Protein AF-A0A8T4CHY0-F1 (afdb_monomer_lite)

Radius of gyration: 39.66 Å; chains: 1; bounding box: 89×37×126 Å

Secondary structure (DSSP, 8-state):
-HHHHHHHHHHHTSHHHHHHHHHHHHT-HHHHHHHHHHHHHHHHHHHHHHHHHHHTSS-S--HHHHHHHHHHHHHHHHHHSHHHHHHHHHHHHTTEEEEEEEEE-TTS-EEEEETTS-EEEETT----TT-EEEEEEEE--SS-EEEEE----HHHHHHHHHHHHHHHHHHHHHHHHHHHHHHHH---S-HHHHHHHHHHHHHHHHHHHTTS-HHHHHHHHHHHHHHHHHHHHHHHHHHHHHHHHHHHHHHHHTSS-HHHHHHHHHS--SS-HHHHHHHHHHHB-SSSBTTHHHHHHHHHHT-SSHHHHHHHHHHHHHHHHHHHHHHHHHHHHHHHHHHHHHHHHHHHHHHHHS----HHHHHHHHT-HHHHHHHHHHH-S-HHHHHHHHHHHHHHHHHTT--HHHHHHHHHHHHHHHHHHHHHH-

Foldseek 3Di:
DVVLLVLLLVLLVDPLLVQLVVCVVVVPLVSVLVSLVVSVVSLVVSLVVLVVVLVPDPDDDSVVVNVVCVVVNLVSCCVSRVSSNVLVVLCVVQQKFKFFFQDADPVRFTWTAGPVGATETAPPDDDDHGDMFIWHFPADDPRYTYTHTDDDDSVVSSCSVCVVLVVVLVVLVVVLVVLLVVLLVDPDDCNLVSLLVSLVSLVVSLVSLCSDDDPSSVVSNVVSLVSLLVSQLSCQLVVLLVLQLVVLLVLLVVPDDPVLSVLLNPADDLSNVVSLVVLCVQFDDDPATPLPVVVLVVLVVVPPDPVSVVVSVVLVVLRNVLVVLLVLLSVLSVQLSVVSSVLSSVVSVVVSPDPDSPSVVSSCVCVPLQNSLVSNVVRDVALVSNVVSVVSNLVNCVSSVNVSNVSSCVSNVVVSVVSRCVSHVD

Structure (mmCIF, N/CA/C/O backbone):
data_AF-A0A8T4CHY0-F1
#
_entry.id   AF-A0A8T4CHY0-F1
#
loop_
_atom_site.group_PDB
_atom_site.id
_atom_site.type_symbol
_atom_site.label_atom_id
_atom_site.label_alt_id
_atom_site.label_comp_id
_atom_site.label_asym_id
_atom_site.label_entity_id
_atom_site.label_seq_id
_atom_site.pdbx_PDB_ins_code
_atom_site.Cartn_x
_atom_site.Cartn_y
_atom_site.Cartn_z
_atom_site.occupancy
_atom_site.B_iso_or_equiv
_atom_site.auth_seq_id
_atom_site.auth_comp_id
_atom_site.auth_asym_id
_atom_site.auth_atom_id
_atom_site.pdbx_PDB_model_num
ATOM 1 N N . MET A 1 1 ? -23.427 9.122 55.996 1.00 50.66 1 MET A N 1
ATOM 2 C CA . MET A 1 1 ? -22.456 9.348 54.892 1.00 50.66 1 MET A CA 1
ATOM 3 C C . MET A 1 1 ? -21.064 8.688 55.045 1.00 50.66 1 MET A C 1
ATOM 5 O O . MET A 1 1 ? -20.335 8.671 54.052 1.00 50.66 1 MET A O 1
ATOM 9 N N . SER A 1 2 ? -20.661 8.114 56.201 1.00 64.19 2 SER A N 1
ATOM 10 C CA . SER A 1 2 ? -19.320 7.490 56.363 1.00 64.19 2 SER A CA 1
ATOM 11 C C . SER A 1 2 ? -19.215 6.026 55.890 1.00 64.19 2 SER A C 1
ATOM 13 O O . SER A 1 2 ? -18.134 5.601 55.493 1.00 64.19 2 SER A O 1
ATOM 15 N N . GLN A 1 3 ? -20.314 5.262 55.859 1.00 65.25 3 GLN A N 1
ATOM 16 C CA . GLN A 1 3 ? -20.307 3.846 55.447 1.00 65.25 3 GLN A CA 1
ATOM 17 C C . GLN A 1 3 ? -20.206 3.655 53.928 1.00 65.25 3 GLN A C 1
ATOM 19 O O . GLN A 1 3 ? -19.383 2.872 53.474 1.00 65.25 3 GLN A O 1
ATOM 24 N N . THR A 1 4 ? -20.936 4.444 53.138 1.00 66.38 4 THR A N 1
ATOM 25 C CA . THR A 1 4 ? -20.870 4.419 51.667 1.00 66.38 4 THR A CA 1
ATOM 26 C C . THR A 1 4 ? -19.462 4.721 51.149 1.00 66.38 4 THR A C 1
ATOM 28 O O . THR A 1 4 ? -18.970 4.062 50.244 1.00 66.38 4 THR A O 1
ATOM 31 N N . SER A 1 5 ? -18.764 5.678 51.775 1.00 74.12 5 SER A N 1
ATOM 32 C CA . SER A 1 5 ? -17.363 5.970 51.441 1.00 74.12 5 SER A CA 1
ATOM 33 C C . SER A 1 5 ? -16.432 4.809 51.787 1.00 74.12 5 SER A C 1
ATOM 35 O O . SER A 1 5 ? -15.542 4.493 51.006 1.00 74.12 5 SER A O 1
ATOM 37 N N . LYS A 1 6 ? -16.629 4.166 52.946 1.00 79.19 6 LYS A N 1
ATOM 38 C CA . LYS A 1 6 ? -15.840 2.995 53.353 1.00 79.19 6 LYS A CA 1
ATOM 39 C C . LYS A 1 6 ? -16.038 1.823 52.394 1.00 79.19 6 LYS A C 1
ATOM 41 O O . LYS A 1 6 ? -15.065 1.159 52.059 1.00 79.19 6 LYS A O 1
ATOM 46 N N . LEU A 1 7 ? -17.268 1.597 51.936 1.00 77.00 7 LEU A N 1
ATOM 47 C CA . LEU A 1 7 ? -17.572 0.497 51.032 1.00 77.00 7 LEU A CA 1
ATOM 48 C C . LEU A 1 7 ? -17.020 0.740 49.620 1.00 77.00 7 LEU A C 1
ATOM 50 O O . LEU A 1 7 ? -16.334 -0.129 49.097 1.00 77.00 7 LEU A O 1
ATOM 54 N N . LEU A 1 8 ? -17.196 1.943 49.057 1.00 83.56 8 LEU A N 1
ATOM 55 C CA . LEU A 1 8 ? -16.576 2.311 47.775 1.00 83.56 8 LEU A CA 1
ATOM 56 C C . LEU A 1 8 ? -15.046 2.210 47.832 1.00 83.56 8 LEU A C 1
ATOM 58 O O . LEU A 1 8 ? -14.438 1.691 46.906 1.00 83.56 8 LEU A O 1
ATOM 62 N N . LYS A 1 9 ? -14.415 2.616 48.945 1.00 86.12 9 LYS A N 1
ATOM 63 C CA . LYS A 1 9 ? -12.970 2.416 49.159 1.00 86.12 9 LYS A CA 1
ATOM 64 C C . LYS A 1 9 ? -12.577 0.940 49.210 1.00 86.12 9 LYS A C 1
ATOM 66 O O . LYS A 1 9 ? -11.512 0.584 48.710 1.00 86.12 9 LYS A O 1
ATOM 71 N N . ARG A 1 10 ? -13.410 0.087 49.815 1.00 86.62 10 ARG A N 1
ATOM 72 C CA . ARG A 1 10 ? -13.186 -1.365 49.859 1.00 86.62 10 ARG A CA 1
ATOM 73 C C . ARG A 1 10 ? -13.272 -1.971 48.460 1.00 86.62 10 ARG A C 1
ATOM 75 O O . ARG A 1 10 ? -12.378 -2.725 48.103 1.00 86.62 10 ARG A O 1
ATOM 82 N N . ILE A 1 11 ? -14.282 -1.598 47.671 1.00 87.06 11 ILE A N 1
ATOM 83 C CA . ILE A 1 11 ? -14.414 -2.038 46.274 1.00 87.06 11 ILE A CA 1
ATOM 84 C C . ILE A 1 11 ? -13.232 -1.518 45.443 1.00 87.06 11 ILE A C 1
ATOM 86 O O . ILE A 1 11 ? -12.588 -2.301 44.760 1.00 87.06 11 ILE A O 1
ATOM 90 N N . ALA A 1 12 ? -12.853 -0.247 45.577 1.00 87.12 12 ALA A N 1
ATOM 91 C CA . ALA A 1 12 ? -11.688 0.320 44.889 1.00 87.12 12 ALA A CA 1
ATOM 92 C C . ALA A 1 12 ? -10.353 -0.355 45.271 1.00 87.12 12 ALA A C 1
ATOM 94 O O . ALA A 1 12 ? -9.395 -0.325 44.507 1.00 87.12 12 ALA A O 1
ATOM 95 N N . SER A 1 13 ? -10.272 -0.967 46.455 1.00 88.19 13 SER A N 1
ATOM 96 C CA . SER A 1 13 ? -9.082 -1.699 46.918 1.00 88.19 13 SER A CA 1
ATOM 97 C C . SER A 1 13 ? -9.168 -3.212 46.679 1.00 88.19 13 SER A C 1
ATOM 99 O O . SER A 1 13 ? -8.242 -3.927 47.064 1.00 88.19 13 SER A O 1
ATOM 101 N N . SER A 1 14 ? -10.271 -3.695 46.100 1.00 90.19 14 SER A N 1
ATOM 102 C CA . SER A 1 14 ? -10.535 -5.119 45.875 1.00 90.19 14 SER A CA 1
ATOM 103 C C . SER A 1 14 ? -9.677 -5.699 44.750 1.00 90.19 14 SER A C 1
ATOM 105 O O . SER A 1 14 ? -9.173 -4.971 43.887 1.00 90.19 14 SER A O 1
ATOM 107 N N . GLU A 1 15 ? -9.515 -7.021 44.756 1.00 89.69 15 GLU A N 1
ATOM 108 C CA . GLU A 1 15 ? -8.834 -7.730 43.670 1.00 89.69 15 GLU A CA 1
ATOM 109 C C . GLU A 1 15 ? -9.616 -7.603 42.362 1.00 89.69 15 GLU A C 1
ATOM 111 O O . GLU A 1 15 ? -9.011 -7.411 41.311 1.00 89.69 15 GLU A O 1
ATOM 116 N N . GLU A 1 16 ? -10.947 -7.592 42.427 1.00 90.31 16 GLU A N 1
ATOM 117 C CA . GLU A 1 16 ? -11.824 -7.438 41.270 1.00 90.31 16 GLU A CA 1
ATOM 118 C C . GLU A 1 16 ? -11.647 -6.082 40.587 1.00 90.31 16 GLU A C 1
ATOM 120 O O . GLU A 1 16 ? -11.590 -6.012 39.362 1.00 90.31 16 GLU A O 1
ATOM 125 N N . TYR A 1 17 ? -11.507 -4.993 41.349 1.00 89.25 17 TYR A N 1
ATOM 126 C CA . TYR A 1 17 ? -11.265 -3.681 40.747 1.00 89.25 17 TYR A CA 1
ATOM 127 C C . TYR A 1 17 ? -9.867 -3.574 40.128 1.00 89.25 17 TYR A C 1
ATOM 129 O O . TYR A 1 17 ? -9.724 -3.044 39.027 1.00 89.25 17 TYR A O 1
ATOM 137 N N . ARG A 1 18 ? -8.840 -4.149 40.766 1.00 88.94 18 ARG A N 1
ATOM 138 C CA . ARG A 1 18 ? -7.501 -4.236 40.158 1.00 88.94 18 ARG A CA 1
ATOM 139 C C . ARG A 1 18 ? -7.508 -5.085 38.887 1.00 88.94 18 ARG A C 1
ATOM 141 O O . ARG A 1 18 ? -6.854 -4.719 37.913 1.00 88.94 18 ARG A O 1
ATOM 148 N N . ALA A 1 19 ? -8.258 -6.187 38.881 1.00 87.94 19 ALA A N 1
ATOM 149 C CA . ALA A 1 19 ? -8.443 -7.037 37.710 1.00 87.94 19 ALA A CA 1
ATOM 150 C C . ALA A 1 19 ? -9.196 -6.305 36.592 1.00 87.94 19 ALA A C 1
ATOM 152 O O . ALA A 1 19 ? -8.815 -6.430 35.432 1.00 87.94 19 ALA A O 1
ATOM 153 N N . LEU A 1 20 ? -10.188 -5.470 36.926 1.00 89.06 20 LEU A N 1
ATOM 154 C CA . LEU A 1 20 ? -10.854 -4.598 35.959 1.00 89.06 20 LEU A CA 1
ATOM 155 C C . LEU A 1 20 ? -9.863 -3.604 35.336 1.00 89.06 20 LEU A C 1
ATOM 157 O O . LEU A 1 20 ? -9.803 -3.484 34.115 1.00 89.06 20 LEU A O 1
ATOM 161 N N . GLU A 1 21 ? -9.056 -2.917 36.149 1.00 87.69 21 GLU A N 1
ATOM 162 C CA . GLU A 1 21 ? -8.051 -1.968 35.651 1.00 87.69 21 GLU A CA 1
ATOM 163 C C . GLU A 1 21 ? -6.991 -2.644 34.775 1.00 87.69 21 GLU A C 1
ATOM 165 O O . GLU A 1 21 ? -6.584 -2.089 33.752 1.00 87.69 21 GLU A O 1
ATOM 170 N N . ALA A 1 22 ? -6.547 -3.841 35.160 1.00 86.00 22 ALA A N 1
ATOM 171 C CA . ALA A 1 22 ? -5.611 -4.635 34.376 1.00 86.00 22 ALA A CA 1
ATOM 172 C C . ALA A 1 22 ? -6.246 -5.112 33.062 1.00 86.00 22 ALA A C 1
ATOM 174 O O . ALA A 1 22 ? -5.650 -4.917 32.006 1.00 86.00 22 ALA A O 1
ATOM 175 N N . GLY A 1 23 ? -7.468 -5.649 33.115 1.00 81.88 23 GLY A N 1
ATOM 176 C CA . GLY A 1 23 ? -8.208 -6.154 31.959 1.00 81.88 23 GLY A CA 1
ATOM 177 C C . GLY A 1 23 ? -8.508 -5.071 30.925 1.00 81.88 23 GLY A C 1
ATOM 178 O O . GLY A 1 23 ? -8.368 -5.305 29.726 1.00 81.88 23 GLY A O 1
ATOM 179 N N . VAL A 1 24 ? -8.856 -3.858 31.372 1.00 80.06 24 VAL A N 1
ATOM 180 C CA . VAL A 1 24 ? -9.059 -2.705 30.477 1.00 80.06 24 VAL A CA 1
ATOM 181 C C . VAL A 1 24 ? -7.750 -2.326 29.781 1.00 80.06 24 VAL A C 1
ATOM 183 O O . VAL A 1 24 ? -7.754 -2.033 28.586 1.00 80.06 24 VAL A O 1
ATOM 186 N N . LYS A 1 25 ? -6.615 -2.372 30.492 1.00 79.44 25 LYS A N 1
ATOM 187 C CA . LYS A 1 25 ? -5.289 -2.096 29.910 1.00 79.44 25 LYS A CA 1
ATOM 188 C C . LYS A 1 25 ? -4.826 -3.187 28.946 1.00 79.44 25 LYS A C 1
ATOM 190 O O . LYS A 1 25 ? -4.206 -2.866 27.937 1.00 79.44 25 LYS A O 1
ATOM 195 N N . SER A 1 26 ? -5.106 -4.454 29.247 1.00 74.69 26 SER A N 1
ATOM 196 C CA . SER A 1 26 ? -4.723 -5.596 28.411 1.00 74.69 26 SER A CA 1
ATOM 197 C C . SER A 1 26 ? -5.717 -5.896 27.288 1.00 74.69 26 SER A C 1
ATOM 199 O O . SER A 1 26 ? -5.445 -6.777 26.477 1.00 74.69 26 SER A O 1
ATOM 201 N N . ILE A 1 27 ? -6.844 -5.173 27.226 1.00 73.31 27 ILE A N 1
ATOM 202 C CA . ILE A 1 27 ? -7.938 -5.398 26.270 1.00 73.31 27 ILE A CA 1
ATOM 203 C C . ILE A 1 27 ? -8.418 -6.861 26.340 1.00 73.31 27 ILE A C 1
ATOM 205 O O . ILE A 1 27 ? -8.612 -7.510 25.318 1.00 73.31 27 ILE A O 1
ATOM 209 N N . ASP A 1 28 ? -8.575 -7.395 27.556 1.00 78.62 28 ASP A N 1
ATOM 210 C CA . ASP A 1 28 ? -9.113 -8.742 27.791 1.00 78.62 28 ASP A CA 1
ATOM 211 C C . ASP A 1 28 ? -10.623 -8.650 28.063 1.00 78.62 28 ASP A C 1
ATOM 213 O O . ASP A 1 28 ? -11.031 -8.313 29.179 1.00 78.62 28 ASP A O 1
ATOM 217 N N . PRO A 1 29 ? -11.485 -8.941 27.074 1.00 76.00 29 PRO A N 1
ATOM 218 C CA . PRO A 1 29 ? -12.914 -8.705 27.218 1.00 76.00 29 PRO A CA 1
ATOM 219 C C . PRO A 1 29 ? -13.558 -9.613 28.263 1.00 76.00 29 PRO A C 1
ATOM 221 O O . PRO A 1 29 ? -14.495 -9.194 28.943 1.00 76.00 29 PRO A O 1
ATOM 224 N N . GLN A 1 30 ? -13.036 -10.832 28.430 1.00 81.50 30 GLN A N 1
ATOM 225 C CA . GLN A 1 30 ? -13.557 -11.795 29.391 1.00 81.50 30 GLN A CA 1
ATOM 226 C C . GLN A 1 30 ? -13.203 -11.374 30.817 1.00 81.50 30 GLN A C 1
ATOM 228 O O . GLN A 1 30 ? -14.067 -11.387 31.698 1.00 81.50 30 GLN A O 1
ATOM 233 N N . ALA A 1 31 ? -11.956 -10.957 31.048 1.00 84.88 31 ALA A N 1
ATOM 234 C CA . ALA A 1 31 ? -11.529 -10.468 32.354 1.00 84.88 31 ALA A CA 1
ATOM 235 C C . ALA A 1 31 ? -12.268 -9.182 32.752 1.00 84.88 31 ALA A C 1
ATOM 237 O O . ALA A 1 31 ? -12.714 -9.062 33.899 1.00 84.88 31 ALA A O 1
ATOM 238 N N . VAL A 1 32 ? -12.453 -8.246 31.809 1.00 85.38 32 VAL A N 1
ATOM 239 C CA . VAL A 1 32 ? -13.226 -7.016 32.052 1.00 85.38 32 VAL A CA 1
ATOM 240 C C . VAL A 1 32 ? -14.682 -7.361 32.348 1.00 85.38 32 VAL A C 1
ATOM 242 O O . VAL A 1 32 ? -15.214 -6.856 33.332 1.00 85.38 32 VAL A O 1
ATOM 245 N N . PHE A 1 33 ? -15.317 -8.245 31.571 1.00 88.44 33 PHE A N 1
ATOM 246 C CA . PHE A 1 33 ? -16.708 -8.653 31.791 1.00 88.44 33 PHE A CA 1
ATOM 247 C C . PHE A 1 33 ? -16.918 -9.300 33.165 1.00 88.44 33 PHE A C 1
ATOM 249 O O . PHE A 1 33 ? -17.827 -8.906 33.902 1.00 88.44 33 PHE A O 1
ATOM 256 N N . ASN A 1 34 ? -16.063 -10.257 33.537 1.00 88.75 34 ASN A N 1
ATOM 257 C CA . ASN A 1 34 ? -16.150 -10.951 34.823 1.00 88.75 34 ASN A CA 1
ATOM 258 C C . ASN A 1 34 ? -15.986 -9.965 35.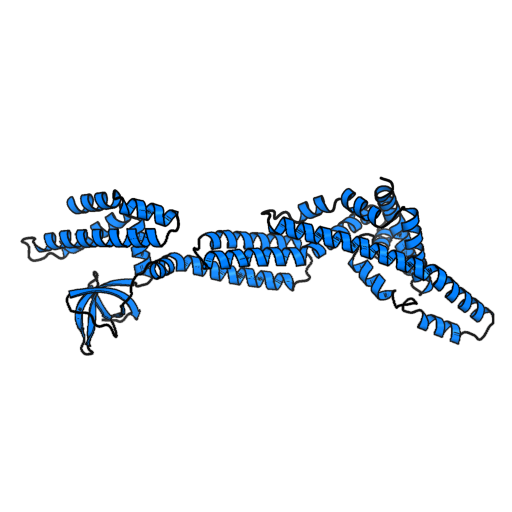992 1.00 88.75 34 ASN A C 1
ATOM 260 O O . ASN A 1 34 ? -16.809 -9.939 36.909 1.00 88.75 34 ASN A O 1
ATOM 264 N N . SER A 1 35 ? -14.962 -9.110 35.922 1.00 90.19 35 SER A N 1
ATOM 265 C CA . SER A 1 35 ? -14.667 -8.122 36.967 1.00 90.19 35 SER A CA 1
ATOM 266 C C . SER A 1 35 ? -15.773 -7.070 37.073 1.00 90.19 35 SER A C 1
ATOM 268 O O . SER A 1 35 ? -16.239 -6.769 38.170 1.00 90.19 35 SER A O 1
ATOM 270 N N . TYR A 1 36 ? -16.254 -6.555 35.937 1.00 90.69 36 TYR A N 1
ATOM 271 C CA . TYR A 1 36 ? -17.376 -5.619 35.879 1.00 90.69 36 TYR A CA 1
ATOM 272 C C . TYR A 1 36 ? -18.638 -6.226 36.498 1.00 90.69 36 TYR A C 1
ATOM 274 O O . TYR A 1 36 ? -19.257 -5.588 37.342 1.00 90.69 36 TYR A O 1
ATOM 282 N N . THR A 1 37 ? -18.992 -7.464 36.146 1.00 88.62 37 THR A N 1
ATOM 283 C CA . THR A 1 37 ? -20.200 -8.127 36.664 1.00 88.62 37 THR A CA 1
ATOM 284 C C . THR A 1 37 ? -20.145 -8.280 38.184 1.00 88.62 37 THR A C 1
ATOM 286 O O . THR A 1 37 ? -21.129 -8.000 38.874 1.00 88.62 37 THR A O 1
ATOM 289 N N . GLN A 1 38 ? -18.982 -8.657 38.723 1.00 89.38 38 GLN A N 1
ATOM 290 C CA . GLN A 1 38 ? -18.800 -8.799 40.164 1.00 89.38 38 GLN A CA 1
ATOM 291 C C . GLN A 1 38 ? -18.845 -7.448 40.891 1.00 89.38 38 GLN A C 1
ATOM 293 O O . GLN A 1 38 ? -19.530 -7.318 41.905 1.00 89.38 38 GLN A O 1
ATOM 298 N N . ILE A 1 39 ? -18.186 -6.419 40.348 1.00 90.69 39 ILE A N 1
ATOM 299 C CA . ILE A 1 39 ? -18.220 -5.062 40.910 1.00 90.69 39 ILE A CA 1
ATOM 300 C C . ILE A 1 39 ? -19.637 -4.491 40.851 1.00 90.69 39 ILE A C 1
ATOM 302 O O . ILE A 1 39 ? -20.095 -3.940 41.846 1.00 90.69 39 ILE A O 1
ATOM 306 N N . SER A 1 40 ? -20.366 -4.665 39.746 1.00 89.12 40 SER A N 1
ATOM 307 C CA . SER A 1 40 ? -21.761 -4.224 39.623 1.00 89.12 40 SER A CA 1
ATOM 308 C C . SER A 1 40 ? -22.650 -4.864 40.683 1.00 89.12 40 SER A C 1
ATOM 310 O O . SER A 1 40 ? -23.458 -4.170 41.293 1.00 89.12 40 SER A O 1
ATOM 312 N N . LYS A 1 41 ? -22.459 -6.156 40.979 1.00 87.44 41 LYS A N 1
ATOM 313 C CA . LYS A 1 41 ? -23.181 -6.826 42.067 1.00 87.44 41 LYS A CA 1
ATOM 314 C C . LYS A 1 41 ? -22.867 -6.199 43.432 1.00 87.44 41 LYS A C 1
ATOM 316 O O . LYS A 1 41 ? -23.791 -5.883 44.177 1.00 87.44 41 LYS A O 1
ATOM 321 N N . LEU A 1 42 ? -21.589 -5.951 43.729 1.00 87.69 42 LEU A N 1
ATOM 322 C CA . LEU A 1 42 ? -21.169 -5.289 44.972 1.00 87.69 42 LEU A CA 1
ATOM 323 C C . LEU A 1 42 ? -21.717 -3.858 45.081 1.00 87.69 42 LEU A C 1
ATOM 325 O O . LEU A 1 42 ? -22.102 -3.424 46.165 1.00 87.69 42 LEU A O 1
ATOM 329 N N . MET A 1 43 ? -21.768 -3.128 43.965 1.00 86.94 43 MET A N 1
ATOM 330 C CA . MET A 1 43 ? -22.328 -1.778 43.888 1.00 86.94 43 MET A CA 1
ATOM 331 C C . MET A 1 43 ? -23.842 -1.776 44.119 1.00 86.94 43 MET A C 1
ATOM 333 O O . MET A 1 43 ? -24.345 -0.927 44.853 1.00 86.94 43 MET A O 1
ATOM 337 N N . GLU A 1 44 ? -24.568 -2.742 43.557 1.00 84.12 44 GLU A N 1
ATOM 338 C CA . GLU A 1 44 ? -26.006 -2.894 43.796 1.00 84.12 44 GLU A CA 1
ATOM 339 C C . GLU A 1 44 ? -26.317 -3.257 45.255 1.00 84.12 44 GLU A C 1
ATOM 341 O O . GLU A 1 44 ? -27.246 -2.703 45.843 1.00 84.12 44 GLU A O 1
ATOM 346 N N . GLU A 1 45 ? -25.547 -4.169 45.855 1.00 84.25 45 GLU A N 1
ATOM 347 C CA . GLU A 1 45 ? -25.678 -4.536 47.271 1.00 84.25 45 GLU A CA 1
ATOM 348 C C . GLU A 1 45 ? -25.415 -3.327 48.183 1.00 84.25 45 GLU A C 1
ATOM 350 O O . GLU A 1 45 ? -26.186 -3.059 49.108 1.00 84.25 45 GLU A O 1
ATOM 355 N N . ALA A 1 46 ? -24.381 -2.540 47.865 1.00 81.56 46 ALA A N 1
ATOM 356 C CA . ALA A 1 46 ? -24.047 -1.296 48.553 1.00 81.56 46 ALA A CA 1
ATOM 357 C C . ALA A 1 46 ? -25.192 -0.281 48.540 1.00 81.56 46 ALA A C 1
ATOM 359 O O . ALA A 1 46 ? -25.502 0.353 49.555 1.00 81.56 46 ALA A O 1
ATOM 360 N N . GLU A 1 47 ? -25.779 -0.087 47.359 1.00 83.19 47 GLU A N 1
ATOM 361 C CA . GLU A 1 47 ? -26.860 0.862 47.155 1.00 83.19 47 GLU A CA 1
ATOM 362 C C . GLU A 1 47 ? -28.118 0.396 47.893 1.00 83.19 47 GLU A C 1
ATOM 364 O O . GLU A 1 47 ? -28.732 1.184 48.612 1.00 83.19 47 GLU A O 1
ATOM 369 N N . ALA A 1 48 ? -28.460 -0.893 47.802 1.00 82.12 48 ALA A N 1
ATOM 370 C CA . ALA A 1 48 ? -29.613 -1.470 48.486 1.00 82.12 48 ALA A CA 1
ATOM 371 C C . ALA A 1 48 ? -29.523 -1.318 50.014 1.00 82.12 48 ALA A C 1
ATOM 373 O O . ALA A 1 48 ? -30.482 -0.845 50.627 1.00 82.12 48 ALA A O 1
ATOM 374 N N . GLU A 1 49 ? -28.372 -1.634 50.619 1.00 82.38 49 GLU A N 1
ATOM 375 C CA . GLU A 1 49 ? -28.154 -1.499 52.068 1.00 82.38 49 GLU A CA 1
ATOM 376 C C . GLU A 1 49 ? -28.302 -0.036 52.527 1.00 82.38 49 GLU A C 1
ATOM 378 O O . GLU A 1 49 ? -28.886 0.263 53.573 1.00 82.38 49 GLU A O 1
ATOM 383 N N . ALA A 1 50 ? -27.785 0.910 51.738 1.00 80.50 50 ALA A N 1
ATOM 384 C CA . ALA A 1 50 ? -27.893 2.330 52.047 1.00 80.50 50 ALA A CA 1
ATOM 385 C C . ALA A 1 50 ? -29.332 2.849 51.899 1.00 80.50 50 ALA A C 1
ATOM 387 O O . ALA A 1 50 ? -29.809 3.591 52.762 1.00 80.50 50 ALA A O 1
ATOM 388 N N . LEU A 1 51 ? -30.039 2.432 50.846 1.00 81.88 51 LEU A N 1
ATOM 389 C CA . LEU A 1 51 ? -31.437 2.792 50.617 1.00 81.88 51 LEU A CA 1
ATOM 390 C C . LEU A 1 51 ? -32.361 2.205 51.691 1.00 81.88 51 LEU A C 1
ATOM 392 O O . LEU A 1 51 ? -33.291 2.883 52.123 1.00 81.88 51 LEU A O 1
ATOM 396 N N . GLU A 1 52 ? -32.108 0.982 52.159 1.00 83.56 52 GLU A N 1
ATOM 397 C CA . GLU A 1 52 ? -32.861 0.369 53.258 1.00 83.56 52 GLU A CA 1
ATOM 398 C C . GLU A 1 52 ? -32.687 1.151 54.567 1.00 83.56 52 GLU A C 1
ATOM 400 O O . GLU A 1 52 ? -33.664 1.458 55.249 1.00 83.56 52 GLU A O 1
ATOM 405 N N . LYS A 1 53 ? -31.462 1.590 54.880 1.00 82.81 53 LYS A N 1
ATOM 406 C CA . LYS A 1 53 ? -31.204 2.444 56.051 1.00 82.81 53 LYS A CA 1
ATOM 407 C C . LYS A 1 53 ? -31.942 3.777 55.979 1.00 82.81 53 LYS A C 1
ATOM 409 O O . LYS A 1 53 ? -32.503 4.200 56.985 1.00 82.81 53 LYS A O 1
ATOM 414 N N . ILE A 1 54 ? -31.975 4.417 54.807 1.00 82.94 54 ILE A N 1
ATOM 415 C CA . ILE A 1 54 ? -32.744 5.655 54.593 1.00 82.94 54 ILE A CA 1
ATOM 416 C C . ILE A 1 54 ? -34.244 5.377 54.768 1.00 82.94 54 ILE A C 1
ATOM 418 O O . ILE A 1 54 ? -34.943 6.128 55.448 1.00 82.94 54 ILE A O 1
ATOM 422 N N . LYS A 1 55 ? -34.742 4.251 54.242 1.00 81.62 55 LYS A N 1
ATOM 423 C CA . LYS A 1 55 ? -36.132 3.811 54.436 1.00 81.62 55 LYS A CA 1
ATOM 424 C C . LYS A 1 55 ? -36.484 3.520 55.892 1.00 81.62 55 LYS A C 1
ATOM 426 O O . LYS A 1 55 ? -37.639 3.715 56.251 1.00 81.62 55 LYS A O 1
ATOM 431 N N . ASN A 1 56 ? -35.533 3.132 56.731 1.00 84.75 56 ASN A N 1
ATOM 432 C CA . ASN A 1 56 ? -35.769 2.867 58.152 1.00 84.75 56 ASN A CA 1
ATOM 433 C C . ASN A 1 56 ? -35.651 4.121 59.041 1.00 84.75 56 ASN A C 1
ATOM 435 O O . ASN A 1 56 ? -35.809 4.027 60.257 1.00 84.75 56 ASN A O 1
ATOM 439 N N . LEU A 1 57 ? -35.408 5.308 58.465 1.00 83.88 57 LEU A N 1
ATOM 440 C CA . LEU A 1 57 ? -35.394 6.557 59.228 1.00 83.88 57 LEU A CA 1
ATOM 441 C C . LEU A 1 57 ? -36.797 6.897 59.777 1.00 83.88 57 LEU A C 1
ATOM 443 O O . LEU A 1 57 ? -37.791 6.742 59.058 1.00 83.88 57 LEU A O 1
ATOM 447 N N . PRO A 1 58 ? -36.894 7.427 61.012 1.00 80.31 58 PRO A N 1
ATOM 448 C CA . PRO A 1 58 ? -38.163 7.679 61.704 1.00 80.31 58 PRO A CA 1
ATOM 449 C C . PRO A 1 58 ? -38.941 8.919 61.209 1.00 80.31 58 PRO A C 1
ATOM 451 O O . PRO A 1 58 ? -39.839 9.394 61.898 1.00 80.31 58 PRO A O 1
ATOM 454 N N . ARG A 1 59 ? -38.612 9.481 60.037 1.00 81.00 59 ARG A N 1
ATOM 455 C CA . ARG A 1 59 ? -39.268 10.674 59.458 1.00 81.00 59 ARG A CA 1
ATOM 456 C C . ARG A 1 59 ? -40.193 10.288 58.299 1.00 81.00 59 ARG A C 1
ATOM 458 O O . ARG A 1 59 ? -39.961 9.267 57.663 1.00 81.00 59 ARG A O 1
ATOM 465 N N . GLN A 1 60 ? -41.245 11.073 58.040 1.00 74.94 60 GLN A N 1
ATOM 466 C CA . GLN A 1 60 ? -42.228 10.781 56.981 1.00 74.94 60 GLN A CA 1
ATOM 467 C C . GLN A 1 60 ? -41.706 11.083 55.570 1.00 74.94 60 GLN A C 1
ATOM 469 O O . GLN A 1 60 ? -41.823 10.226 54.698 1.00 74.94 60 GLN A O 1
ATOM 474 N N . ASP A 1 61 ? -41.111 12.259 55.352 1.00 82.88 61 ASP A N 1
ATOM 475 C CA . ASP A 1 61 ? -40.482 12.601 54.073 1.00 82.88 61 ASP A CA 1
ATOM 476 C C . ASP A 1 61 ? -39.013 12.158 54.063 1.00 82.88 61 ASP A C 1
ATOM 478 O O . ASP A 1 61 ? -38.244 12.493 54.967 1.00 82.88 61 ASP A O 1
ATOM 482 N N . LYS A 1 62 ? -38.656 11.361 53.053 1.00 83.31 62 LYS A N 1
ATOM 483 C CA . LYS A 1 62 ? -37.332 10.750 52.848 1.00 83.31 62 LYS A CA 1
ATOM 484 C C . LYS A 1 62 ? -36.754 11.089 51.477 1.00 83.31 62 LYS A C 1
ATOM 486 O O . LYS A 1 62 ? -35.636 10.677 51.171 1.00 83.31 62 LYS A O 1
ATOM 491 N N . GLU A 1 63 ? -37.503 11.809 50.644 1.00 80.56 63 GLU A N 1
ATOM 492 C CA . GLU A 1 63 ? -37.090 12.144 49.283 1.00 80.56 63 GLU A CA 1
ATOM 493 C C . GLU A 1 63 ? -35.814 13.010 49.250 1.00 80.56 63 GLU A C 1
ATOM 495 O O . GLU A 1 63 ? -34.911 12.691 48.469 1.00 80.56 63 GLU A O 1
ATOM 500 N N . PRO A 1 64 ? -35.634 14.016 50.137 1.00 83.75 64 PRO A N 1
ATOM 501 C CA . PRO A 1 64 ? -34.395 14.795 50.187 1.00 83.75 64 PRO A CA 1
ATOM 502 C C . PRO A 1 64 ? -33.164 13.938 50.518 1.00 83.75 64 PRO A C 1
ATOM 504 O O . PRO A 1 64 ? -32.115 14.081 49.887 1.00 83.75 64 PRO A O 1
ATOM 507 N N . ASP A 1 65 ? -33.296 13.007 51.471 1.00 82.00 65 ASP A N 1
ATOM 508 C CA . ASP A 1 65 ? -32.214 12.103 51.880 1.00 82.00 65 ASP A CA 1
ATOM 509 C C . ASP A 1 65 ? -31.843 11.126 50.752 1.00 82.00 65 ASP A C 1
ATOM 511 O O . ASP A 1 65 ? -30.662 10.859 50.509 1.00 82.00 65 ASP A O 1
ATOM 515 N N . LEU A 1 66 ? -32.847 10.621 50.025 1.00 80.38 66 LEU A N 1
ATOM 516 C CA . LEU A 1 66 ? -32.661 9.754 48.860 1.00 80.38 66 LEU A CA 1
ATOM 517 C C . LEU A 1 66 ? -31.925 10.477 47.726 1.00 80.38 66 LEU A C 1
ATOM 519 O O . LEU A 1 66 ? -30.970 9.927 47.171 1.00 80.38 66 LEU A O 1
ATOM 523 N N . GLN A 1 67 ? -32.324 11.707 47.396 1.00 81.75 67 GLN A N 1
ATOM 524 C CA . GLN A 1 67 ? -31.672 12.499 46.349 1.00 81.75 67 GLN A CA 1
ATOM 525 C C . GLN A 1 67 ? -30.235 12.874 46.721 1.00 81.75 67 GLN A C 1
ATOM 527 O O . GLN A 1 67 ? -29.325 12.738 45.894 1.00 81.75 67 GLN A O 1
ATOM 532 N N . GLN A 1 68 ? -30.006 13.283 47.973 1.00 83.94 68 GLN A N 1
ATOM 533 C CA . GLN A 1 68 ? -28.669 13.601 48.467 1.00 83.94 68 GLN A CA 1
ATOM 534 C C . GLN A 1 68 ? -27.762 12.367 48.438 1.00 83.94 68 GLN A C 1
ATOM 536 O O . GLN A 1 68 ? -26.608 12.457 48.009 1.00 83.94 68 GLN A O 1
ATOM 541 N N . PHE A 1 69 ? -28.280 11.204 48.848 1.00 84.69 69 PHE A N 1
ATOM 542 C CA . PHE A 1 69 ? -27.548 9.945 48.775 1.00 84.69 69 PHE A CA 1
ATOM 543 C C . PHE A 1 69 ? -27.190 9.582 47.335 1.00 84.69 69 PHE A C 1
ATOM 545 O O . PHE A 1 69 ? -26.015 9.353 47.065 1.00 84.69 69 PHE A O 1
ATOM 552 N N . ARG A 1 70 ? -28.161 9.576 46.413 1.00 83.06 70 ARG A N 1
ATOM 553 C CA . ARG A 1 70 ? -27.937 9.233 44.998 1.00 83.06 70 ARG A CA 1
ATOM 554 C C . ARG A 1 70 ? -26.884 10.133 44.359 1.00 83.06 70 ARG A C 1
ATOM 556 O O . ARG A 1 70 ? -25.936 9.633 43.763 1.00 83.06 70 ARG A O 1
ATOM 563 N N . SER A 1 71 ? -26.989 11.443 44.573 1.00 83.31 71 SER A N 1
ATOM 564 C CA . SER A 1 71 ? -26.029 12.425 44.050 1.00 83.31 71 SER A CA 1
ATOM 565 C C . SER A 1 71 ? -24.619 12.206 44.611 1.00 83.31 71 SER A C 1
ATOM 567 O O . SER A 1 71 ? -23.631 12.213 43.876 1.00 83.31 71 SER A O 1
ATOM 569 N N . ALA A 1 72 ? -24.509 11.965 45.922 1.00 83.88 72 ALA A N 1
ATOM 570 C CA . ALA A 1 72 ? -23.226 11.702 46.567 1.00 83.88 72 ALA A CA 1
ATOM 571 C C . ALA A 1 72 ? -22.632 10.339 46.174 1.00 83.88 72 ALA A C 1
ATOM 573 O O . ALA A 1 72 ? -21.410 10.208 46.078 1.00 83.88 72 ALA A O 1
ATOM 574 N N . PHE A 1 73 ? -23.477 9.327 45.971 1.00 84.50 73 PHE A N 1
ATOM 575 C CA . PHE A 1 73 ? -23.083 7.989 45.543 1.00 84.50 73 PHE A CA 1
ATOM 576 C C . PHE A 1 73 ? -22.540 8.014 44.117 1.00 84.50 73 PHE A C 1
ATOM 578 O O . PHE A 1 73 ? -21.439 7.517 43.889 1.00 84.50 73 PHE A O 1
ATOM 585 N N . ASP A 1 74 ? -23.244 8.668 43.194 1.00 84.69 74 ASP A N 1
ATOM 586 C CA . ASP A 1 74 ? -22.821 8.825 41.801 1.00 84.69 74 ASP A CA 1
ATOM 587 C C . ASP A 1 74 ? -21.473 9.564 41.702 1.00 84.69 74 ASP A C 1
ATOM 589 O O . ASP A 1 74 ? -20.496 9.036 41.163 1.00 84.69 74 ASP A O 1
ATOM 593 N N . SER A 1 75 ? -21.361 10.726 42.359 1.00 86.31 75 SER A N 1
ATOM 594 C CA . SER A 1 75 ? -20.129 11.530 42.376 1.00 86.31 75 SER A CA 1
ATOM 595 C C . SER A 1 75 ? -18.922 10.772 42.952 1.00 86.31 75 SER A C 1
ATOM 597 O O . SER A 1 75 ? -17.809 10.831 42.414 1.00 86.31 75 SER A O 1
ATOM 599 N N . ARG A 1 76 ? -19.119 10.020 44.041 1.00 87.31 76 ARG A N 1
ATOM 600 C CA . ARG A 1 76 ? -18.041 9.228 44.653 1.00 87.31 76 ARG A CA 1
ATOM 601 C C . ARG A 1 76 ? -17.678 7.999 43.834 1.00 87.31 76 ARG A C 1
ATOM 603 O O . ARG A 1 76 ? -16.503 7.656 43.777 1.00 87.31 76 ARG A O 1
ATOM 610 N N . SER A 1 77 ? -18.644 7.359 43.184 1.00 87.19 77 SER A N 1
ATOM 611 C CA . SER A 1 77 ? -18.381 6.212 42.307 1.00 87.19 77 SER A CA 1
ATOM 612 C C . SER A 1 77 ? -17.518 6.627 41.119 1.00 87.19 77 SER A C 1
ATOM 614 O O . SER A 1 77 ? -16.515 5.975 40.836 1.00 87.19 77 SER A O 1
ATOM 616 N N . ARG A 1 78 ? -17.817 7.786 40.517 1.00 88.50 78 ARG A N 1
ATOM 617 C CA . ARG A 1 78 ? -17.022 8.369 39.427 1.00 88.50 78 ARG A CA 1
ATOM 618 C C . ARG A 1 78 ? -15.559 8.623 39.803 1.00 88.50 78 ARG A C 1
ATOM 620 O O . ARG A 1 78 ? -14.684 8.519 38.952 1.00 88.50 78 ARG A O 1
ATOM 627 N N . THR A 1 79 ? -15.293 8.980 41.058 1.00 87.44 79 THR A N 1
ATOM 628 C CA . THR A 1 79 ? -13.940 9.320 41.534 1.00 87.44 79 THR A CA 1
ATOM 629 C C . THR A 1 79 ? -13.179 8.123 42.099 1.00 87.44 79 THR A C 1
ATOM 631 O O . THR A 1 79 ? -11.976 8.024 41.887 1.00 87.44 79 THR A O 1
ATOM 634 N N . MET A 1 80 ? -13.849 7.219 42.817 1.00 88.69 80 MET A N 1
ATOM 635 C CA . MET A 1 80 ? -13.202 6.088 43.493 1.00 88.69 80 MET A CA 1
ATOM 636 C C . MET A 1 80 ? -13.096 4.834 42.624 1.00 88.69 80 MET A C 1
ATOM 638 O O . MET A 1 80 ? -12.193 4.036 42.849 1.00 88.69 80 MET A O 1
ATOM 642 N N . I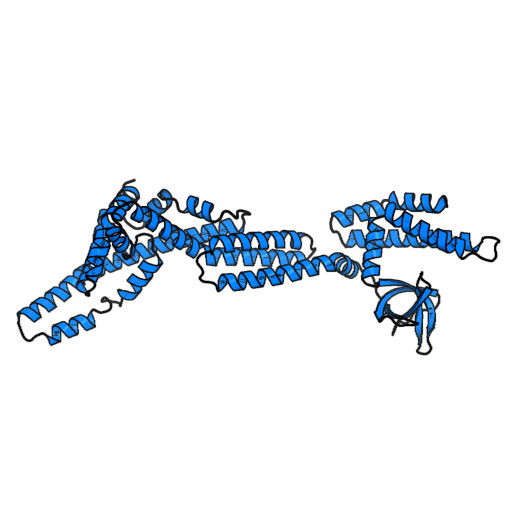LE A 1 81 ? -14.010 4.644 41.668 1.00 90.50 81 ILE A N 1
ATOM 643 C CA . ILE A 1 81 ? -14.091 3.442 40.823 1.00 90.50 81 ILE A CA 1
ATOM 644 C C . ILE A 1 81 ? -14.296 3.862 39.347 1.00 90.50 81 ILE A C 1
ATOM 646 O O . ILE A 1 81 ? -15.286 3.481 38.711 1.00 90.50 81 ILE A O 1
ATOM 650 N N . PRO A 1 82 ? -13.395 4.692 38.780 1.00 88.69 82 PRO A N 1
ATOM 651 C CA . PRO A 1 82 ? -13.601 5.349 37.488 1.00 88.69 82 PRO A CA 1
ATOM 652 C C . PRO A 1 82 ? -13.795 4.388 36.310 1.00 88.69 82 PRO A C 1
ATOM 654 O O . PRO A 1 82 ? -14.595 4.689 35.429 1.00 88.69 82 PRO A O 1
ATOM 657 N N . GLN A 1 83 ? -13.118 3.231 36.283 1.00 88.56 83 GLN A N 1
ATOM 658 C CA . GLN A 1 83 ? -13.248 2.290 35.158 1.00 88.56 83 GLN A CA 1
ATOM 659 C C . GLN A 1 83 ? -14.637 1.649 35.088 1.00 88.56 83 GLN A C 1
ATOM 661 O O . GLN A 1 83 ? -15.242 1.583 34.021 1.00 88.56 83 GLN A O 1
ATOM 666 N N . TRP A 1 84 ? -15.177 1.232 36.235 1.00 91.50 84 TRP A N 1
ATOM 667 C CA . TRP A 1 84 ? -16.539 0.704 36.315 1.00 91.50 84 TRP A CA 1
ATOM 668 C C . TRP A 1 84 ? -17.565 1.774 35.929 1.00 91.50 84 TRP A C 1
ATOM 670 O O . TRP A 1 84 ? -18.460 1.513 35.129 1.00 91.50 84 TRP A O 1
ATOM 680 N N . TYR A 1 85 ? -17.387 2.999 36.437 1.00 89.19 85 TYR A N 1
ATOM 681 C CA . TYR A 1 85 ? -18.273 4.116 36.113 1.00 89.19 85 TYR A CA 1
ATOM 682 C C . TYR A 1 85 ? -18.247 4.455 34.616 1.00 89.19 85 TYR A C 1
ATOM 684 O O . TYR A 1 85 ? -19.289 4.728 34.027 1.00 89.19 85 TYR A O 1
ATOM 692 N N . GLY A 1 86 ? -17.068 4.411 33.985 1.00 87.56 86 GLY A N 1
ATOM 693 C CA . GLY A 1 86 ? -16.921 4.610 32.543 1.00 87.56 86 GLY A CA 1
ATOM 694 C C . GLY A 1 86 ? -17.681 3.564 31.724 1.00 87.56 86 GLY A C 1
ATOM 695 O O . GLY A 1 86 ? -18.374 3.917 30.774 1.00 87.56 86 GLY A O 1
ATOM 696 N N . ILE A 1 87 ? -17.619 2.293 32.132 1.00 88.25 87 ILE A N 1
ATOM 697 C CA . ILE A 1 87 ? -18.366 1.201 31.491 1.00 88.25 87 ILE A CA 1
ATOM 698 C C . ILE A 1 87 ? -19.881 1.400 31.649 1.00 88.25 87 ILE A C 1
ATOM 700 O O . ILE A 1 87 ? -20.614 1.286 30.670 1.00 88.25 87 ILE A O 1
ATOM 704 N N . GLU A 1 88 ? -20.360 1.745 32.847 1.00 88.69 88 GLU A N 1
ATOM 705 C CA . GLU A 1 88 ? -21.777 2.071 33.078 1.00 88.69 88 GLU A CA 1
ATOM 706 C C . GLU A 1 88 ? -22.248 3.252 32.222 1.00 88.69 88 GLU A C 1
ATOM 708 O O . GLU A 1 88 ? -23.345 3.225 31.661 1.00 88.69 88 GLU A O 1
ATOM 713 N N . ALA A 1 89 ? -21.415 4.284 32.079 1.00 87.50 89 ALA A N 1
ATOM 714 C CA . ALA A 1 89 ? -21.721 5.425 31.227 1.00 87.50 89 ALA A CA 1
ATOM 715 C C . ALA A 1 89 ? -21.844 5.021 29.747 1.00 87.50 89 ALA A C 1
ATOM 717 O O . ALA A 1 89 ? -22.766 5.481 29.072 1.00 87.50 89 ALA A O 1
ATOM 718 N N . GLU A 1 90 ? -20.982 4.129 29.249 1.00 87.25 90 GLU A N 1
ATOM 719 C CA . GLU A 1 90 ? -21.087 3.596 27.884 1.00 87.25 90 GLU A CA 1
ATOM 720 C C . GLU A 1 90 ? -22.336 2.726 27.691 1.00 87.25 90 GLU A C 1
ATOM 722 O O . GLU A 1 90 ? -23.047 2.883 26.697 1.00 87.25 90 GLU A O 1
ATOM 727 N N . LEU A 1 91 ? -22.686 1.873 28.660 1.00 88.88 91 LEU A N 1
ATOM 728 C CA . LEU A 1 91 ? -23.943 1.115 28.617 1.00 88.88 91 LEU A CA 1
ATOM 729 C C . LEU A 1 91 ? -25.156 2.056 28.546 1.00 88.88 91 LEU A C 1
ATOM 731 O O . LEU A 1 91 ? -26.016 1.890 27.676 1.00 88.88 91 LEU A O 1
ATOM 735 N N . LYS A 1 92 ? -25.186 3.103 29.380 1.00 87.62 92 LYS A N 1
ATOM 736 C CA . LYS A 1 92 ? -26.244 4.126 29.357 1.00 87.62 92 LYS A CA 1
ATOM 737 C C . LYS A 1 92 ? -26.288 4.906 28.045 1.00 87.62 92 LYS A C 1
ATOM 739 O O . LYS A 1 92 ? -27.376 5.140 27.525 1.00 87.62 92 LYS A O 1
ATOM 744 N N . LYS A 1 93 ? -25.138 5.263 27.462 1.00 88.44 93 LYS A N 1
ATOM 745 C CA . LYS A 1 93 ? -25.045 5.913 26.139 1.00 88.44 93 LYS A CA 1
ATOM 746 C C . LYS A 1 93 ? -25.657 5.044 25.036 1.00 88.44 93 LYS A C 1
ATOM 748 O O . LYS A 1 93 ? -26.260 5.567 24.102 1.00 88.44 93 LYS A O 1
ATOM 753 N N . ARG A 1 94 ? -25.579 3.717 25.176 1.00 86.19 94 ARG A N 1
ATOM 754 C CA . ARG A 1 94 ? -26.256 2.735 24.307 1.00 86.19 94 ARG A CA 1
ATOM 755 C C . ARG A 1 94 ? -27.690 2.411 24.734 1.00 86.19 94 ARG A C 1
ATOM 757 O O . ARG A 1 94 ? -28.301 1.510 24.166 1.00 86.19 94 ARG A O 1
ATOM 764 N N . LYS A 1 95 ? -28.234 3.142 25.709 1.00 90.50 95 LYS A N 1
ATOM 765 C CA . LYS A 1 95 ? -29.570 2.950 26.286 1.00 90.50 95 LYS A CA 1
ATOM 766 C C . LYS A 1 95 ? -29.788 1.566 26.903 1.00 90.50 95 LYS A C 1
ATOM 768 O O . LYS A 1 95 ? -30.917 1.075 26.943 1.00 90.50 95 LYS A O 1
ATOM 773 N N . ILE A 1 96 ? -28.714 0.935 27.375 1.00 90.25 96 ILE A N 1
ATOM 774 C CA . ILE A 1 96 ? -28.757 -0.323 28.118 1.00 90.25 96 ILE A CA 1
ATOM 775 C C . ILE A 1 96 ? -28.861 0.024 29.598 1.00 90.25 96 ILE A C 1
ATOM 777 O O . ILE A 1 96 ? -28.008 0.722 30.145 1.00 90.25 96 ILE A O 1
ATOM 781 N N . MET A 1 97 ? -29.927 -0.442 30.240 1.00 89.44 97 MET A N 1
ATOM 782 C CA . MET A 1 97 ? -30.258 -0.095 31.618 1.00 89.44 97 MET A CA 1
ATOM 783 C C . MET A 1 97 ? -30.696 -1.323 32.411 1.00 89.44 97 MET A C 1
ATOM 785 O O . MET A 1 97 ? -31.163 -2.319 31.857 1.00 89.44 97 MET A O 1
ATOM 789 N N . ASN A 1 98 ? -30.581 -1.215 33.732 1.00 88.38 98 ASN A N 1
ATOM 790 C CA . ASN A 1 98 ? -31.158 -2.163 34.675 1.00 88.38 98 ASN A CA 1
ATOM 791 C C . ASN A 1 98 ? -32.475 -1.602 35.225 1.00 88.38 98 ASN A C 1
ATOM 793 O O . ASN A 1 98 ? -32.612 -0.399 35.463 1.00 88.38 98 ASN A O 1
ATOM 797 N N . GLY A 1 99 ? -33.438 -2.479 35.486 1.00 89.06 99 GLY A N 1
ATOM 798 C CA . GLY A 1 99 ? -34.670 -2.106 36.166 1.00 89.06 99 GLY A CA 1
ATOM 799 C C . GLY A 1 99 ? -35.329 -3.282 36.864 1.00 89.06 99 GLY A C 1
ATOM 800 O O . GLY A 1 99 ? -34.898 -4.431 36.747 1.00 89.06 99 GLY A O 1
ATOM 801 N N . LYS A 1 100 ? -36.379 -2.973 37.624 1.00 90.94 100 LYS A N 1
ATOM 802 C CA . LYS A 1 100 ? -37.171 -3.970 38.347 1.00 90.94 100 LYS A CA 1
ATOM 803 C C . LYS A 1 100 ? -38.577 -4.028 37.768 1.00 90.94 100 LYS A C 1
ATOM 805 O O . LYS A 1 100 ? -39.203 -2.983 37.576 1.00 90.94 100 LYS A O 1
ATOM 810 N N . VAL A 1 101 ? -39.071 -5.232 37.501 1.00 90.88 101 VAL A N 1
ATOM 811 C CA . VAL A 1 101 ? -40.446 -5.440 37.039 1.00 90.88 101 VAL A CA 1
ATOM 812 C C . VAL A 1 101 ? -41.397 -4.995 38.148 1.00 90.88 101 VAL A C 1
ATOM 814 O O . VAL A 1 101 ? -41.348 -5.497 39.270 1.00 90.88 101 VAL A O 1
ATOM 817 N N . SER A 1 102 ? -42.226 -4.009 37.828 1.00 90.38 102 SER A N 1
ATOM 818 C CA . SER A 1 102 ? -43.203 -3.383 38.724 1.00 90.38 102 SER A CA 1
ATOM 819 C C . SER A 1 102 ? -44.629 -3.886 38.511 1.00 90.38 102 SER A C 1
ATOM 821 O O . SER A 1 102 ? -45.505 -3.579 39.307 1.00 90.38 102 SER A O 1
ATOM 823 N N . GLY A 1 103 ? -44.863 -4.632 37.433 1.00 88.94 103 GLY A N 1
ATOM 824 C CA . GLY A 1 103 ? -46.159 -5.200 37.100 1.00 88.94 103 GLY A CA 1
ATOM 825 C C . GLY A 1 103 ? -46.198 -5.661 35.650 1.00 88.94 103 GLY A C 1
ATOM 826 O O . GLY A 1 103 ? -45.176 -5.689 34.960 1.00 88.94 103 GLY A O 1
ATOM 827 N N . VAL A 1 104 ? -47.396 -5.998 35.189 1.00 87.44 104 VAL A N 1
ATOM 828 C CA . VAL A 1 104 ? -47.661 -6.454 33.824 1.00 87.44 104 VAL A CA 1
ATOM 829 C C . VAL A 1 104 ? -48.680 -5.512 33.189 1.00 87.44 104 VAL A C 1
ATOM 831 O O . VAL A 1 104 ? -49.678 -5.151 33.811 1.00 87.44 104 VAL A O 1
ATOM 834 N N . GLY A 1 105 ? -48.406 -5.066 31.966 1.00 83.31 105 GLY A N 1
ATOM 835 C CA . GLY A 1 105 ? -49.287 -4.192 31.203 1.00 83.31 105 GLY A CA 1
ATOM 836 C C . GLY A 1 105 ? -50.535 -4.920 30.705 1.00 83.31 105 GLY A C 1
ATOM 837 O O . GLY A 1 105 ? -50.628 -6.145 30.733 1.00 83.31 105 GLY A O 1
ATOM 838 N N . SER A 1 106 ? -51.492 -4.164 30.167 1.00 78.50 106 SER A N 1
ATOM 839 C CA . SER A 1 106 ? -52.775 -4.698 29.676 1.00 78.50 106 SER A CA 1
ATOM 840 C C . SER A 1 106 ? -52.652 -5.740 28.558 1.00 78.50 106 SER A C 1
ATOM 842 O O . SER A 1 106 ? -53.585 -6.504 28.332 1.00 78.50 106 SER A O 1
ATOM 844 N N . LYS A 1 107 ? -51.508 -5.787 27.866 1.00 81.69 107 LYS A N 1
ATOM 845 C CA . LYS A 1 107 ? -51.198 -6.763 26.811 1.00 81.69 107 LYS A CA 1
ATOM 846 C C . LYS A 1 107 ? -50.381 -7.968 27.295 1.00 81.69 107 LYS A C 1
ATOM 848 O O . LYS A 1 107 ? -50.003 -8.796 26.477 1.00 81.69 107 LYS A O 1
ATOM 853 N N . GLY A 1 108 ? -50.100 -8.068 28.594 1.00 82.31 108 GLY A N 1
ATOM 854 C CA . GLY A 1 108 ? -49.251 -9.125 29.151 1.00 82.31 108 GLY A CA 1
ATOM 855 C C . GLY A 1 108 ? -47.751 -8.804 29.151 1.00 82.31 108 GLY A C 1
ATOM 856 O O . GLY A 1 108 ? -46.976 -9.592 29.684 1.00 82.31 108 GLY A O 1
ATOM 857 N N . ASP A 1 109 ? -47.335 -7.655 28.607 1.00 89.69 109 ASP A N 1
ATOM 858 C CA . ASP A 1 109 ? -45.926 -7.246 28.582 1.00 89.69 109 ASP A CA 1
ATOM 859 C C . ASP A 1 109 ? -45.457 -6.726 29.959 1.00 89.69 109 ASP A C 1
ATOM 861 O O . ASP A 1 109 ? -46.148 -5.898 30.566 1.00 89.69 109 ASP A O 1
ATOM 865 N N . PRO A 1 110 ? -44.280 -7.140 30.462 1.00 91.31 110 PRO A N 1
ATOM 866 C CA . PRO A 1 110 ? -43.713 -6.626 31.706 1.00 91.31 110 PRO A CA 1
ATOM 867 C C . PRO A 1 110 ? -43.471 -5.110 31.685 1.00 91.31 110 PRO A C 1
ATOM 869 O O . PRO A 1 110 ? -42.904 -4.560 30.736 1.00 91.31 110 PRO A O 1
ATOM 872 N N . LEU A 1 111 ? -43.844 -4.445 32.782 1.00 91.69 111 LEU A N 1
ATOM 873 C CA . LEU A 1 111 ? -43.584 -3.029 33.041 1.00 91.69 111 LEU A CA 1
ATOM 874 C C . LEU A 1 111 ? -42.401 -2.891 33.993 1.00 91.69 111 LEU A C 1
ATOM 876 O O . LEU A 1 111 ? -42.505 -3.174 35.190 1.00 91.69 111 LEU A O 1
ATOM 880 N N . VAL A 1 112 ? -41.271 -2.429 33.476 1.00 92.38 112 VAL A N 1
ATOM 881 C CA . VAL A 1 112 ? -40.024 -2.295 34.229 1.00 92.38 112 VAL A CA 1
ATOM 882 C C . VAL A 1 112 ? -39.827 -0.850 34.660 1.00 92.38 112 VAL A C 1
ATOM 884 O O . VAL A 1 112 ? -39.878 0.059 33.838 1.00 92.38 112 VAL A O 1
ATOM 887 N N . LYS A 1 113 ? -39.579 -0.628 35.953 1.00 90.06 113 LYS A N 1
ATOM 888 C CA . LYS A 1 113 ? -39.271 0.698 36.493 1.00 90.06 113 LYS A CA 1
ATOM 889 C C . LYS A 1 113 ? -37.758 0.880 36.615 1.00 90.06 113 LYS A C 1
ATOM 891 O O . LYS A 1 113 ? -37.081 0.039 37.216 1.00 90.06 113 LYS A O 1
ATOM 896 N N . THR A 1 114 ? -37.235 1.966 36.051 1.00 85.25 114 THR A N 1
ATOM 897 C CA . THR A 1 114 ? -35.819 2.349 36.185 1.00 85.25 114 THR A CA 1
ATOM 898 C C . THR A 1 114 ? -35.541 2.971 37.554 1.00 85.25 114 THR A C 1
ATOM 900 O O . THR A 1 114 ? -36.457 3.370 38.279 1.00 85.25 114 THR A O 1
ATOM 903 N N . SER A 1 115 ? -34.262 3.104 37.912 1.00 74.75 115 SER A N 1
ATOM 904 C CA . SER A 1 115 ? -33.821 3.834 39.113 1.00 74.75 115 SER A CA 1
ATOM 905 C C . SER A 1 115 ? -34.250 5.312 39.112 1.00 74.75 115 SER A C 1
ATOM 907 O O . SER A 1 115 ? -34.504 5.881 40.180 1.00 74.75 115 SER A O 1
ATOM 909 N N . GLU A 1 116 ? -34.405 5.896 37.922 1.00 75.12 116 GLU A N 1
ATOM 910 C CA . GLU A 1 116 ? -34.890 7.260 37.659 1.00 75.12 116 GLU A CA 1
ATOM 911 C C . GLU A 1 116 ? -36.423 7.375 37.689 1.00 75.12 116 GLU A C 1
ATOM 913 O O . GLU A 1 116 ? -36.973 8.469 37.621 1.00 75.12 116 GLU A O 1
ATOM 918 N N . GLY A 1 117 ? -37.133 6.252 37.819 1.00 78.81 117 GLY A N 1
ATOM 919 C CA . GLY A 1 117 ? -38.585 6.225 37.966 1.00 78.81 117 GLY A CA 1
ATOM 920 C C . GLY A 1 117 ? -39.376 6.195 36.658 1.00 78.81 117 GLY A C 1
ATOM 921 O O . GLY A 1 117 ? -40.604 6.127 36.729 1.00 78.81 117 GLY A O 1
ATOM 922 N N . ARG A 1 118 ? -38.712 6.172 35.493 1.00 85.31 118 ARG A N 1
ATOM 923 C CA . ARG A 1 118 ? -39.366 5.921 34.200 1.00 85.31 118 ARG A CA 1
ATOM 924 C C . ARG A 1 118 ? -39.872 4.483 34.109 1.00 85.31 118 ARG A C 1
ATOM 926 O O . ARG A 1 118 ? -39.275 3.568 34.680 1.00 85.31 118 ARG A O 1
ATOM 933 N N . VAL A 1 119 ? -40.960 4.292 33.366 1.00 90.12 119 VAL A N 1
ATOM 934 C CA . VAL A 1 119 ? -41.548 2.976 33.093 1.00 90.12 119 VAL A CA 1
ATOM 935 C C . VAL A 1 119 ? -41.230 2.569 31.659 1.00 90.12 119 VAL A C 1
ATOM 937 O O . VAL A 1 119 ? -41.466 3.335 30.726 1.00 90.12 119 VAL A O 1
ATOM 940 N N . VAL A 1 120 ? -40.712 1.355 31.497 1.00 92.00 120 VAL A N 1
ATOM 941 C CA . VAL A 1 120 ? -40.319 0.774 30.213 1.00 92.00 120 VAL A CA 1
ATOM 942 C C . VAL A 1 120 ? -41.101 -0.513 29.985 1.00 92.00 120 VAL A C 1
ATOM 944 O O . VAL A 1 120 ? -41.097 -1.409 30.830 1.00 92.00 120 VAL A O 1
ATOM 947 N N . VAL A 1 121 ? -41.779 -0.606 28.846 1.00 92.19 121 VAL A N 1
ATOM 948 C CA . VAL A 1 121 ? -42.508 -1.803 28.420 1.00 92.19 121 VAL A CA 1
ATOM 949 C C . VAL A 1 121 ? -41.533 -2.742 27.717 1.00 92.19 121 VAL A C 1
ATOM 951 O O . VAL A 1 121 ? -40.927 -2.361 26.713 1.00 92.19 121 VAL A O 1
ATOM 954 N N . ILE A 1 122 ? -41.379 -3.966 28.224 1.00 91.81 122 ILE A N 1
ATOM 955 C CA . ILE A 1 122 ? -40.491 -4.973 27.629 1.00 91.81 122 ILE A CA 1
ATOM 956 C C . ILE A 1 122 ? -41.315 -5.947 26.794 1.00 91.81 122 ILE A C 1
ATOM 958 O O . ILE A 1 122 ? -41.846 -6.929 27.305 1.00 91.81 122 ILE A O 1
ATOM 962 N N . ALA A 1 123 ? -41.431 -5.662 25.499 1.00 84.50 123 ALA A N 1
ATOM 963 C CA . ALA A 1 123 ? -42.293 -6.433 24.611 1.00 84.50 123 ALA A CA 1
ATOM 964 C C . ALA A 1 123 ? -41.803 -7.883 24.445 1.00 84.50 123 ALA A C 1
ATOM 966 O O . ALA A 1 123 ? -40.629 -8.113 24.139 1.00 84.50 123 ALA A O 1
ATOM 967 N N . GLY A 1 124 ? -42.717 -8.849 24.591 1.00 81.38 124 GLY A N 1
ATOM 968 C CA . GLY A 1 124 ? -42.459 -10.263 24.286 1.00 81.38 124 GLY A CA 1
ATOM 969 C C . GLY A 1 124 ? -41.585 -11.013 25.297 1.00 81.38 124 GLY A C 1
ATOM 970 O O . GLY A 1 124 ? -41.090 -12.093 24.980 1.00 81.38 124 GLY A O 1
ATOM 971 N N . ALA A 1 125 ? -41.385 -10.465 26.498 1.00 85.19 125 ALA A N 1
ATOM 972 C CA . ALA A 1 125 ? -40.658 -11.127 27.577 1.00 85.19 125 ALA A CA 1
ATOM 973 C C . ALA A 1 125 ? -41.609 -11.701 28.635 1.00 85.19 125 ALA A C 1
ATOM 975 O O . ALA A 1 125 ? -42.593 -11.070 29.010 1.00 85.19 125 ALA A O 1
ATOM 976 N N . THR A 1 126 ? -41.284 -12.873 29.178 1.00 85.88 126 THR A N 1
ATOM 977 C CA . THR A 1 126 ? -41.988 -13.473 30.321 1.00 85.88 126 THR A CA 1
ATOM 978 C C . THR A 1 126 ? -41.181 -13.256 31.595 1.00 85.88 126 THR A C 1
ATOM 980 O O . THR A 1 126 ? -40.354 -14.093 31.950 1.00 85.88 126 THR A O 1
ATOM 983 N N . LEU A 1 127 ? -41.411 -12.123 32.263 1.00 87.56 127 LEU A N 1
ATOM 984 C CA . LEU A 1 127 ? -40.737 -11.745 33.511 1.00 87.56 127 LEU A CA 1
ATOM 985 C C . LEU A 1 127 ? -41.756 -11.615 34.642 1.00 87.56 127 LEU A C 1
ATOM 987 O O . LEU A 1 127 ? -42.870 -11.132 34.428 1.00 87.56 127 LEU A O 1
ATOM 991 N N . LYS A 1 128 ? -41.378 -12.031 35.849 1.00 88.56 128 LYS A N 1
ATOM 992 C CA . LYS A 1 128 ? -42.251 -11.966 37.028 1.00 88.56 128 LYS A CA 1
ATOM 993 C C . LYS A 1 128 ? -42.113 -10.627 37.741 1.00 88.56 128 LYS A C 1
ATOM 995 O O . LYS A 1 128 ? -41.067 -9.983 37.705 1.00 88.56 128 LYS A O 1
ATOM 1000 N N . GLU A 1 129 ? -43.170 -10.213 38.435 1.00 87.38 129 GLU A N 1
ATOM 1001 C CA . GLU A 1 129 ? -43.109 -9.023 39.279 1.00 87.38 129 GLU A CA 1
ATOM 1002 C C . GLU A 1 129 ? -41.999 -9.160 40.330 1.00 87.38 129 GLU A C 1
ATOM 1004 O O . GLU A 1 129 ? -41.813 -10.207 40.950 1.00 87.38 129 GLU A O 1
ATOM 1009 N N . GLY A 1 130 ? -41.225 -8.093 40.497 1.00 83.31 130 GLY A N 1
ATOM 1010 C CA . GLY A 1 130 ? -40.071 -8.064 41.379 1.00 83.31 130 GLY A CA 1
ATOM 1011 C C . GLY A 1 130 ? -38.770 -8.587 40.769 1.00 83.31 130 GLY A C 1
ATOM 1012 O O . GLY A 1 130 ? -37.718 -8.389 41.381 1.00 83.31 130 GLY A O 1
ATOM 1013 N N . GLU A 1 131 ? -38.807 -9.181 39.575 1.00 87.50 131 GLU A N 1
ATOM 1014 C CA . GLU A 1 131 ? -37.615 -9.644 38.870 1.00 87.50 131 GLU A CA 1
ATOM 1015 C C . GLU A 1 131 ? -36.755 -8.458 38.409 1.00 87.50 131 GLU A C 1
ATOM 1017 O O . GLU A 1 131 ? -37.264 -7.410 37.992 1.00 87.50 131 GLU A O 1
ATOM 1022 N N . LYS A 1 132 ? -35.433 -8.598 38.535 1.00 87.06 132 LYS A N 1
ATOM 1023 C CA . LYS A 1 132 ? -34.474 -7.634 37.992 1.00 87.06 132 LYS A CA 1
ATOM 1024 C C . LYS A 1 132 ? -34.157 -8.029 36.561 1.00 87.06 132 LYS A C 1
ATOM 1026 O O . LYS A 1 132 ? -33.839 -9.184 36.302 1.00 87.06 132 LYS A O 1
ATOM 1031 N N . VAL A 1 133 ? -34.189 -7.063 35.655 1.00 89.88 133 VAL A N 1
ATOM 1032 C CA . VAL A 1 133 ? -33.893 -7.303 34.246 1.00 89.88 133 VAL A CA 1
ATOM 1033 C C . VAL A 1 133 ? -33.025 -6.190 33.682 1.00 89.88 133 VAL A C 1
ATOM 1035 O O . VAL A 1 133 ? -33.205 -5.011 33.999 1.00 89.88 133 VAL A O 1
ATOM 1038 N N . ARG A 1 134 ? -32.081 -6.587 32.829 1.00 90.44 134 ARG A N 1
ATOM 1039 C CA . ARG A 1 134 ? -31.331 -5.686 31.963 1.00 90.44 134 ARG A CA 1
ATOM 1040 C C . ARG A 1 134 ? -32.012 -5.617 30.606 1.00 90.44 134 ARG A C 1
ATOM 1042 O O . ARG A 1 134 ? -32.410 -6.637 30.045 1.00 90.44 134 ARG A O 1
ATOM 1049 N N . PHE A 1 135 ? -32.167 -4.411 30.086 1.00 91.81 135 PHE A N 1
ATOM 1050 C CA . PHE A 1 135 ? -32.871 -4.174 28.836 1.00 91.81 135 PHE A CA 1
ATOM 1051 C C . PHE A 1 135 ? -32.236 -3.033 28.053 1.00 91.81 135 PHE A C 1
ATOM 1053 O O . PHE A 1 135 ? -31.547 -2.181 28.613 1.00 91.81 135 PHE A O 1
ATOM 1060 N N . ILE A 1 136 ? -32.495 -3.018 26.750 1.00 91.50 136 ILE A N 1
ATOM 1061 C CA . ILE A 1 136 ? -32.140 -1.920 25.854 1.00 91.50 136 ILE A CA 1
ATOM 1062 C C . ILE A 1 136 ? -33.404 -1.153 25.469 1.00 91.50 136 ILE A C 1
ATOM 1064 O O . ILE A 1 136 ? -34.410 -1.769 25.104 1.00 91.50 136 ILE A O 1
ATOM 1068 N N . VAL A 1 137 ? -33.375 0.179 25.556 1.00 91.50 137 VAL A N 1
ATOM 1069 C CA . VAL A 1 137 ? -34.478 1.031 25.081 1.00 91.50 137 VAL A CA 1
ATOM 1070 C C . VAL A 1 137 ? -34.369 1.191 23.572 1.00 91.50 137 VAL A C 1
ATOM 1072 O O . VAL A 1 137 ? -33.385 1.714 23.053 1.00 91.50 137 VAL A O 1
ATOM 1075 N N . VAL A 1 138 ? -35.401 0.738 22.868 1.00 91.06 138 VAL A N 1
ATOM 1076 C CA . VAL A 1 138 ? -35.484 0.764 21.403 1.00 91.06 138 VAL A CA 1
ATOM 1077 C C . VAL A 1 138 ? -36.233 2.008 20.925 1.00 91.06 138 VAL A C 1
ATOM 1079 O O . VAL A 1 138 ? -35.923 2.549 19.867 1.00 91.06 138 VAL A O 1
ATOM 1082 N N . SER A 1 139 ? -37.204 2.484 21.706 1.00 90.19 139 SER A N 1
ATOM 1083 C CA . SER A 1 139 ? -37.998 3.673 21.399 1.00 90.19 139 SER A CA 1
ATOM 1084 C C . SER A 1 139 ? -38.365 4.403 22.687 1.00 90.19 139 SER A C 1
ATOM 1086 O O . SER A 1 139 ? -38.744 3.772 23.671 1.00 90.19 139 SER A O 1
ATOM 1088 N N . GLU A 1 140 ? -38.229 5.726 22.675 1.00 89.88 140 GLU A N 1
ATOM 1089 C CA . GLU A 1 140 ? -38.617 6.596 23.786 1.00 89.88 140 GLU A CA 1
ATOM 1090 C C . GLU A 1 140 ? -40.002 7.187 23.525 1.00 89.88 140 GLU A C 1
ATOM 1092 O O . GLU A 1 140 ? -40.314 7.542 22.386 1.00 89.88 140 GLU A O 1
ATOM 1097 N N . GLY A 1 141 ? -40.824 7.284 24.568 1.00 86.81 141 GLY A N 1
ATOM 1098 C CA . GLY A 1 141 ? -42.170 7.851 24.488 1.00 86.81 141 GLY A CA 1
ATOM 1099 C C . GLY A 1 141 ? -42.439 8.876 25.586 1.00 86.81 141 GLY A C 1
ATOM 1100 O O . GLY A 1 141 ? -41.720 8.957 26.577 1.00 86.81 141 GLY A O 1
ATOM 1101 N N . ASP A 1 142 ? -43.520 9.647 25.435 1.00 80.44 142 ASP A N 1
ATOM 1102 C CA . ASP A 1 142 ? -43.834 10.768 26.339 1.00 80.44 142 ASP A CA 1
ATOM 1103 C C . ASP A 1 142 ? -44.136 10.337 27.784 1.00 80.44 142 ASP A C 1
ATOM 1105 O O . ASP A 1 142 ? -43.947 11.105 28.726 1.00 80.44 142 ASP A O 1
ATOM 1109 N N . LYS A 1 143 ? -44.653 9.116 27.971 1.00 82.44 143 LYS A N 1
ATOM 1110 C CA . LYS A 1 143 ? -45.043 8.574 29.289 1.00 82.44 143 LYS A CA 1
ATOM 1111 C C . LYS A 1 143 ? -44.376 7.247 29.626 1.00 82.44 143 LYS A C 1
ATOM 1113 O O . LYS A 1 143 ? -44.171 6.953 30.802 1.00 82.44 143 LYS A O 1
ATOM 1118 N N . VAL A 1 144 ? -44.099 6.437 28.611 1.00 88.81 144 VAL A N 1
ATOM 1119 C CA . VAL A 1 144 ? -43.491 5.113 28.736 1.00 88.81 144 VAL A CA 1
ATOM 1120 C C . VAL A 1 144 ? -42.535 4.899 27.576 1.00 88.81 144 VAL A C 1
ATOM 1122 O O . VAL A 1 144 ? -42.837 5.291 26.449 1.00 88.81 144 VAL A O 1
ATOM 1125 N N . ASP A 1 145 ? -41.413 4.251 27.859 1.00 91.56 145 ASP A N 1
ATOM 1126 C CA . ASP A 1 145 ? -40.451 3.840 26.841 1.00 91.56 145 ASP A CA 1
ATOM 1127 C C . ASP A 1 145 ? -40.688 2.375 26.452 1.00 91.56 145 ASP A C 1
ATOM 1129 O O . ASP A 1 145 ? -41.337 1.614 27.175 1.00 91.56 145 ASP A O 1
ATOM 1133 N N . PHE A 1 146 ? -40.140 1.954 25.317 1.00 91.31 146 PHE A N 1
ATOM 1134 C CA . PHE A 1 146 ? -40.228 0.581 24.828 1.00 91.31 146 PHE A CA 1
ATOM 1135 C C . PHE A 1 146 ? -38.840 -0.032 24.730 1.00 91.31 146 PHE A C 1
ATOM 1137 O O . PHE A 1 146 ? -37.930 0.532 24.115 1.00 91.31 146 PHE A O 1
ATOM 1144 N N . GLY A 1 147 ? -38.688 -1.217 25.309 1.00 92.31 147 GLY A N 1
ATOM 1145 C CA . GLY A 1 147 ? -37.424 -1.928 25.350 1.00 92.31 147 GLY A CA 1
ATOM 1146 C C . GLY A 1 147 ? -37.546 -3.409 25.036 1.00 92.31 147 GLY A C 1
ATOM 1147 O O . GLY A 1 147 ? -38.631 -3.953 24.820 1.00 92.31 147 GLY A O 1
ATOM 1148 N N . ARG A 1 148 ? -36.388 -4.063 25.004 1.00 91.62 148 ARG A N 1
ATOM 1149 C CA . ARG A 1 148 ? -36.249 -5.517 24.877 1.00 91.62 148 ARG A CA 1
ATOM 1150 C C . ARG A 1 148 ? -35.243 -6.013 25.900 1.00 91.62 148 ARG A C 1
ATOM 1152 O O . ARG A 1 148 ? -34.303 -5.287 26.226 1.00 91.62 148 ARG A O 1
ATOM 1159 N N . VAL A 1 149 ? -35.437 -7.238 26.387 1.00 90.88 149 VAL A N 1
ATOM 1160 C CA . VAL A 1 149 ? -34.460 -7.893 27.267 1.00 90.88 149 VAL A CA 1
ATOM 1161 C C . VAL A 1 149 ? -33.109 -7.911 26.565 1.00 90.88 149 VAL A C 1
ATOM 1163 O O . VAL A 1 149 ? -33.024 -8.215 25.375 1.00 90.88 149 VAL A O 1
ATOM 1166 N N . PHE A 1 150 ? -32.071 -7.545 27.306 1.00 89.00 150 PHE A N 1
ATOM 1167 C CA . PHE A 1 150 ? -30.710 -7.509 26.811 1.00 89.00 150 PHE A CA 1
ATOM 1168 C C . PHE A 1 150 ? -29.827 -8.335 27.736 1.00 89.00 150 PHE A C 1
ATOM 1170 O O . PHE A 1 150 ? -29.581 -7.961 28.885 1.00 89.00 150 PHE A O 1
ATOM 1177 N N . GLU A 1 151 ? -29.358 -9.467 27.226 1.00 86.19 151 GLU A N 1
ATOM 1178 C CA . GLU A 1 151 ? -28.422 -10.318 27.940 1.00 86.19 151 GLU A CA 1
ATOM 1179 C C . GLU A 1 151 ? -27.002 -9.813 27.704 1.00 86.19 151 GLU A C 1
ATOM 1181 O O . GLU A 1 151 ? -26.535 -9.733 26.567 1.00 86.19 151 GLU A O 1
ATOM 1186 N N . LEU A 1 152 ? -26.323 -9.439 28.790 1.00 84.56 152 LEU A N 1
ATOM 1187 C CA . LEU A 1 152 ? -24.928 -9.038 28.714 1.00 84.56 152 LEU A CA 1
ATOM 1188 C C . LEU A 1 152 ? -24.053 -10.286 28.825 1.00 84.56 152 LEU A C 1
ATOM 1190 O O . LEU A 1 152 ? -23.895 -10.849 29.904 1.00 84.56 152 LEU A O 1
ATOM 1194 N N . THR A 1 153 ? -23.489 -10.685 27.698 1.00 85.06 153 THR A N 1
ATOM 1195 C CA . THR A 1 153 ? -22.479 -11.737 27.555 1.00 85.06 153 THR A CA 1
ATOM 1196 C C . THR A 1 153 ? -21.096 -11.106 27.348 1.00 85.06 153 THR A C 1
ATOM 1198 O O . THR A 1 153 ? -21.022 -9.923 27.000 1.00 85.06 153 THR A O 1
ATOM 1201 N N . PRO A 1 154 ? -19.989 -11.858 27.494 1.00 81.69 154 PRO A N 1
ATOM 1202 C CA . PRO A 1 154 ? -18.654 -11.350 27.170 1.00 81.69 154 PRO A CA 1
ATOM 1203 C C . PRO A 1 154 ? -18.558 -10.748 25.756 1.00 81.69 154 PRO A C 1
ATOM 1205 O O . PRO A 1 154 ? -18.003 -9.663 25.586 1.00 81.69 154 PRO A O 1
ATOM 1208 N N . ASP A 1 155 ? -19.174 -11.392 24.760 1.00 78.75 155 ASP A N 1
ATOM 1209 C CA . ASP A 1 155 ? -19.134 -10.953 23.358 1.00 78.75 155 ASP A CA 1
ATOM 1210 C C . ASP A 1 155 ? -19.928 -9.665 23.113 1.00 78.75 155 ASP A C 1
ATOM 1212 O O . ASP A 1 155 ? -19.454 -8.735 22.456 1.00 78.75 155 ASP A O 1
ATOM 1216 N N . THR A 1 156 ? -21.146 -9.578 23.657 1.00 83.19 156 THR A N 1
ATOM 1217 C CA . THR A 1 156 ? -21.978 -8.370 23.523 1.00 83.19 156 THR A CA 1
ATOM 1218 C C . THR A 1 156 ? -21.367 -7.199 24.284 1.00 83.19 156 THR A C 1
ATOM 1220 O O . THR A 1 156 ? -21.359 -6.075 23.782 1.00 83.19 156 THR A O 1
ATOM 1223 N N . PHE A 1 157 ? -20.781 -7.461 25.452 1.00 82.56 157 PHE A N 1
ATOM 1224 C CA . PHE A 1 157 ? -20.054 -6.472 26.235 1.00 82.56 157 PHE A CA 1
ATOM 1225 C C . PHE A 1 157 ? -18.816 -5.952 25.499 1.00 82.56 157 PHE A C 1
ATOM 1227 O O . PHE A 1 157 ? -18.634 -4.739 25.394 1.00 82.56 157 PHE A O 1
ATOM 1234 N N . TYR A 1 158 ? -18.019 -6.846 24.905 1.00 79.94 158 TYR A N 1
ATOM 1235 C CA . TYR A 1 158 ? -16.907 -6.459 24.039 1.00 79.94 158 TYR A CA 1
ATOM 1236 C C . TYR A 1 158 ? -17.376 -5.579 22.880 1.00 79.94 158 TYR A C 1
ATOM 1238 O O . TYR A 1 158 ? -16.805 -4.514 22.635 1.00 79.94 158 TYR A O 1
ATOM 1246 N N . SER A 1 159 ? -18.443 -6.000 22.195 1.00 80.56 159 SER A N 1
ATOM 1247 C CA . SER A 1 159 ? -18.997 -5.264 21.063 1.00 80.56 159 SER A CA 1
ATOM 1248 C C . SER A 1 159 ? -19.415 -3.850 21.450 1.00 80.56 159 SER A C 1
ATOM 1250 O O . SER A 1 159 ? -19.164 -2.926 20.688 1.00 80.56 159 SER A O 1
ATOM 1252 N N . ILE A 1 160 ? -20.027 -3.662 22.622 1.00 83.62 160 ILE A N 1
ATOM 1253 C CA . ILE A 1 160 ? -20.447 -2.339 23.100 1.00 83.62 160 ILE A CA 1
ATOM 1254 C C . ILE A 1 160 ? -19.236 -1.450 23.380 1.00 83.62 160 ILE A C 1
ATOM 1256 O O . ILE A 1 160 ? -19.182 -0.320 22.894 1.00 83.62 160 ILE A O 1
ATOM 1260 N N . LEU A 1 161 ? -18.261 -1.964 24.132 1.00 79.19 161 LEU A N 1
ATOM 1261 C CA . LEU A 1 161 ? -17.090 -1.191 24.549 1.00 79.19 161 LEU A CA 1
ATOM 1262 C C . LEU A 1 161 ? -16.155 -0.841 23.389 1.00 79.19 161 LEU A C 1
ATOM 1264 O O . LEU A 1 161 ? -15.399 0.125 23.473 1.00 79.19 161 LEU A O 1
ATOM 1268 N N . THR A 1 162 ? -16.194 -1.614 22.305 1.00 76.56 162 THR A N 1
ATOM 1269 C CA . THR A 1 162 ? -15.338 -1.400 21.131 1.00 76.56 162 THR A CA 1
ATOM 1270 C C . THR A 1 162 ? -16.059 -0.799 19.935 1.00 76.56 162 THR A C 1
ATOM 1272 O O . THR A 1 162 ? -15.405 -0.518 18.935 1.00 76.56 162 THR A O 1
ATOM 1275 N N . GLN A 1 163 ? -17.366 -0.541 20.023 1.00 81.62 163 GLN A N 1
ATOM 1276 C CA . GLN A 1 163 ? -18.162 -0.063 18.892 1.00 81.62 163 GLN A CA 1
ATOM 1277 C C . GLN A 1 163 ? -17.616 1.239 18.288 1.00 81.62 163 GLN A C 1
ATOM 1279 O O . GLN A 1 163 ? -17.429 1.301 17.078 1.00 81.62 163 GLN A O 1
ATOM 1284 N N . ASP A 1 164 ? -17.287 2.240 19.112 1.00 80.44 164 ASP A N 1
ATOM 1285 C CA . ASP A 1 164 ? -16.750 3.518 18.614 1.00 80.44 164 ASP A CA 1
ATOM 1286 C C . ASP A 1 164 ? -15.411 3.305 17.882 1.00 80.44 164 ASP A C 1
ATOM 1288 O O . ASP A 1 164 ? -15.204 3.819 16.785 1.00 80.44 164 ASP A O 1
ATOM 1292 N N . LYS A 1 165 ? -14.543 2.436 18.420 1.00 77.44 165 LYS A N 1
ATOM 1293 C CA . LYS A 1 165 ? -13.284 2.052 17.762 1.00 77.44 165 LYS A CA 1
ATOM 1294 C C . LYS A 1 165 ? -13.524 1.293 16.456 1.00 77.44 165 LYS A C 1
ATOM 1296 O O . LYS A 1 165 ? -12.827 1.522 15.473 1.00 77.44 165 LYS A O 1
ATOM 1301 N N . ARG A 1 166 ? -14.500 0.383 16.422 1.00 78.38 166 ARG A N 1
ATOM 1302 C CA . ARG A 1 166 ? -14.881 -0.356 15.208 1.00 78.38 166 ARG A CA 1
ATOM 1303 C C . ARG A 1 166 ? -15.417 0.583 14.133 1.00 78.38 166 ARG A C 1
ATOM 1305 O O . ARG A 1 166 ? -15.097 0.393 12.960 1.00 78.38 166 ARG A O 1
ATOM 1312 N N . ASP A 1 167 ? -16.177 1.603 14.517 1.00 83.75 167 ASP A N 1
ATOM 1313 C CA . ASP A 1 167 ? -16.690 2.618 13.599 1.00 83.75 167 ASP A CA 1
ATOM 1314 C C . ASP A 1 167 ? -15.551 3.499 13.052 1.00 83.75 167 ASP A C 1
ATOM 1316 O O . ASP A 1 167 ? -15.482 3.735 11.844 1.00 83.75 167 ASP A O 1
ATOM 1320 N N . GLU A 1 168 ? -14.587 3.897 13.889 1.00 82.50 168 GLU A N 1
ATOM 1321 C CA . GLU A 1 168 ? -13.361 4.587 13.453 1.00 82.50 168 GLU A CA 1
ATOM 1322 C C . GLU A 1 168 ? -12.525 3.744 12.480 1.00 82.50 168 GLU A C 1
ATOM 1324 O O . GLU A 1 168 ? -12.100 4.243 11.430 1.00 82.50 168 GLU A O 1
ATOM 1329 N N . VAL A 1 169 ? -12.334 2.454 12.781 1.00 82.56 169 VAL A N 1
ATOM 1330 C CA . VAL A 1 169 ? -11.658 1.496 11.893 1.00 82.56 169 VAL A CA 1
ATOM 1331 C C . VAL A 1 169 ? -12.418 1.401 10.573 1.00 82.56 169 VAL A C 1
ATOM 1333 O O . VAL A 1 169 ? -11.826 1.561 9.509 1.00 82.56 169 VAL A O 1
ATOM 1336 N N . ARG A 1 170 ? -13.739 1.224 10.598 1.00 84.31 170 ARG A N 1
ATOM 1337 C CA . ARG A 1 170 ? -14.554 1.124 9.381 1.00 84.31 170 ARG A CA 1
ATOM 1338 C C . ARG A 1 170 ? -14.463 2.381 8.511 1.00 84.31 170 ARG A C 1
ATOM 1340 O O . ARG A 1 170 ? -14.331 2.274 7.290 1.00 84.31 170 ARG A O 1
ATOM 1347 N N . ASN A 1 171 ? -14.517 3.561 9.119 1.00 86.75 171 ASN A N 1
ATOM 1348 C CA . ASN A 1 171 ? -14.419 4.834 8.406 1.00 86.75 171 ASN A CA 1
ATOM 1349 C C . ASN A 1 171 ? -13.026 5.030 7.795 1.00 86.75 171 ASN A C 1
ATOM 1351 O O . ASN A 1 171 ? -12.908 5.377 6.616 1.00 86.75 171 ASN A O 1
ATOM 1355 N N . SER A 1 172 ? -11.976 4.726 8.561 1.00 86.12 172 SER A N 1
ATOM 1356 C CA . SER A 1 172 ? -10.587 4.783 8.095 1.00 86.12 172 SER A CA 1
ATOM 1357 C C . SER A 1 172 ? -10.336 3.797 6.954 1.00 86.12 172 SER A C 1
ATOM 1359 O O . SER A 1 172 ? -9.757 4.168 5.936 1.00 86.12 172 SER A O 1
ATOM 1361 N N . PHE A 1 173 ? -10.851 2.572 7.072 1.00 87.69 173 PHE A N 1
ATOM 1362 C CA . PHE A 1 173 ? -10.774 1.548 6.033 1.00 87.69 173 PHE A CA 1
ATOM 1363 C C . PHE A 1 173 ? -11.384 2.034 4.716 1.00 87.69 173 PHE A C 1
ATOM 1365 O O . PHE A 1 173 ? -10.734 1.968 3.674 1.00 87.69 173 PHE A O 1
ATOM 1372 N N . ASN A 1 174 ? -12.615 2.553 4.752 1.00 87.31 174 ASN A N 1
ATOM 1373 C CA . ASN A 1 174 ? -13.302 3.022 3.547 1.00 87.31 174 ASN A CA 1
ATOM 1374 C C . ASN A 1 174 ? -12.557 4.189 2.884 1.00 87.31 174 ASN A C 1
ATOM 1376 O O . ASN A 1 174 ? -12.434 4.222 1.659 1.00 87.31 174 ASN A O 1
ATOM 1380 N N . SER A 1 175 ? -12.026 5.110 3.693 1.00 90.31 175 SER A N 1
ATOM 1381 C CA . SER A 1 175 ? -11.229 6.244 3.220 1.00 90.31 175 SER A CA 1
ATOM 1382 C C . SER A 1 175 ? -9.940 5.784 2.530 1.00 90.31 175 SER A C 1
ATOM 1384 O O . SER A 1 175 ? -9.698 6.127 1.372 1.00 90.31 175 SER A O 1
ATOM 1386 N N . ILE A 1 176 ? -9.145 4.941 3.200 1.00 89.81 176 ILE A N 1
ATOM 1387 C CA . ILE A 1 176 ? -7.865 4.453 2.669 1.00 89.81 176 ILE A CA 1
ATOM 1388 C C . ILE A 1 176 ? -8.094 3.606 1.421 1.00 89.81 176 ILE A C 1
ATOM 1390 O O . ILE A 1 176 ? -7.414 3.805 0.417 1.00 89.81 176 ILE A O 1
ATOM 1394 N N . LYS A 1 177 ? -9.082 2.705 1.440 1.00 88.31 177 LYS A N 1
ATOM 1395 C CA . LYS A 1 177 ? -9.429 1.878 0.281 1.00 88.31 177 LYS A CA 1
ATOM 1396 C C . LYS A 1 177 ? -9.738 2.736 -0.948 1.00 88.31 177 LYS A C 1
ATOM 1398 O O . LYS A 1 177 ? -9.201 2.470 -2.018 1.00 88.31 177 LYS A O 1
ATOM 1403 N N . GLY A 1 178 ? -1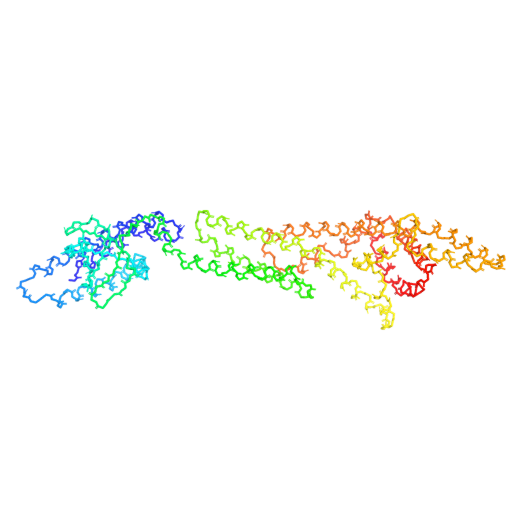0.535 3.795 -0.788 1.00 87.12 178 GLY A N 1
ATOM 1404 C CA . GLY A 1 178 ? -10.842 4.721 -1.879 1.00 87.12 178 GLY A CA 1
ATOM 1405 C C . GLY A 1 178 ? -9.598 5.411 -2.448 1.00 87.12 178 GLY A C 1
ATOM 1406 O O . GLY A 1 178 ? -9.457 5.517 -3.667 1.00 87.12 178 GLY A O 1
ATOM 1407 N N . LYS A 1 179 ? -8.661 5.830 -1.588 1.00 88.56 179 LYS A N 1
ATOM 1408 C CA . LYS A 1 179 ? -7.400 6.444 -2.031 1.00 88.56 179 LYS A CA 1
ATOM 1409 C C . LYS A 1 179 ? -6.467 5.445 -2.724 1.00 88.56 179 LYS A C 1
ATOM 1411 O O . LYS A 1 179 ? -5.849 5.800 -3.722 1.00 88.56 179 LYS A O 1
ATOM 1416 N N . VAL A 1 180 ? -6.394 4.202 -2.241 1.00 86.75 180 VAL A N 1
ATOM 1417 C CA . VAL A 1 180 ? -5.631 3.118 -2.886 1.00 86.75 180 VAL A CA 1
ATOM 1418 C C . VAL A 1 180 ? -6.177 2.829 -4.282 1.00 86.75 180 VAL A C 1
ATOM 1420 O O . VAL A 1 180 ? -5.413 2.803 -5.248 1.00 86.75 180 VAL A O 1
ATOM 1423 N N . ASP A 1 181 ? -7.497 2.686 -4.409 1.00 85.88 181 ASP A N 1
ATOM 1424 C CA . ASP A 1 181 ? -8.152 2.452 -5.697 1.00 85.88 181 ASP A CA 1
ATOM 1425 C C . ASP A 1 181 ? -7.923 3.621 -6.671 1.00 85.88 181 ASP A C 1
ATOM 1427 O O . ASP A 1 181 ? -7.737 3.404 -7.870 1.00 85.88 181 ASP A O 1
ATOM 1431 N N . HIS A 1 182 ? -7.910 4.860 -6.169 1.00 86.50 182 HIS A N 1
ATOM 1432 C CA . HIS A 1 182 ? -7.598 6.044 -6.969 1.00 86.50 182 HIS A CA 1
ATOM 1433 C C . HIS A 1 182 ? -6.140 6.051 -7.445 1.00 86.50 182 HIS A C 1
ATOM 1435 O O . HIS A 1 182 ? -5.886 6.217 -8.638 1.00 86.50 182 HIS A O 1
ATOM 1441 N N . TYR A 1 183 ? -5.191 5.804 -6.541 1.00 86.06 183 TYR A N 1
ATOM 1442 C CA . TYR A 1 183 ? -3.762 5.785 -6.849 1.00 86.06 183 TYR A CA 1
ATOM 1443 C C . TYR A 1 183 ? -3.412 4.740 -7.912 1.00 86.06 183 TYR A C 1
ATOM 1445 O O . TYR A 1 183 ? -2.721 5.046 -8.880 1.00 86.06 183 TYR A O 1
ATOM 1453 N N . LEU A 1 184 ? -3.956 3.524 -7.795 1.00 81.56 184 LEU A N 1
ATOM 1454 C CA . LEU A 1 184 ? -3.718 2.455 -8.772 1.00 81.56 184 LEU A CA 1
ATOM 1455 C C . LEU A 1 184 ? -4.276 2.775 -10.171 1.00 81.56 184 LEU A C 1
ATOM 1457 O O . LEU A 1 184 ? -3.839 2.180 -11.156 1.00 81.56 184 LEU A O 1
ATOM 1461 N N . ARG A 1 185 ? -5.237 3.702 -10.274 1.00 82.25 185 ARG A N 1
ATOM 1462 C CA . ARG A 1 185 ? -5.808 4.168 -11.548 1.00 82.25 185 ARG A CA 1
ATOM 1463 C C . ARG A 1 185 ? -5.115 5.420 -12.091 1.00 82.25 185 ARG A C 1
ATOM 1465 O O . ARG A 1 185 ? -5.167 5.650 -13.299 1.00 82.25 185 ARG A O 1
ATOM 1472 N N . SER A 1 186 ? -4.486 6.218 -11.230 1.00 76.94 186 SER A N 1
ATOM 1473 C CA . SER A 1 186 ? -3.781 7.443 -11.611 1.00 76.94 186 SER A CA 1
ATOM 1474 C C . SER A 1 186 ? -2.486 7.144 -12.382 1.00 76.94 186 SER A C 1
ATOM 1476 O O . SER A 1 186 ? -1.720 6.223 -12.077 1.00 76.94 186 SER A O 1
ATOM 1478 N N . ARG A 1 187 ? -2.210 7.967 -13.402 1.00 64.62 187 ARG A N 1
ATOM 1479 C CA . ARG A 1 187 ? -0.937 7.976 -14.141 1.00 64.62 187 ARG A CA 1
ATOM 1480 C C . ARG A 1 187 ? -0.093 9.223 -13.861 1.00 64.62 187 ARG A C 1
ATOM 1482 O O . ARG A 1 187 ? 0.830 9.485 -14.625 1.00 64.62 187 ARG A O 1
ATOM 1489 N N . ASP A 1 188 ? -0.345 9.940 -12.772 1.00 62.97 188 ASP A N 1
ATOM 1490 C CA . ASP A 1 188 ? 0.259 11.258 -12.535 1.00 62.97 188 ASP A CA 1
ATOM 1491 C C . ASP A 1 188 ? 1.744 11.218 -12.146 1.00 62.97 188 ASP A C 1
ATOM 1493 O O . ASP A 1 188 ? 2.318 10.157 -11.924 1.00 62.97 188 ASP A O 1
ATOM 1497 N N . ALA A 1 189 ? 2.387 12.390 -12.100 1.00 52.31 189 ALA A N 1
ATOM 1498 C CA . ALA A 1 189 ? 3.832 12.555 -11.911 1.00 52.31 189 ALA A CA 1
ATOM 1499 C C . ALA A 1 189 ? 4.302 12.579 -10.435 1.00 52.31 189 ALA A C 1
ATOM 1501 O O . ALA A 1 189 ? 5.503 12.448 -10.184 1.00 52.31 189 ALA A O 1
ATOM 1502 N N . ASN A 1 190 ? 3.387 12.700 -9.460 1.00 64.69 190 ASN A N 1
ATOM 1503 C CA . ASN A 1 190 ? 3.685 12.825 -8.018 1.00 64.69 190 ASN A CA 1
ATOM 1504 C C . ASN A 1 190 ? 3.641 11.492 -7.241 1.00 64.69 190 ASN A C 1
ATOM 1506 O O . ASN A 1 190 ? 3.483 11.461 -6.018 1.00 64.69 190 ASN A O 1
ATOM 1510 N N . GLN A 1 191 ? 3.843 10.375 -7.939 1.00 78.50 191 GLN A N 1
ATOM 1511 C CA . GLN A 1 191 ? 3.530 9.038 -7.427 1.00 78.50 191 GLN A CA 1
ATOM 1512 C C . GLN A 1 191 ? 4.340 8.588 -6.210 1.00 78.50 191 GLN A C 1
ATOM 1514 O O . GLN A 1 191 ? 3.854 7.754 -5.451 1.00 78.50 191 GLN A O 1
ATOM 1519 N N . VAL A 1 192 ? 5.566 9.095 -6.023 1.00 83.81 192 VAL A N 1
ATOM 1520 C CA . VAL A 1 192 ? 6.401 8.723 -4.865 1.00 83.81 192 VAL A CA 1
ATOM 1521 C C . VAL A 1 192 ? 5.830 9.324 -3.582 1.00 83.81 192 VAL A C 1
ATOM 1523 O O . VAL A 1 192 ? 5.680 8.614 -2.594 1.00 83.81 192 VAL A O 1
ATOM 1526 N N . SER A 1 193 ? 5.475 10.614 -3.605 1.00 84.56 193 SER A N 1
ATOM 1527 C CA . SER A 1 193 ? 4.917 11.313 -2.439 1.00 84.56 193 SER A CA 1
ATOM 1528 C C . SER A 1 193 ? 3.567 10.719 -2.039 1.00 84.56 193 SER A C 1
ATOM 1530 O O . SER A 1 193 ? 3.341 10.407 -0.870 1.00 84.56 193 SER A O 1
ATOM 1532 N N . GLU A 1 194 ? 2.702 10.480 -3.028 1.00 87.06 194 GLU A N 1
ATOM 1533 C CA . GLU A 1 194 ? 1.397 9.849 -2.819 1.00 87.06 194 GLU A CA 1
ATOM 1534 C C . GLU A 1 194 ? 1.530 8.426 -2.264 1.00 87.06 194 GLU A C 1
ATOM 1536 O O . GLU A 1 194 ? 0.841 8.080 -1.304 1.00 87.06 194 GLU A O 1
ATOM 1541 N N . LEU A 1 195 ? 2.459 7.618 -2.792 1.00 89.75 195 LEU A N 1
ATOM 1542 C CA . LEU A 1 195 ? 2.731 6.281 -2.261 1.00 89.75 195 LEU A CA 1
ATOM 1543 C C . LEU A 1 195 ? 3.226 6.346 -0.814 1.00 89.75 195 LEU A C 1
ATOM 1545 O O . LEU A 1 195 ? 2.694 5.642 0.041 1.00 89.75 195 LEU A O 1
ATOM 1549 N N . SER A 1 196 ? 4.206 7.202 -0.512 1.00 89.38 196 SER A N 1
ATOM 1550 C CA . SER A 1 196 ? 4.710 7.379 0.854 1.00 89.38 196 SER A CA 1
ATOM 1551 C C . SER A 1 196 ? 3.601 7.809 1.818 1.00 89.38 196 SER A C 1
ATOM 1553 O O . SER A 1 196 ? 3.552 7.315 2.945 1.00 89.38 196 SER A O 1
ATOM 1555 N N . GLN A 1 197 ? 2.690 8.688 1.392 1.00 90.00 197 GLN A N 1
ATOM 1556 C CA . GLN A 1 197 ? 1.537 9.088 2.197 1.00 90.00 197 GLN A CA 1
ATOM 1557 C C . GLN A 1 197 ? 0.570 7.919 2.427 1.00 90.00 197 GLN A C 1
ATOM 1559 O O . GLN A 1 197 ? 0.190 7.665 3.568 1.00 90.00 197 GLN A O 1
ATOM 1564 N N . LEU A 1 198 ? 0.220 7.163 1.384 1.00 90.88 198 LEU A N 1
ATOM 1565 C CA . LEU A 1 198 ? -0.652 5.989 1.500 1.00 90.88 198 LEU A CA 1
ATOM 1566 C C . LEU A 1 198 ? -0.072 4.920 2.426 1.00 90.88 198 LEU A C 1
ATOM 1568 O O . LEU A 1 198 ? -0.794 4.345 3.238 1.00 90.88 198 LEU A O 1
ATOM 1572 N N . LEU A 1 199 ? 1.235 4.669 2.343 1.00 91.62 199 LEU A N 1
ATOM 1573 C CA . LEU A 1 199 ? 1.913 3.723 3.226 1.00 91.62 199 LEU A CA 1
ATOM 1574 C C . LEU A 1 199 ? 1.879 4.175 4.692 1.00 91.62 199 LEU A C 1
ATOM 1576 O O . LEU A 1 199 ? 1.717 3.328 5.571 1.00 91.62 199 LEU A O 1
ATOM 1580 N N . LYS A 1 200 ? 1.992 5.483 4.960 1.00 90.75 200 LYS A N 1
ATOM 1581 C CA . LYS A 1 200 ? 1.831 6.048 6.311 1.00 90.75 200 LYS A CA 1
ATOM 1582 C C . LYS A 1 200 ? 0.396 5.911 6.817 1.00 90.75 200 LYS A C 1
ATOM 1584 O O . LYS A 1 200 ? 0.196 5.531 7.965 1.00 90.75 200 LYS A O 1
ATOM 1589 N N . GLU A 1 201 ? -0.599 6.180 5.971 1.00 91.19 201 GLU A N 1
ATOM 1590 C CA . GLU A 1 201 ? -2.013 6.014 6.332 1.00 91.19 201 GLU A CA 1
ATOM 1591 C C . GLU A 1 201 ? -2.357 4.543 6.630 1.00 91.19 201 GLU A C 1
ATOM 1593 O O . GLU A 1 201 ? -3.063 4.260 7.598 1.00 91.19 201 GLU A O 1
ATOM 1598 N N . LEU A 1 202 ? -1.805 3.598 5.858 1.00 91.81 202 LEU A N 1
ATOM 1599 C CA . LEU A 1 202 ? -1.947 2.160 6.110 1.00 91.81 202 LEU A CA 1
ATOM 1600 C C . LEU A 1 202 ? -1.319 1.726 7.437 1.00 91.81 202 LEU A C 1
ATOM 1602 O O . LEU A 1 202 ? -1.907 0.901 8.136 1.00 91.81 202 LEU A O 1
ATOM 1606 N N . GLU A 1 203 ? -0.156 2.268 7.805 1.00 90.69 203 GLU A N 1
ATOM 1607 C CA . GLU A 1 203 ? 0.443 1.979 9.112 1.00 90.69 203 GLU A CA 1
ATOM 1608 C C . GLU A 1 203 ? -0.369 2.605 10.251 1.00 90.69 203 GLU A C 1
ATOM 1610 O O . GLU A 1 203 ? -0.625 1.931 11.245 1.00 90.69 203 GLU A O 1
ATOM 1615 N N . GLY A 1 204 ? -0.874 3.832 10.089 1.00 88.50 204 GLY A N 1
ATOM 1616 C CA . GLY A 1 204 ? -1.794 4.428 11.062 1.00 88.50 204 GLY A CA 1
ATOM 1617 C C . GLY A 1 204 ? -3.035 3.554 11.275 1.00 88.50 204 GLY A C 1
ATOM 1618 O O . GLY A 1 204 ? -3.410 3.248 12.405 1.00 88.50 204 GLY A O 1
ATOM 1619 N N . PHE A 1 205 ? -3.631 3.047 10.193 1.00 89.62 205 PHE A N 1
ATOM 1620 C CA . PHE A 1 205 ? -4.739 2.094 10.280 1.00 89.62 205 PHE A CA 1
ATOM 1621 C C . PHE A 1 205 ? -4.341 0.771 10.947 1.00 89.62 205 PHE A C 1
ATOM 1623 O O . PHE A 1 205 ? -5.125 0.216 11.717 1.00 89.62 205 PHE A O 1
ATOM 1630 N N . ARG A 1 206 ? -3.127 0.268 10.700 1.00 89.75 206 ARG A N 1
ATOM 1631 C CA . ARG A 1 206 ? -2.590 -0.924 11.373 1.00 89.75 206 ARG A CA 1
ATOM 1632 C C . ARG A 1 206 ? -2.527 -0.737 12.886 1.00 89.75 206 ARG A C 1
ATOM 1634 O O . ARG A 1 206 ? -2.896 -1.651 13.622 1.00 89.75 206 ARG A O 1
ATOM 1641 N N . GLU A 1 207 ? -2.074 0.428 13.343 1.00 87.81 207 GLU A N 1
ATOM 1642 C CA . GLU A 1 207 ? -2.008 0.773 14.764 1.00 87.81 207 GLU A CA 1
ATOM 1643 C C . GLU A 1 207 ? -3.407 0.796 15.388 1.00 87.81 207 GLU A C 1
ATOM 1645 O O . GLU A 1 207 ? -3.618 0.161 16.423 1.00 87.81 207 GLU A O 1
ATOM 1650 N N . PHE A 1 208 ? -4.392 1.409 14.723 1.00 82.06 208 PHE A N 1
ATOM 1651 C CA . PHE A 1 208 ? -5.791 1.367 15.169 1.00 82.06 208 PHE A CA 1
ATOM 1652 C C . PHE A 1 208 ? -6.350 -0.062 15.211 1.00 82.06 208 PHE A C 1
ATOM 1654 O O . PHE A 1 208 ? -6.881 -0.495 16.234 1.00 82.06 208 PHE A O 1
ATOM 1661 N N . ALA A 1 209 ? -6.178 -0.830 14.133 1.00 85.75 209 ALA A N 1
ATOM 1662 C CA . ALA A 1 209 ? -6.654 -2.207 14.034 1.00 85.75 209 ALA A CA 1
ATOM 1663 C C . ALA A 1 209 ? -6.004 -3.146 15.064 1.00 85.75 209 ALA A C 1
ATOM 1665 O O . ALA A 1 209 ? -6.623 -4.122 15.489 1.00 85.75 209 ALA A O 1
ATOM 1666 N N . SER A 1 210 ? -4.775 -2.854 15.503 1.00 85.50 210 SER A N 1
ATOM 1667 C CA . SER A 1 210 ? -4.062 -3.659 16.502 1.00 85.50 210 SER A CA 1
ATOM 1668 C C . SER A 1 210 ? -4.735 -3.675 17.881 1.00 85.50 210 SER A C 1
ATOM 1670 O O . SER A 1 210 ? -4.479 -4.600 18.659 1.00 85.50 210 SER A O 1
ATOM 1672 N N . GLN A 1 211 ? -5.606 -2.692 18.148 1.00 80.94 211 GLN A N 1
ATOM 1673 C CA . GLN A 1 211 ? -6.393 -2.561 19.378 1.00 80.94 211 GLN A CA 1
ATOM 1674 C C . GLN A 1 211 ? -7.677 -3.407 19.382 1.00 80.94 211 GLN A C 1
ATOM 1676 O O . GLN A 1 211 ? -8.342 -3.495 20.414 1.00 80.94 211 GLN A O 1
ATOM 1681 N N . LEU A 1 212 ? -8.054 -3.998 18.244 1.00 81.31 212 LEU A N 1
ATOM 1682 C CA . LEU A 1 212 ? -9.135 -4.983 18.173 1.00 81.31 212 LEU A CA 1
ATOM 1683 C C . LEU A 1 212 ? -8.651 -6.337 18.721 1.00 81.31 212 LEU A C 1
ATOM 1685 O O . LEU A 1 212 ? -7.454 -6.542 18.926 1.00 81.31 212 LEU A O 1
ATOM 1689 N N . THR A 1 213 ? -9.560 -7.285 18.945 1.00 77.94 213 THR A N 1
ATOM 1690 C CA . THR A 1 213 ? -9.232 -8.640 19.417 1.00 77.94 213 THR A CA 1
ATOM 1691 C C . THR A 1 213 ? -9.767 -9.711 18.464 1.00 77.94 213 THR A C 1
ATOM 1693 O O . THR A 1 213 ? -10.606 -9.444 17.602 1.00 77.94 213 THR A O 1
ATOM 1696 N N . GLY A 1 214 ? -9.226 -10.928 18.587 1.00 81.25 214 GLY A N 1
ATOM 1697 C CA . GLY A 1 214 ? -9.668 -12.100 17.830 1.00 81.25 214 GLY A CA 1
ATOM 1698 C C . GLY A 1 214 ? -9.597 -11.938 16.308 1.00 81.25 214 GLY A C 1
ATOM 1699 O O . GLY A 1 214 ? -8.692 -11.300 15.766 1.00 81.25 214 GLY A O 1
ATOM 1700 N N . GLU A 1 215 ? -10.585 -12.513 15.623 1.00 83.88 215 GLU A N 1
ATOM 1701 C CA . GLU A 1 215 ? -10.647 -12.586 14.159 1.00 83.88 215 GLU A CA 1
ATOM 1702 C C . GLU A 1 215 ? -10.703 -11.200 13.489 1.00 83.88 215 GLU A C 1
ATOM 1704 O O . GLU A 1 215 ? -10.153 -10.998 12.406 1.00 83.88 215 GLU A O 1
ATOM 1709 N N . GLU A 1 216 ? -11.330 -10.207 14.131 1.00 80.81 216 GLU A N 1
ATOM 1710 C CA . GLU A 1 216 ? -11.428 -8.849 13.583 1.00 80.81 216 GLU A CA 1
ATOM 1711 C C . GLU A 1 216 ? -10.056 -8.187 13.465 1.00 80.81 216 GLU A C 1
ATOM 1713 O O . GLU A 1 216 ? -9.750 -7.558 12.447 1.00 80.81 216 GLU A O 1
ATOM 1718 N N . LYS A 1 217 ? -9.207 -8.356 14.484 1.00 86.94 217 LYS A N 1
ATOM 1719 C CA . LYS A 1 217 ? -7.817 -7.895 14.448 1.00 86.94 217 LYS A CA 1
ATOM 1720 C C . LYS A 1 217 ? -7.068 -8.563 13.303 1.00 86.94 217 LYS A C 1
ATOM 1722 O O . LYS A 1 217 ? -6.469 -7.876 12.478 1.00 86.94 217 LYS A O 1
ATOM 1727 N N . GLU A 1 218 ? -7.114 -9.891 13.240 1.00 89.38 218 GLU A N 1
ATOM 1728 C CA . GLU A 1 218 ? -6.384 -10.673 12.238 1.00 89.38 218 GLU A CA 1
ATOM 1729 C C . GLU A 1 218 ? -6.786 -10.286 10.814 1.00 89.38 218 GLU A C 1
ATOM 1731 O O . GLU A 1 218 ? -5.923 -10.019 9.977 1.00 89.38 218 GLU A O 1
ATOM 1736 N N . ARG A 1 219 ? -8.091 -10.148 10.559 1.00 90.56 219 ARG A N 1
ATOM 1737 C CA . ARG A 1 219 ? -8.628 -9.751 9.255 1.00 90.56 219 ARG A CA 1
ATOM 1738 C C . ARG A 1 219 ? -8.147 -8.365 8.827 1.00 90.56 219 ARG A C 1
ATOM 1740 O O . ARG A 1 219 ? -7.718 -8.193 7.685 1.00 90.56 219 ARG A O 1
ATOM 1747 N N . ASN A 1 220 ? -8.197 -7.379 9.725 1.00 89.00 220 ASN A N 1
ATOM 1748 C CA . ASN A 1 220 ? -7.764 -6.016 9.411 1.00 89.00 220 ASN A CA 1
ATOM 1749 C C . ASN A 1 220 ? -6.245 -5.933 9.198 1.00 89.00 220 ASN A C 1
ATOM 1751 O O . ASN A 1 220 ? -5.796 -5.297 8.245 1.00 89.00 220 ASN A O 1
ATOM 1755 N N . LEU A 1 221 ? -5.448 -6.617 10.026 1.00 91.19 221 LEU A N 1
ATOM 1756 C CA . LEU A 1 221 ? -3.993 -6.661 9.859 1.00 91.19 221 LEU A CA 1
ATOM 1757 C C . LEU A 1 221 ? -3.587 -7.378 8.562 1.00 91.19 221 LEU A C 1
ATOM 1759 O O . LEU A 1 221 ? -2.714 -6.892 7.842 1.00 91.19 221 LEU A O 1
ATOM 1763 N N . ALA A 1 222 ? -4.244 -8.488 8.220 1.00 92.50 222 ALA A N 1
ATOM 1764 C CA . ALA A 1 222 ? -4.013 -9.195 6.961 1.00 92.50 222 ALA A CA 1
ATOM 1765 C C . ALA A 1 222 ? -4.349 -8.320 5.744 1.00 92.50 222 ALA A C 1
ATOM 1767 O O . ALA A 1 222 ? -3.608 -8.319 4.753 1.00 92.50 222 ALA A O 1
ATOM 1768 N N . TRP A 1 223 ? -5.428 -7.533 5.824 1.00 92.19 223 TRP A N 1
ATOM 1769 C CA . TRP A 1 223 ? -5.772 -6.570 4.783 1.00 92.19 223 TRP A CA 1
ATOM 1770 C C . TRP A 1 223 ? -4.676 -5.515 4.603 1.00 92.19 223 TRP A C 1
ATOM 1772 O O . TRP A 1 223 ? -4.235 -5.319 3.472 1.00 92.19 223 TRP A O 1
ATOM 1782 N N . VAL A 1 224 ? -4.169 -4.906 5.686 1.00 91.56 224 VAL A N 1
ATOM 1783 C CA . VAL A 1 224 ? -3.067 -3.924 5.609 1.00 91.56 224 VAL A CA 1
ATOM 1784 C C . VAL A 1 224 ? -1.855 -4.510 4.907 1.00 91.56 224 VAL A C 1
ATOM 1786 O O . VAL A 1 224 ? -1.346 -3.911 3.961 1.00 91.56 224 VAL A O 1
ATOM 1789 N N . THR A 1 225 ? -1.411 -5.690 5.339 1.00 91.62 225 THR A N 1
ATOM 1790 C CA . THR A 1 225 ? -0.250 -6.366 4.753 1.00 91.62 225 THR A CA 1
ATOM 1791 C C . THR A 1 225 ? -0.460 -6.622 3.262 1.00 91.62 225 THR A C 1
ATOM 1793 O O . THR A 1 225 ? 0.427 -6.359 2.448 1.00 91.62 225 THR A O 1
ATOM 1796 N N . THR A 1 226 ? -1.660 -7.070 2.884 1.00 92.31 226 THR A N 1
ATOM 1797 C CA . THR A 1 226 ? -2.024 -7.323 1.484 1.00 92.31 226 THR A CA 1
ATOM 1798 C C . THR A 1 226 ? -1.994 -6.041 0.654 1.00 92.31 226 THR A C 1
ATOM 1800 O O . THR A 1 226 ? -1.398 -6.030 -0.423 1.00 92.31 226 THR A O 1
ATOM 1803 N N . GLN A 1 227 ? -2.581 -4.949 1.155 1.00 90.50 227 GLN A N 1
ATOM 1804 C CA . GLN A 1 227 ? -2.596 -3.664 0.451 1.00 90.50 227 GLN A CA 1
ATOM 1805 C C . GLN A 1 227 ? -1.199 -3.062 0.332 1.00 90.50 227 GLN A C 1
ATOM 1807 O O . GLN A 1 227 ? -0.802 -2.664 -0.761 1.00 90.50 227 GLN A O 1
ATOM 1812 N N . ARG A 1 228 ? -0.421 -3.051 1.422 1.00 92.00 228 ARG A N 1
ATOM 1813 C CA . ARG A 1 228 ? 0.961 -2.554 1.431 1.00 92.00 228 ARG A CA 1
ATOM 1814 C C . ARG A 1 228 ? 1.810 -3.286 0.393 1.00 92.00 228 ARG A C 1
ATOM 1816 O O . ARG A 1 228 ? 2.465 -2.645 -0.428 1.00 92.00 228 ARG A O 1
ATOM 1823 N N . LYS A 1 229 ? 1.755 -4.621 0.386 1.00 92.06 229 LYS A N 1
ATOM 1824 C CA . LYS A 1 229 ? 2.485 -5.448 -0.582 1.00 92.06 229 LYS A CA 1
ATOM 1825 C C . LYS A 1 229 ? 2.011 -5.203 -2.014 1.00 92.06 229 LYS A C 1
ATOM 1827 O O . LYS A 1 229 ? 2.842 -5.048 -2.905 1.00 92.06 229 LYS A O 1
ATOM 1832 N N . GLY A 1 230 ? 0.698 -5.141 -2.238 1.00 90.06 230 GLY A N 1
ATOM 1833 C CA . GLY A 1 230 ? 0.116 -4.873 -3.555 1.00 90.06 230 GLY A CA 1
ATOM 1834 C C . GLY A 1 230 ? 0.552 -3.522 -4.126 1.00 90.06 230 GLY A C 1
ATOM 1835 O O . GLY A 1 230 ? 1.055 -3.466 -5.248 1.00 90.06 230 GLY A O 1
ATOM 1836 N N . LEU A 1 231 ? 0.441 -2.455 -3.329 1.00 91.12 231 LEU A N 1
ATOM 1837 C CA . LEU A 1 231 ? 0.872 -1.105 -3.697 1.00 91.12 231 LEU A CA 1
ATOM 1838 C C . LEU A 1 231 ? 2.350 -1.068 -4.075 1.00 91.12 231 LEU A C 1
ATOM 1840 O O . LEU A 1 231 ? 2.696 -0.594 -5.156 1.00 91.12 231 LEU A O 1
ATOM 1844 N N . LEU A 1 232 ? 3.223 -1.595 -3.215 1.00 92.38 232 LEU A N 1
ATOM 1845 C CA . LEU A 1 232 ? 4.663 -1.583 -3.461 1.00 92.38 232 LEU A CA 1
ATOM 1846 C C . LEU A 1 232 ? 5.025 -2.385 -4.714 1.00 92.38 232 LEU A C 1
ATOM 1848 O O . LEU A 1 232 ? 5.786 -1.889 -5.540 1.00 92.38 232 LEU A O 1
ATOM 1852 N N . LYS A 1 233 ? 4.444 -3.575 -4.916 1.00 91.00 233 LYS A N 1
ATOM 1853 C CA . LYS A 1 233 ? 4.734 -4.400 -6.103 1.00 91.00 233 LYS A CA 1
ATOM 1854 C C . LYS A 1 233 ? 4.335 -3.738 -7.412 1.00 91.00 233 LYS A C 1
ATOM 1856 O O . LYS A 1 233 ? 5.074 -3.829 -8.386 1.00 91.00 233 LYS A O 1
ATOM 1861 N N . VAL A 1 234 ? 3.179 -3.081 -7.445 1.00 88.94 234 VAL A N 1
ATOM 1862 C CA . VAL A 1 234 ? 2.708 -2.405 -8.661 1.00 88.94 234 VAL A CA 1
ATOM 1863 C C . VAL A 1 234 ? 3.518 -1.135 -8.931 1.00 88.94 234 VAL A C 1
ATOM 1865 O O . VAL A 1 234 ? 3.844 -0.839 -10.079 1.00 88.94 234 VAL A O 1
ATOM 1868 N N . SER A 1 235 ? 3.873 -0.398 -7.880 1.00 90.88 235 SER A N 1
ATOM 1869 C CA . SER A 1 235 ? 4.455 0.940 -8.019 1.00 90.88 235 SER A CA 1
ATOM 1870 C C . SER A 1 235 ? 5.967 0.917 -8.201 1.00 90.88 235 SER A C 1
ATOM 1872 O O . SER A 1 235 ? 6.501 1.706 -8.977 1.00 90.88 235 SER A O 1
ATOM 1874 N N . MET A 1 236 ? 6.678 0.019 -7.511 1.00 92.31 236 MET A N 1
ATOM 1875 C CA . MET A 1 236 ? 8.137 0.092 -7.403 1.00 92.31 236 MET A CA 1
ATOM 1876 C C . MET A 1 236 ? 8.862 0.025 -8.753 1.00 92.31 236 MET A C 1
ATOM 1878 O O . MET A 1 236 ? 9.710 0.885 -8.986 1.00 92.31 236 MET A O 1
ATOM 1882 N N . PRO A 1 237 ? 8.534 -0.896 -9.686 1.00 91.88 237 PRO A N 1
ATOM 1883 C CA . PRO A 1 237 ? 9.195 -0.917 -10.990 1.00 91.88 237 PRO A CA 1
ATOM 1884 C C . PRO A 1 237 ? 9.026 0.402 -11.748 1.00 91.88 237 PRO A C 1
ATOM 1886 O O . PRO A 1 237 ? 9.984 0.916 -12.320 1.00 91.88 237 PRO A O 1
ATOM 1889 N N . ARG A 1 238 ? 7.822 0.983 -11.710 1.00 89.19 238 ARG A N 1
ATOM 1890 C CA . ARG A 1 238 ? 7.539 2.266 -12.357 1.00 89.19 238 ARG A CA 1
ATOM 1891 C C . ARG A 1 238 ? 8.348 3.396 -11.727 1.00 89.19 238 ARG A C 1
ATOM 1893 O O . ARG A 1 238 ? 9.030 4.114 -12.449 1.00 89.19 238 ARG A O 1
ATOM 1900 N N . LEU A 1 239 ? 8.317 3.515 -10.400 1.00 90.94 239 LEU A N 1
ATOM 1901 C CA . LEU A 1 239 ? 9.050 4.552 -9.672 1.00 90.94 239 LEU A CA 1
ATOM 1902 C C . LEU A 1 239 ? 10.557 4.479 -9.926 1.00 90.94 239 LEU A C 1
ATOM 1904 O O . LEU A 1 239 ? 11.192 5.509 -10.137 1.00 90.94 239 LEU A O 1
ATOM 1908 N N . VAL A 1 240 ? 11.116 3.267 -9.949 1.00 93.75 240 VAL A N 1
ATOM 1909 C CA . VAL A 1 240 ? 12.528 3.035 -10.265 1.00 93.75 240 VAL A CA 1
ATOM 1910 C C . VAL A 1 240 ? 12.845 3.490 -11.686 1.00 93.75 240 VAL A C 1
ATOM 1912 O O . VAL A 1 240 ? 13.801 4.235 -11.876 1.00 93.75 240 VAL A O 1
ATOM 1915 N N . PHE A 1 241 ? 12.059 3.103 -12.694 1.00 92.81 241 PHE A N 1
ATOM 1916 C CA . PHE A 1 241 ? 12.338 3.524 -14.071 1.00 92.81 241 PHE A CA 1
ATOM 1917 C C . PHE A 1 241 ? 12.158 5.031 -14.282 1.00 92.81 241 PHE A C 1
ATOM 1919 O O . PHE A 1 241 ? 12.963 5.638 -14.989 1.00 92.81 241 PHE A O 1
ATOM 1926 N N . ASP A 1 242 ? 11.175 5.650 -13.630 1.00 90.62 242 ASP A N 1
ATOM 1927 C CA . ASP A 1 242 ? 10.997 7.103 -13.656 1.00 90.62 242 ASP A CA 1
ATOM 1928 C C . ASP A 1 242 ? 12.187 7.815 -12.992 1.00 90.62 242 ASP A C 1
ATOM 1930 O O . ASP A 1 242 ? 12.702 8.802 -13.523 1.00 90.62 242 ASP A O 1
ATOM 1934 N N . PHE A 1 243 ? 12.666 7.299 -11.856 1.00 92.19 243 PHE A N 1
ATOM 1935 C CA . PHE A 1 243 ? 13.861 7.797 -11.174 1.00 92.19 243 PHE A CA 1
ATOM 1936 C C . PHE A 1 243 ? 15.108 7.693 -12.061 1.00 92.19 243 PHE A C 1
ATOM 1938 O O . PHE A 1 243 ? 15.803 8.690 -12.259 1.00 92.19 243 PHE A O 1
ATOM 1945 N N . LEU A 1 244 ? 15.361 6.517 -12.638 1.00 93.62 244 LEU A N 1
ATOM 1946 C CA . LEU A 1 244 ? 16.523 6.264 -13.489 1.00 93.62 244 LEU A CA 1
ATOM 1947 C C . LEU A 1 244 ? 16.512 7.140 -14.746 1.00 93.62 244 LEU A C 1
ATOM 1949 O O . LEU A 1 244 ? 17.529 7.742 -15.087 1.00 93.62 244 LEU A O 1
ATOM 1953 N N . SER A 1 245 ? 15.352 7.281 -15.393 1.00 92.38 245 SER A N 1
ATOM 1954 C CA . SER A 1 245 ? 15.186 8.162 -16.551 1.00 92.38 245 SER A CA 1
ATOM 1955 C C . SER A 1 245 ? 15.438 9.631 -16.197 1.00 92.38 245 SER A C 1
ATOM 1957 O O . SER A 1 245 ? 16.041 10.357 -16.988 1.00 92.38 245 SER A O 1
ATOM 1959 N N . LYS A 1 246 ? 14.986 10.087 -15.019 1.00 91.25 246 LYS A N 1
ATOM 1960 C CA . LYS A 1 246 ? 15.245 11.452 -14.531 1.00 91.25 246 LYS A CA 1
ATOM 1961 C C . LYS A 1 246 ? 16.720 11.665 -14.198 1.00 91.25 246 LYS A C 1
ATOM 1963 O O . LYS A 1 246 ? 17.249 12.729 -14.505 1.00 91.25 246 LYS A O 1
ATOM 1968 N N . GLN A 1 247 ? 17.384 10.685 -13.585 1.00 91.56 247 GLN A N 1
ATOM 1969 C CA . GLN A 1 247 ? 18.820 10.765 -13.316 1.00 91.56 247 GLN A CA 1
ATOM 1970 C C . GLN A 1 247 ? 19.635 10.837 -14.608 1.00 91.56 247 GLN A C 1
ATOM 1972 O O . GLN A 1 247 ? 20.490 11.708 -14.727 1.00 91.56 247 GLN A O 1
ATOM 1977 N N . GLU A 1 248 ? 19.332 9.998 -15.600 1.00 92.69 248 GLU A N 1
ATOM 1978 C CA . GLU A 1 248 ? 19.975 10.073 -16.916 1.00 92.69 248 GLU A CA 1
ATOM 1979 C C . GLU A 1 248 ? 19.778 11.448 -17.567 1.00 92.69 248 GLU A C 1
ATOM 1981 O O . GLU A 1 248 ? 20.741 12.034 -18.056 1.00 92.69 248 GLU A O 1
ATOM 1986 N N . GLY A 1 249 ? 18.558 11.998 -17.522 1.00 91.00 249 GLY A N 1
ATOM 1987 C CA . GLY A 1 249 ? 18.280 13.348 -18.021 1.00 91.00 249 GLY A CA 1
ATOM 1988 C C . GLY A 1 249 ? 19.157 14.414 -17.360 1.00 91.00 249 GLY A C 1
ATOM 1989 O O . GLY A 1 249 ? 19.818 15.174 -18.061 1.00 91.00 249 GLY A O 1
ATOM 1990 N N . LYS A 1 250 ? 19.253 14.401 -16.025 1.00 91.06 250 LYS A N 1
ATOM 1991 C CA . LYS A 1 250 ? 20.111 15.330 -15.269 1.00 91.06 250 LYS A CA 1
ATOM 1992 C C . LYS A 1 250 ? 21.590 15.211 -15.626 1.00 91.06 250 LYS A C 1
ATOM 1994 O O . LYS A 1 250 ? 22.299 16.209 -15.584 1.00 91.06 250 LYS A O 1
ATOM 1999 N N . GLU A 1 251 ? 22.085 14.012 -15.926 1.00 89.94 251 GLU A N 1
ATOM 2000 C CA . GLU A 1 251 ? 23.479 13.841 -16.348 1.00 89.94 251 GLU A CA 1
ATOM 2001 C C . GLU A 1 251 ? 23.714 14.340 -17.777 1.00 89.94 251 GLU A C 1
ATOM 2003 O O . GLU A 1 251 ? 24.752 14.940 -18.041 1.00 89.94 251 GLU A O 1
ATOM 2008 N N . ILE A 1 252 ? 22.749 14.163 -18.683 1.00 89.88 252 ILE A N 1
ATOM 2009 C CA . ILE A 1 252 ? 22.819 14.681 -20.059 1.00 89.88 252 ILE A CA 1
ATOM 2010 C C . ILE A 1 252 ? 22.743 16.211 -20.079 1.00 89.88 252 ILE A C 1
ATOM 2012 O O . ILE A 1 252 ? 23.490 16.853 -20.814 1.00 89.88 252 ILE A O 1
ATOM 2016 N N . GLU A 1 253 ? 21.897 16.811 -19.238 1.00 89.00 253 GLU A N 1
ATOM 2017 C CA . GLU A 1 253 ? 21.764 18.269 -19.100 1.00 89.00 253 GLU A CA 1
ATOM 2018 C C . GLU A 1 253 ? 23.080 18.961 -18.708 1.00 89.00 253 GLU A C 1
ATOM 2020 O O . GLU A 1 253 ? 23.269 20.139 -18.999 1.00 89.00 253 GLU A O 1
ATOM 2025 N N . LYS A 1 254 ? 24.023 18.235 -18.095 1.00 86.62 254 LYS A N 1
ATOM 2026 C CA . LYS A 1 254 ? 25.352 18.759 -17.745 1.00 86.62 254 LYS A CA 1
ATOM 2027 C C . LYS A 1 254 ? 26.329 18.809 -18.930 1.00 86.62 254 LYS A C 1
ATOM 2029 O O . LYS A 1 254 ? 27.438 19.305 -18.746 1.00 86.62 254 LYS A O 1
ATOM 2034 N N . GLN A 1 255 ? 25.981 18.265 -20.103 1.00 74.19 255 GLN A N 1
ATOM 2035 C CA . GLN A 1 255 ? 26.954 17.908 -21.151 1.00 74.19 255 GLN A CA 1
ATOM 2036 C C . GLN A 1 255 ? 26.860 18.674 -22.481 1.00 74.19 255 GLN A C 1
ATOM 2038 O O . GLN A 1 255 ? 27.422 18.213 -23.471 1.00 74.19 255 GLN A O 1
ATOM 2043 N N . GLY A 1 256 ? 26.237 19.849 -22.557 1.00 69.00 256 GLY A N 1
ATOM 2044 C CA . GLY A 1 256 ? 26.271 20.603 -23.815 1.00 69.00 256 GLY A CA 1
ATOM 2045 C C . GLY A 1 256 ? 25.407 21.851 -23.846 1.00 69.00 256 GLY A C 1
ATOM 2046 O O . GLY A 1 256 ? 24.968 22.353 -22.813 1.00 69.00 256 GLY A O 1
ATOM 2047 N N . ASP A 1 257 ? 25.172 22.351 -25.058 1.00 81.12 257 ASP A N 1
ATOM 2048 C CA . ASP A 1 257 ? 24.211 23.424 -25.303 1.00 81.12 257 ASP A CA 1
ATOM 2049 C C . ASP A 1 257 ? 22.758 22.904 -25.329 1.00 81.12 257 ASP A C 1
ATOM 2051 O O . ASP A 1 257 ? 22.488 21.705 -25.441 1.00 81.12 257 ASP A O 1
ATOM 2055 N N . SER A 1 258 ? 21.789 23.821 -25.236 1.00 83.81 258 SER A N 1
ATOM 2056 C CA . SER A 1 258 ? 20.360 23.484 -25.152 1.00 83.81 258 SER A CA 1
ATOM 2057 C C . SER A 1 258 ? 19.843 22.668 -26.350 1.00 83.81 258 SER A C 1
ATOM 2059 O O . SER A 1 258 ? 18.941 21.843 -26.184 1.00 83.81 258 SER A O 1
ATOM 2061 N N . GLN A 1 259 ? 20.422 22.846 -27.542 1.00 84.88 259 GLN A N 1
ATOM 2062 C CA . GLN A 1 259 ? 19.995 22.146 -28.753 1.00 84.88 259 GLN A CA 1
ATOM 2063 C C . GLN A 1 259 ? 20.528 20.707 -28.787 1.00 84.88 259 GLN A C 1
ATOM 2065 O O . GLN A 1 259 ? 19.800 19.787 -29.168 1.00 84.88 259 GLN A O 1
ATOM 2070 N N . GLN A 1 260 ? 21.773 20.497 -28.357 1.00 83.06 260 GLN A N 1
ATOM 2071 C CA . GLN A 1 260 ? 22.358 19.168 -28.186 1.00 83.06 260 GLN A CA 1
ATOM 2072 C C . GLN A 1 260 ? 21.642 18.381 -27.088 1.00 83.06 260 GLN A C 1
ATOM 2074 O O . GLN A 1 260 ? 21.311 17.216 -27.304 1.00 83.06 260 GLN A O 1
ATOM 2079 N N . ILE A 1 261 ? 21.312 19.028 -25.965 1.00 87.19 261 ILE A N 1
ATOM 2080 C CA . ILE A 1 261 ? 20.538 18.411 -24.880 1.00 87.19 261 ILE A CA 1
ATOM 2081 C C . ILE A 1 261 ? 19.177 17.946 -25.404 1.00 87.19 261 ILE A C 1
ATOM 2083 O O . ILE A 1 261 ? 18.832 16.779 -25.241 1.00 87.19 261 ILE A O 1
ATOM 2087 N N . ALA A 1 262 ? 18.422 18.806 -26.096 1.00 86.44 262 ALA A N 1
ATOM 2088 C CA . ALA A 1 262 ? 17.110 18.434 -26.629 1.00 86.44 262 ALA A CA 1
ATOM 2089 C C . ALA A 1 262 ? 17.178 17.217 -27.575 1.00 86.44 262 ALA A C 1
ATOM 2091 O O . ALA A 1 262 ? 16.334 16.323 -27.496 1.00 86.44 262 ALA A O 1
ATOM 2092 N N . ARG A 1 263 ? 18.213 17.140 -28.422 1.00 87.25 263 ARG A N 1
ATOM 2093 C CA . ARG A 1 263 ? 18.449 15.995 -29.321 1.00 87.25 263 ARG A CA 1
ATOM 2094 C C . ARG A 1 263 ? 18.876 14.727 -28.578 1.00 87.25 263 ARG A C 1
ATOM 2096 O O . ARG A 1 263 ? 18.392 13.646 -28.888 1.00 87.25 263 ARG A O 1
ATOM 2103 N N . ALA A 1 264 ? 19.731 14.830 -27.565 1.00 86.81 264 ALA A N 1
ATOM 2104 C CA . ALA A 1 264 ? 20.090 13.685 -26.727 1.00 86.81 264 ALA A CA 1
ATOM 2105 C C . ALA A 1 264 ? 18.886 13.181 -25.900 1.00 86.81 264 ALA A C 1
ATOM 2107 O O . ALA A 1 264 ? 18.742 11.985 -25.629 1.00 86.81 264 ALA A O 1
ATOM 2108 N N . MET A 1 265 ? 17.974 14.080 -25.517 1.00 86.62 265 MET A N 1
ATOM 2109 C CA . MET A 1 265 ? 16.728 13.739 -24.827 1.00 86.62 265 MET A CA 1
ATOM 2110 C C . MET A 1 265 ? 15.695 13.056 -25.742 1.00 86.62 265 MET A C 1
ATOM 2112 O O . MET A 1 265 ? 14.882 12.285 -25.234 1.00 86.62 265 MET A O 1
ATOM 2116 N N . SER A 1 266 ? 15.748 13.257 -27.066 1.00 85.12 266 SER A N 1
ATOM 2117 C CA . SER A 1 266 ? 14.884 12.539 -28.019 1.00 85.12 266 SER A CA 1
ATOM 2118 C C . SER A 1 266 ? 15.402 11.143 -28.389 1.00 85.12 266 SER A C 1
ATOM 2120 O O . SER A 1 266 ? 14.624 10.294 -28.827 1.00 85.12 266 SER A O 1
ATOM 2122 N N . ALA A 1 267 ? 16.692 10.867 -28.176 1.00 85.12 267 ALA A N 1
ATOM 2123 C CA . ALA A 1 267 ? 17.264 9.543 -28.394 1.00 85.12 267 ALA A CA 1
ATOM 2124 C C . ALA A 1 267 ? 16.756 8.502 -27.365 1.00 85.12 267 ALA A C 1
ATOM 2126 O O . ALA A 1 267 ? 16.453 8.842 -26.212 1.00 85.12 267 ALA A O 1
ATOM 2127 N N . PRO A 1 268 ? 16.717 7.205 -27.726 1.00 85.81 268 PRO A N 1
ATOM 2128 C CA . PRO A 1 268 ? 16.515 6.120 -26.769 1.00 85.81 268 PRO A CA 1
ATOM 2129 C C . PRO A 1 268 ? 17.688 6.066 -25.774 1.00 85.81 268 PRO A C 1
ATOM 2131 O O . PRO A 1 268 ? 18.771 5.569 -26.082 1.00 85.81 268 PRO A O 1
ATOM 2134 N N . GLY A 1 269 ? 17.493 6.619 -24.576 1.00 88.75 269 GLY A N 1
ATOM 2135 C CA . GLY A 1 269 ? 18.505 6.621 -23.515 1.00 88.75 269 GLY A CA 1
ATOM 2136 C C . GLY A 1 269 ? 18.859 5.213 -23.023 1.00 88.75 269 GLY A C 1
ATOM 2137 O O . GLY A 1 269 ? 18.142 4.245 -23.278 1.00 88.75 269 GLY A O 1
ATOM 2138 N N . LEU A 1 270 ? 19.964 5.098 -22.291 1.00 91.88 270 LEU A N 1
ATOM 2139 C CA . LEU A 1 270 ? 20.403 3.861 -21.648 1.00 91.88 270 LEU A CA 1
ATOM 2140 C C . LEU A 1 270 ? 19.413 3.393 -20.571 1.00 91.88 270 LEU A C 1
ATOM 2142 O O . LEU A 1 270 ? 19.202 2.192 -20.415 1.00 91.88 270 LEU A O 1
ATOM 2146 N N . LEU A 1 271 ? 18.803 4.330 -19.838 1.00 94.00 271 LEU A N 1
ATOM 2147 C CA . LEU A 1 271 ? 17.941 4.051 -18.687 1.00 94.00 271 LEU A CA 1
ATOM 2148 C C . LEU A 1 271 ? 16.456 4.376 -18.947 1.00 94.00 271 LEU A C 1
ATOM 2150 O O . LEU A 1 271 ? 15.615 4.215 -18.061 1.00 94.00 271 LEU A O 1
ATOM 2154 N N . ARG A 1 272 ? 16.098 4.774 -20.177 1.00 92.12 272 ARG A N 1
ATOM 2155 C CA . ARG A 1 272 ? 14.725 5.139 -20.581 1.00 92.12 272 ARG A CA 1
ATOM 2156 C C . ARG A 1 272 ? 13.919 3.927 -21.047 1.00 92.12 272 ARG A C 1
ATOM 2158 O O . ARG A 1 272 ? 13.706 3.725 -22.242 1.00 92.12 272 ARG A O 1
ATOM 2165 N N . TYR A 1 273 ? 13.412 3.142 -20.099 1.00 92.25 273 TYR A N 1
ATOM 2166 C CA . TYR A 1 273 ? 12.683 1.900 -20.393 1.00 92.25 273 TYR A CA 1
ATOM 2167 C C . TYR A 1 273 ? 11.504 2.071 -21.372 1.00 92.25 273 TYR A C 1
ATOM 2169 O O . TYR A 1 273 ? 11.359 1.287 -22.308 1.00 92.25 273 TYR A O 1
ATOM 2177 N N . GLN A 1 274 ? 10.685 3.116 -21.212 1.00 89.69 274 GLN A N 1
ATOM 2178 C CA . GLN A 1 274 ? 9.539 3.357 -22.104 1.00 89.69 274 GLN A CA 1
ATOM 2179 C C . GLN A 1 274 ? 9.973 3.680 -23.542 1.00 89.69 274 GLN A C 1
ATOM 2181 O O . GLN A 1 274 ? 9.361 3.193 -24.491 1.00 89.69 274 GLN A O 1
ATOM 2186 N N . ALA A 1 275 ? 11.059 4.442 -23.713 1.00 90.25 275 ALA A N 1
ATOM 2187 C CA . ALA A 1 275 ? 11.617 4.736 -25.032 1.00 90.25 275 ALA A CA 1
ATOM 2188 C C . ALA A 1 275 ? 12.163 3.464 -25.701 1.00 90.25 275 ALA A C 1
ATOM 2190 O O . ALA A 1 275 ? 11.938 3.249 -26.890 1.00 90.25 275 ALA A O 1
ATOM 2191 N N . HIS A 1 276 ? 12.809 2.582 -24.928 1.00 92.75 276 HIS A N 1
ATOM 2192 C CA . HIS A 1 276 ? 13.246 1.264 -25.401 1.00 92.75 276 HIS A CA 1
ATOM 2193 C C . HIS A 1 276 ? 12.070 0.390 -25.862 1.00 92.75 276 HIS A C 1
ATOM 2195 O O . HIS A 1 276 ? 12.114 -0.172 -26.957 1.00 92.75 276 HIS A O 1
ATOM 2201 N N . LEU A 1 277 ? 10.986 0.312 -25.081 1.00 91.56 277 LEU A N 1
ATOM 2202 C CA . LEU A 1 277 ? 9.786 -0.442 -25.467 1.00 91.56 277 LEU A CA 1
ATOM 2203 C C . LEU A 1 277 ? 9.134 0.102 -26.744 1.00 91.56 277 LEU A C 1
ATOM 2205 O O . LEU A 1 277 ? 8.744 -0.681 -27.617 1.00 91.56 277 LEU A O 1
ATOM 2209 N N . ALA A 1 278 ? 9.029 1.428 -26.865 1.00 90.19 278 ALA A N 1
ATOM 2210 C CA . ALA A 1 278 ? 8.489 2.081 -28.053 1.00 90.19 278 ALA A CA 1
ATOM 2211 C C . ALA A 1 278 ? 9.338 1.757 -29.289 1.00 90.19 278 ALA A C 1
ATOM 2213 O O . ALA A 1 278 ? 8.806 1.279 -30.291 1.00 90.19 278 ALA A O 1
ATOM 2214 N N . LEU A 1 279 ? 10.660 1.907 -29.175 1.00 90.25 279 LEU A N 1
ATOM 2215 C CA . LEU A 1 279 ? 11.605 1.606 -30.245 1.00 90.25 279 LEU A CA 1
ATOM 2216 C C . LEU A 1 279 ? 11.521 0.142 -30.689 1.00 90.25 279 LEU A C 1
ATOM 2218 O O . LEU A 1 279 ? 11.429 -0.157 -31.879 1.00 90.25 279 LEU A O 1
ATOM 2222 N N . LYS A 1 280 ? 11.503 -0.787 -29.731 1.00 91.69 280 LYS A N 1
ATOM 2223 C CA . LYS A 1 280 ? 11.369 -2.219 -30.007 1.00 91.69 280 LYS A CA 1
ATOM 2224 C C . LYS A 1 280 ? 10.068 -2.529 -30.749 1.00 91.69 280 LYS A C 1
ATOM 2226 O O . LYS A 1 280 ? 10.076 -3.297 -31.709 1.00 91.69 280 LYS A O 1
ATOM 2231 N N . THR A 1 281 ? 8.961 -1.921 -30.322 1.00 89.94 281 THR A N 1
ATOM 2232 C CA . THR A 1 281 ? 7.639 -2.106 -30.942 1.00 89.94 281 THR A CA 1
ATOM 2233 C C . THR A 1 281 ? 7.596 -1.551 -32.362 1.00 89.94 281 THR A C 1
ATOM 2235 O O . THR A 1 281 ? 6.945 -2.144 -33.224 1.00 89.94 281 THR A O 1
ATOM 2238 N N . GLN A 1 282 ? 8.290 -0.440 -32.611 1.00 87.00 282 GLN A N 1
ATOM 2239 C CA . GLN A 1 282 ? 8.400 0.178 -33.930 1.00 87.00 282 GLN A CA 1
ATOM 2240 C C . GLN A 1 282 ? 9.268 -0.638 -34.891 1.00 87.00 282 GLN A C 1
ATOM 2242 O O . GLN A 1 282 ? 8.922 -0.722 -36.060 1.00 87.00 282 GLN A O 1
ATOM 2247 N N . LEU A 1 283 ? 10.353 -1.257 -34.415 1.00 87.00 283 LEU A N 1
ATOM 2248 C CA . LEU A 1 283 ? 11.346 -1.892 -35.289 1.00 87.00 283 LEU A CA 1
ATOM 2249 C C . LEU A 1 283 ? 11.146 -3.395 -35.509 1.00 87.00 283 LEU A C 1
ATOM 2251 O O . LEU A 1 283 ? 11.418 -3.886 -36.603 1.00 87.00 283 LEU A O 1
ATOM 2255 N N . LEU A 1 284 ? 10.706 -4.155 -34.502 1.00 87.19 284 LEU A N 1
ATOM 2256 C CA . LEU A 1 284 ? 10.670 -5.618 -34.606 1.00 87.19 284 LEU A CA 1
ATOM 2257 C C . LEU A 1 284 ? 9.388 -6.114 -35.288 1.00 87.19 284 LEU A C 1
ATOM 2259 O O . LEU A 1 284 ? 8.289 -5.881 -34.785 1.00 87.19 284 LEU A O 1
ATOM 2263 N N . GLY A 1 285 ? 9.544 -6.831 -36.409 1.00 75.62 285 GLY A N 1
ATOM 2264 C CA . GLY A 1 285 ? 8.452 -7.391 -37.223 1.00 75.62 285 GLY A CA 1
ATOM 2265 C C . GLY A 1 285 ? 8.507 -8.908 -37.449 1.00 75.62 285 GLY A C 1
ATOM 2266 O O . GLY A 1 285 ? 7.633 -9.445 -38.117 1.00 75.62 285 GLY A O 1
ATOM 2267 N N . GLY A 1 286 ? 9.501 -9.608 -36.891 1.00 81.00 286 GLY A N 1
ATOM 2268 C CA . GLY A 1 286 ? 9.751 -11.031 -37.147 1.00 81.00 286 GLY A CA 1
ATOM 2269 C C . GLY A 1 286 ? 11.143 -11.250 -37.740 1.00 81.00 286 GLY A C 1
ATOM 2270 O O . GLY A 1 286 ? 12.132 -10.767 -37.178 1.00 81.00 286 GLY A O 1
ATOM 2271 N N . GLU A 1 287 ? 11.226 -11.977 -38.857 1.00 80.25 287 GLU A N 1
ATOM 2272 C CA . GLU A 1 287 ? 12.485 -12.247 -39.578 1.00 80.25 287 GLU A CA 1
ATOM 2273 C C . GLU A 1 287 ? 13.089 -11.000 -40.237 1.00 80.25 287 GLU A C 1
ATOM 2275 O O . GLU A 1 287 ? 14.304 -10.921 -40.392 1.00 80.25 287 GLU A O 1
ATOM 2280 N N . LYS A 1 288 ? 12.260 -9.998 -40.543 1.00 87.62 288 LYS A N 1
ATOM 2281 C CA . LYS A 1 288 ? 12.661 -8.693 -41.082 1.00 87.62 288 LYS A CA 1
ATOM 2282 C C . LYS A 1 288 ? 12.122 -7.562 -40.188 1.00 87.62 288 LYS A C 1
ATOM 2284 O O . LYS A 1 288 ? 11.171 -7.785 -39.424 1.00 87.62 288 LYS A O 1
ATOM 2289 N N . PRO A 1 289 ? 12.726 -6.360 -40.232 1.00 89.31 289 PRO A N 1
ATOM 2290 C CA . PRO A 1 289 ? 12.219 -5.215 -39.484 1.00 89.31 289 PRO A CA 1
ATOM 2291 C C . PRO A 1 289 ? 10.869 -4.746 -40.042 1.00 89.31 289 PRO A C 1
ATOM 2293 O O . PRO A 1 289 ? 10.566 -4.932 -41.221 1.00 89.31 289 PRO A O 1
ATOM 2296 N N . LYS A 1 290 ? 10.050 -4.110 -39.201 1.00 86.94 290 LYS A N 1
ATOM 2297 C CA . LYS A 1 290 ? 8.815 -3.454 -39.661 1.00 86.94 290 LYS A CA 1
ATOM 2298 C C . LYS A 1 290 ? 9.146 -2.342 -40.660 1.00 86.94 290 LYS A C 1
ATOM 2300 O O . LYS A 1 290 ? 10.126 -1.626 -40.472 1.00 86.94 290 LYS A O 1
ATOM 2305 N N . GLY A 1 291 ? 8.333 -2.199 -41.706 1.00 84.12 291 GLY A N 1
ATOM 2306 C CA . GLY A 1 291 ? 8.575 -1.241 -42.790 1.00 84.12 291 GLY A CA 1
ATOM 2307 C C . GLY A 1 291 ? 9.511 -1.753 -43.891 1.00 84.12 291 GLY A C 1
ATOM 2308 O O . GLY A 1 291 ? 9.692 -1.065 -44.892 1.00 84.12 291 GLY A O 1
ATOM 2309 N N . TYR A 1 292 ? 10.116 -2.939 -43.730 1.00 87.62 292 TYR A N 1
ATOM 2310 C CA . TYR A 1 292 ? 11.009 -3.520 -44.736 1.00 87.62 292 TYR A CA 1
ATOM 2311 C C . TYR A 1 292 ? 10.286 -3.818 -46.050 1.00 87.62 292 TYR A C 1
ATOM 2313 O O . TYR A 1 292 ? 10.731 -3.359 -47.096 1.00 87.62 292 TYR A O 1
ATOM 2321 N N . SER A 1 293 ? 9.169 -4.549 -45.993 1.00 85.88 293 SER A N 1
ATOM 2322 C CA . SER A 1 293 ? 8.366 -4.921 -47.166 1.00 85.88 293 SER A CA 1
ATOM 2323 C C . SER A 1 293 ? 7.938 -3.700 -47.970 1.00 85.88 293 SER A C 1
ATOM 2325 O O . SER A 1 293 ? 8.123 -3.652 -49.176 1.00 85.88 293 SER A O 1
ATOM 2327 N N . GLU A 1 294 ? 7.459 -2.665 -47.287 1.00 87.25 294 GLU A N 1
ATOM 2328 C CA . GLU A 1 294 ? 6.955 -1.446 -47.905 1.00 87.25 294 GLU A CA 1
ATOM 2329 C C . GLU A 1 294 ? 8.068 -0.646 -48.595 1.00 87.25 294 GLU A C 1
ATOM 2331 O O . GLU A 1 294 ? 7.821 0.038 -49.589 1.00 87.25 294 GLU A O 1
ATOM 2336 N N . LEU A 1 295 ? 9.297 -0.701 -48.071 1.00 86.06 295 LEU A N 1
ATOM 2337 C CA . LEU A 1 295 ? 10.466 -0.078 -48.692 1.00 86.06 295 LEU A CA 1
ATOM 2338 C C . LEU A 1 295 ? 10.987 -0.898 -49.874 1.00 86.06 295 LEU A C 1
ATOM 2340 O O . LEU A 1 295 ? 11.337 -0.313 -50.897 1.00 86.06 295 LEU A O 1
ATOM 2344 N N . VAL A 1 296 ? 10.995 -2.228 -49.758 1.00 87.31 296 VAL A N 1
ATOM 2345 C CA . VAL A 1 296 ? 11.334 -3.130 -50.866 1.00 87.31 296 VAL A CA 1
ATOM 2346 C C . VAL A 1 296 ? 10.358 -2.933 -52.022 1.00 87.31 296 VAL A C 1
ATOM 2348 O O . VAL A 1 296 ? 10.806 -2.698 -53.138 1.00 87.31 296 VAL A O 1
ATOM 2351 N N . ASP A 1 297 ? 9.050 -2.915 -51.760 1.00 87.56 297 ASP A N 1
ATOM 2352 C CA . ASP A 1 297 ? 8.018 -2.712 -52.782 1.00 87.56 297 ASP A CA 1
ATOM 2353 C C . ASP A 1 297 ? 8.190 -1.369 -53.511 1.00 87.56 297 ASP A C 1
ATOM 2355 O O . ASP A 1 297 ? 8.074 -1.305 -54.735 1.00 87.56 297 ASP A O 1
ATOM 2359 N N . LYS A 1 298 ? 8.528 -0.292 -52.785 1.00 85.31 298 LYS A N 1
ATOM 2360 C CA . LYS A 1 298 ? 8.833 1.021 -53.385 1.00 85.31 298 LYS A CA 1
ATOM 2361 C C . LYS A 1 298 ? 10.061 0.966 -54.291 1.00 85.31 298 LYS A C 1
ATOM 2363 O O . LYS A 1 298 ? 10.006 1.422 -55.427 1.00 85.31 298 LYS A O 1
ATOM 2368 N N . LEU A 1 299 ? 11.155 0.377 -53.812 1.00 82.69 299 LEU A N 1
ATOM 2369 C CA . LEU A 1 299 ? 12.388 0.240 -54.593 1.00 82.69 299 LEU A CA 1
ATOM 2370 C C . LEU A 1 299 ? 12.202 -0.681 -55.810 1.00 82.69 299 LEU A C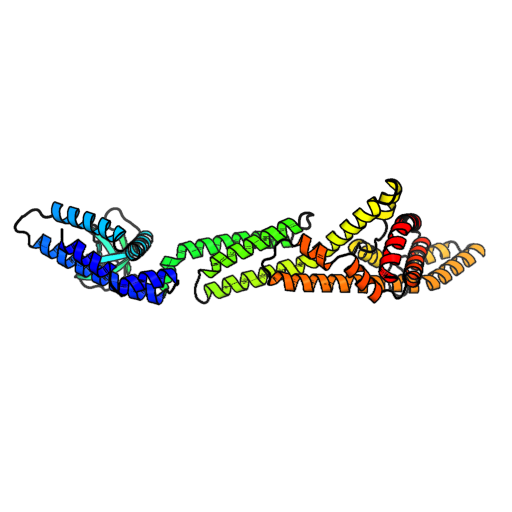 1
ATOM 2372 O O . LEU A 1 299 ? 12.825 -0.463 -56.848 1.00 82.69 299 LEU A O 1
ATOM 2376 N N . GLN A 1 300 ? 11.320 -1.678 -55.704 1.00 83.38 300 GLN A N 1
ATOM 2377 C CA . GLN A 1 300 ? 10.937 -2.559 -56.805 1.00 83.38 300 GLN A CA 1
ATOM 2378 C C . GLN A 1 300 ? 10.096 -1.836 -57.867 1.00 83.38 300 GLN A C 1
ATOM 2380 O O . GLN A 1 300 ? 10.292 -2.058 -59.061 1.00 83.38 300 GLN A O 1
ATOM 2385 N N . GLN A 1 301 ? 9.190 -0.942 -57.466 1.00 82.62 301 GLN A N 1
ATOM 2386 C CA . GLN A 1 301 ? 8.418 -0.113 -58.402 1.00 82.62 301 GLN A CA 1
ATOM 2387 C C . GLN A 1 301 ? 9.312 0.849 -59.205 1.00 82.62 301 GLN A C 1
ATOM 2389 O O . GLN A 1 301 ? 9.010 1.145 -60.361 1.00 82.62 301 GLN A O 1
ATOM 2394 N N . ASP A 1 302 ? 10.458 1.242 -58.644 1.00 76.75 302 ASP A N 1
ATOM 2395 C CA . ASP A 1 302 ? 11.452 2.115 -59.278 1.00 76.75 302 ASP A CA 1
ATOM 2396 C C . ASP A 1 302 ? 12.467 1.365 -60.183 1.00 76.75 302 ASP A C 1
ATOM 2398 O O . ASP A 1 302 ? 13.434 1.967 -60.668 1.00 76.75 302 ASP A O 1
ATOM 2402 N N . MET A 1 303 ? 12.275 0.063 -60.465 1.00 68.31 303 MET A N 1
ATOM 2403 C CA . MET A 1 303 ? 13.186 -0.808 -61.250 1.00 68.31 303 MET A CA 1
ATOM 2404 C C . MET A 1 303 ? 13.261 -0.518 -62.765 1.00 68.31 303 MET A C 1
ATOM 2406 O O . MET A 1 303 ? 13.532 -1.405 -63.573 1.00 68.31 303 MET A O 1
ATOM 2410 N N . GLY A 1 304 ? 13.088 0.732 -63.190 1.00 70.38 304 GLY A N 1
ATOM 2411 C CA . GLY A 1 304 ? 13.293 1.139 -64.585 1.00 70.38 304 GLY A CA 1
ATOM 2412 C C . GLY A 1 304 ? 14.764 1.163 -65.033 1.00 70.38 304 GLY A C 1
ATOM 2413 O O . GLY A 1 304 ? 15.035 1.445 -66.199 1.00 70.38 304 GLY A O 1
ATOM 2414 N N . SER A 1 305 ? 15.727 0.908 -64.134 1.00 77.44 305 SER A N 1
ATOM 2415 C CA . SER A 1 305 ? 17.165 1.010 -64.417 1.00 77.44 305 SER A CA 1
ATOM 2416 C C . SER A 1 305 ? 18.014 -0.014 -63.649 1.00 77.44 305 SER A C 1
ATOM 2418 O O . SER A 1 305 ? 17.650 -0.459 -62.560 1.00 77.44 305 SER A O 1
ATOM 2420 N N . MET A 1 306 ? 19.193 -0.342 -64.191 1.00 79.12 306 MET A N 1
ATOM 2421 C CA . MET A 1 306 ? 20.208 -1.173 -63.521 1.00 79.12 306 MET A CA 1
ATOM 2422 C C . MET A 1 306 ? 20.695 -0.550 -62.199 1.00 79.12 306 MET A C 1
ATOM 2424 O O . MET A 1 306 ? 21.009 -1.274 -61.259 1.00 79.12 306 MET A O 1
ATOM 2428 N N . ASP A 1 307 ? 20.708 0.783 -62.103 1.00 79.94 307 ASP A N 1
ATOM 2429 C CA . ASP A 1 307 ? 21.070 1.515 -60.882 1.00 79.94 307 ASP A CA 1
ATOM 2430 C C . ASP A 1 307 ? 20.055 1.276 -59.748 1.00 79.94 307 ASP A C 1
ATOM 2432 O O . ASP A 1 307 ? 20.435 1.053 -58.600 1.00 79.94 307 ASP A O 1
ATOM 2436 N N . SER A 1 308 ? 18.759 1.221 -60.071 1.00 77.94 308 SER A N 1
ATOM 2437 C CA . SER A 1 308 ? 17.697 0.892 -59.109 1.00 77.94 308 SER A CA 1
ATOM 2438 C C . SER A 1 308 ? 17.819 -0.543 -58.578 1.00 77.94 308 SER A C 1
ATOM 2440 O O . SER A 1 308 ? 17.654 -0.777 -57.383 1.00 77.94 308 SER A O 1
ATOM 2442 N N . ALA A 1 309 ? 18.171 -1.501 -59.444 1.00 80.50 309 ALA A N 1
ATOM 2443 C CA . ALA A 1 309 ? 18.384 -2.895 -59.049 1.00 80.50 309 ALA A CA 1
ATOM 2444 C C . ALA A 1 309 ? 19.603 -3.056 -58.121 1.00 80.50 309 ALA A C 1
ATOM 2446 O O . ALA A 1 309 ? 19.531 -3.775 -57.125 1.00 80.50 309 ALA A O 1
ATOM 2447 N N . LEU A 1 310 ? 20.699 -2.337 -58.398 1.00 85.06 310 LEU A N 1
ATOM 2448 C CA . LEU A 1 310 ? 21.872 -2.304 -57.518 1.00 85.06 310 LEU A CA 1
ATOM 2449 C C . LEU A 1 310 ? 21.546 -1.678 -56.155 1.00 85.06 310 LEU A C 1
ATOM 2451 O O . LEU A 1 310 ? 21.989 -2.195 -55.132 1.00 85.06 310 LEU A O 1
ATOM 2455 N N . LYS A 1 311 ? 20.736 -0.612 -56.120 1.00 85.06 311 LYS A N 1
ATOM 2456 C CA . LYS A 1 311 ? 20.262 0.007 -54.869 1.00 85.06 311 LYS A CA 1
ATOM 2457 C C . LYS A 1 311 ? 19.395 -0.935 -54.037 1.00 85.06 311 LYS A C 1
ATOM 2459 O O . LYS A 1 311 ? 19.553 -0.965 -52.819 1.00 85.06 311 LYS A O 1
ATOM 2464 N N . LEU A 1 312 ? 18.514 -1.710 -54.672 1.00 87.50 312 LEU A N 1
ATOM 2465 C CA . LEU A 1 312 ? 17.701 -2.714 -53.984 1.00 87.50 312 LEU A CA 1
ATOM 2466 C C . LEU A 1 312 ? 18.575 -3.830 -53.396 1.00 87.50 312 LEU A C 1
ATOM 2468 O O . LEU A 1 312 ? 18.464 -4.119 -52.208 1.00 87.50 312 LEU A O 1
ATOM 2472 N N . MET A 1 313 ? 19.491 -4.398 -54.188 1.00 87.56 313 MET A N 1
ATOM 2473 C CA . MET A 1 313 ? 20.417 -5.434 -53.710 1.00 87.56 313 MET A CA 1
ATOM 2474 C C . MET A 1 313 ? 21.291 -4.940 -52.550 1.00 87.56 313 MET A C 1
ATOM 2476 O O . MET A 1 313 ? 21.461 -5.649 -51.559 1.00 87.56 313 MET A O 1
ATOM 2480 N N . ASP A 1 314 ? 21.823 -3.718 -52.649 1.00 89.06 314 ASP A N 1
ATOM 2481 C CA . ASP A 1 314 ? 22.608 -3.091 -51.581 1.00 89.06 314 ASP A CA 1
ATOM 2482 C C . ASP A 1 314 ? 21.771 -2.882 -50.311 1.00 89.06 314 ASP A C 1
ATOM 2484 O O . ASP A 1 314 ? 22.236 -3.166 -49.206 1.00 89.06 314 ASP A O 1
ATOM 2488 N N . PHE A 1 315 ? 20.522 -2.428 -50.457 1.00 89.44 315 PHE A N 1
ATOM 2489 C CA . PHE A 1 315 ? 19.595 -2.262 -49.342 1.00 89.44 315 PHE A CA 1
ATOM 2490 C C . PHE A 1 315 ? 19.316 -3.591 -48.634 1.00 89.44 315 PHE A C 1
ATOM 2492 O O . PHE A 1 315 ? 19.477 -3.672 -47.416 1.00 89.44 315 PHE A O 1
ATOM 2499 N N . GLU A 1 316 ? 18.941 -4.634 -49.374 1.00 89.62 316 GLU A N 1
ATOM 2500 C CA . GLU A 1 316 ? 18.626 -5.948 -48.808 1.00 89.62 316 GLU A CA 1
ATOM 2501 C C . GLU A 1 316 ? 19.833 -6.569 -48.100 1.00 89.62 316 GLU A C 1
ATOM 2503 O O . GLU A 1 316 ? 19.719 -6.954 -46.933 1.00 89.62 316 GLU A O 1
ATOM 2508 N N . ALA A 1 317 ? 20.999 -6.581 -48.756 1.00 90.94 317 ALA A N 1
ATOM 2509 C CA . ALA A 1 317 ? 22.228 -7.137 -48.196 1.00 90.94 317 ALA A CA 1
ATOM 2510 C C . ALA A 1 317 ? 22.626 -6.442 -46.887 1.00 90.94 317 ALA A C 1
ATOM 2512 O O . ALA A 1 317 ? 22.951 -7.098 -45.897 1.00 90.94 317 ALA A O 1
ATOM 2513 N N . LYS A 1 318 ? 22.546 -5.108 -46.850 1.00 90.44 318 LYS A N 1
ATOM 2514 C CA . LYS A 1 318 ? 22.871 -4.343 -45.644 1.00 90.44 318 LYS A CA 1
ATOM 2515 C C . LYS A 1 318 ? 21.846 -4.514 -44.532 1.00 90.44 318 LYS A C 1
ATOM 2517 O O . LYS A 1 318 ? 22.241 -4.544 -43.371 1.00 90.44 318 LYS A O 1
ATOM 2522 N N . ILE A 1 319 ? 20.552 -4.632 -44.841 1.00 91.81 319 ILE A N 1
ATOM 2523 C CA . ILE A 1 319 ? 19.539 -4.950 -43.822 1.00 91.81 319 ILE A CA 1
ATOM 2524 C C . ILE A 1 319 ? 19.828 -6.322 -43.200 1.00 91.81 319 ILE A C 1
ATOM 2526 O O . ILE A 1 319 ? 19.775 -6.442 -41.976 1.00 91.81 319 ILE A O 1
ATOM 2530 N N . ASP A 1 320 ? 20.188 -7.320 -44.008 1.00 90.75 320 ASP A N 1
ATOM 2531 C CA . ASP A 1 320 ? 20.523 -8.665 -43.521 1.00 90.75 320 ASP A CA 1
ATOM 2532 C C . ASP A 1 320 ? 21.796 -8.705 -42.676 1.00 90.75 320 ASP A C 1
ATOM 2534 O O . ASP A 1 320 ? 21.885 -9.484 -41.724 1.00 90.75 320 ASP A O 1
ATOM 2538 N N . GLU A 1 321 ? 22.748 -7.818 -42.955 1.00 92.69 321 GLU A N 1
ATOM 2539 C CA . GLU A 1 321 ? 23.943 -7.639 -42.137 1.00 92.69 321 GLU A CA 1
ATOM 2540 C C . GLU A 1 321 ? 23.624 -7.004 -40.769 1.00 92.69 321 GLU A C 1
ATOM 2542 O O . GLU A 1 321 ? 24.033 -7.521 -39.723 1.00 92.69 321 GLU A O 1
ATOM 2547 N N . VAL A 1 322 ? 22.874 -5.894 -40.743 1.00 93.44 322 VAL A N 1
ATOM 2548 C CA . VAL A 1 322 ? 22.721 -5.078 -39.521 1.00 93.44 322 VAL A CA 1
ATOM 2549 C C . VAL A 1 322 ? 21.544 -5.489 -38.636 1.00 93.44 322 VAL A C 1
ATOM 2551 O O . VAL A 1 322 ? 21.616 -5.335 -37.411 1.00 93.44 322 VAL A O 1
ATOM 2554 N N . TYR A 1 323 ? 20.461 -6.036 -39.203 1.00 93.88 323 TYR A N 1
ATOM 2555 C CA . TYR A 1 323 ? 19.244 -6.371 -38.452 1.00 93.88 323 TYR A CA 1
ATOM 2556 C C . TYR A 1 323 ? 19.486 -7.387 -37.320 1.00 93.88 323 TYR A C 1
ATOM 2558 O O . TYR A 1 323 ? 19.034 -7.131 -36.197 1.00 93.88 323 TYR A O 1
ATOM 2566 N N . PRO A 1 324 ? 20.247 -8.487 -37.515 1.00 94.12 324 PRO A N 1
ATOM 2567 C CA . PRO A 1 324 ? 20.548 -9.419 -36.430 1.00 94.12 324 PRO A CA 1
ATOM 2568 C C . PRO A 1 324 ? 21.311 -8.765 -35.269 1.00 94.12 324 PRO A C 1
ATOM 2570 O O . PRO A 1 324 ? 21.045 -9.067 -34.104 1.00 94.12 324 PRO A O 1
ATOM 2573 N N . ALA A 1 325 ? 22.244 -7.853 -35.560 1.00 94.88 325 ALA A N 1
ATOM 2574 C CA . ALA A 1 325 ? 23.015 -7.140 -34.543 1.00 94.88 325 ALA A CA 1
ATOM 2575 C C . ALA A 1 325 ? 22.157 -6.107 -33.789 1.00 94.88 325 ALA A C 1
ATOM 2577 O O . ALA A 1 325 ? 22.177 -6.075 -32.556 1.00 94.88 325 ALA A O 1
ATOM 2578 N N . ALA A 1 326 ? 21.331 -5.336 -34.500 1.00 94.00 326 ALA A N 1
ATOM 2579 C CA . ALA A 1 326 ? 20.368 -4.411 -33.902 1.00 94.00 326 ALA A CA 1
ATOM 2580 C C . ALA A 1 326 ? 19.351 -5.136 -33.003 1.00 94.00 326 ALA A C 1
ATOM 2582 O O . ALA A 1 326 ? 19.062 -4.703 -31.886 1.00 94.00 326 ALA A O 1
ATOM 2583 N N . ARG A 1 327 ? 18.846 -6.292 -33.447 1.00 94.88 327 ARG A N 1
ATOM 2584 C CA . ARG A 1 327 ? 17.956 -7.138 -32.645 1.00 94.88 327 ARG A CA 1
ATOM 2585 C C . ARG A 1 327 ? 18.648 -7.643 -31.379 1.00 94.88 327 ARG A C 1
ATOM 2587 O O . ARG A 1 327 ? 18.071 -7.547 -30.297 1.00 94.88 327 ARG A O 1
ATOM 2594 N N . ARG A 1 328 ? 19.897 -8.112 -31.485 1.00 94.88 328 ARG A N 1
ATOM 2595 C CA . ARG A 1 328 ? 20.699 -8.520 -30.318 1.00 94.88 328 ARG A CA 1
ATOM 2596 C C . ARG A 1 328 ? 20.878 -7.377 -29.321 1.00 94.88 328 ARG A C 1
ATOM 2598 O O . ARG A 1 328 ? 20.792 -7.632 -28.125 1.00 94.88 328 ARG A O 1
ATOM 2605 N N . TYR A 1 329 ? 21.090 -6.138 -29.773 1.00 95.31 329 TYR A N 1
ATOM 2606 C CA . TYR A 1 329 ? 21.134 -4.977 -28.875 1.00 95.31 329 TYR A CA 1
ATOM 2607 C C . TYR A 1 329 ? 19.849 -4.858 -28.043 1.00 95.31 329 TYR A C 1
ATOM 2609 O O . TYR A 1 329 ? 19.907 -4.791 -26.815 1.00 95.31 329 TYR A O 1
ATOM 2617 N N . LEU A 1 330 ? 18.689 -4.884 -28.706 1.00 94.94 330 LEU A N 1
ATOM 2618 C CA . LEU A 1 330 ? 17.392 -4.750 -28.042 1.00 94.94 330 LEU A CA 1
ATOM 2619 C C . LEU A 1 330 ? 17.135 -5.902 -27.059 1.00 94.94 330 LEU A C 1
ATOM 2621 O O . LEU A 1 330 ? 16.685 -5.661 -25.943 1.00 94.94 330 LEU A O 1
ATOM 2625 N N . GLU A 1 331 ? 17.486 -7.135 -27.428 1.00 94.69 331 GLU A N 1
ATOM 2626 C CA . GLU A 1 331 ? 17.370 -8.310 -26.551 1.00 94.69 331 GLU A CA 1
ATOM 2627 C C . GLU A 1 331 ? 18.298 -8.226 -25.327 1.00 94.69 331 GLU A C 1
ATOM 2629 O O . GLU A 1 331 ? 17.950 -8.680 -24.235 1.00 94.69 331 GLU A O 1
ATOM 2634 N N . ARG A 1 332 ? 19.490 -7.637 -25.476 1.00 96.12 332 ARG A N 1
ATOM 2635 C CA . ARG A 1 332 ? 20.399 -7.370 -24.353 1.00 96.12 332 ARG A CA 1
ATOM 2636 C C . ARG A 1 332 ? 19.807 -6.319 -23.421 1.00 96.12 332 ARG A C 1
ATOM 2638 O O . ARG A 1 332 ? 19.736 -6.555 -22.216 1.00 96.12 332 ARG A O 1
ATOM 2645 N N . MET A 1 333 ? 19.311 -5.215 -23.970 1.00 95.75 333 MET A N 1
ATOM 2646 C CA . MET A 1 333 ? 18.633 -4.183 -23.187 1.00 95.75 333 MET A CA 1
ATOM 2647 C C . MET A 1 333 ? 17.376 -4.718 -22.485 1.00 95.75 333 MET A C 1
ATOM 2649 O O . MET A 1 333 ? 17.154 -4.386 -21.325 1.00 95.75 333 MET A O 1
ATOM 2653 N N . ASP A 1 334 ? 16.611 -5.624 -23.103 1.00 95.69 334 ASP A N 1
ATOM 2654 C CA . ASP A 1 334 ? 15.496 -6.308 -22.432 1.00 95.69 334 ASP A CA 1
ATOM 2655 C C . ASP A 1 334 ? 15.963 -7.051 -21.178 1.00 95.69 334 ASP A C 1
ATOM 2657 O O . ASP A 1 334 ? 15.358 -6.912 -20.116 1.00 95.69 334 ASP A O 1
ATOM 2661 N N . ARG A 1 335 ? 17.062 -7.813 -21.270 1.00 96.38 335 ARG A N 1
ATOM 2662 C CA . ARG A 1 335 ? 17.632 -8.513 -20.106 1.00 96.38 335 ARG A CA 1
ATOM 2663 C C . ARG A 1 335 ? 18.080 -7.530 -19.032 1.00 96.38 335 ARG A C 1
ATOM 2665 O O . ARG A 1 335 ? 17.865 -7.790 -17.852 1.00 96.38 335 ARG A O 1
ATOM 2672 N N . PHE A 1 336 ? 18.679 -6.408 -19.424 1.00 96.06 336 PHE A N 1
ATOM 2673 C CA . PHE A 1 336 ? 19.065 -5.353 -18.489 1.00 96.06 336 PHE A CA 1
ATOM 2674 C C . PHE A 1 336 ? 17.847 -4.801 -17.736 1.00 96.06 336 PHE A C 1
ATOM 2676 O O . PHE A 1 336 ? 17.806 -4.857 -16.507 1.00 96.06 336 PHE A O 1
ATOM 2683 N N . PHE A 1 337 ? 16.807 -4.367 -18.451 1.00 96.44 337 PHE A N 1
ATOM 2684 C CA . PHE A 1 337 ? 15.587 -3.844 -17.833 1.00 96.44 337 PHE A CA 1
ATOM 2685 C C . PHE A 1 337 ? 14.838 -4.898 -17.006 1.00 96.44 337 PHE A C 1
ATOM 2687 O O . PHE A 1 337 ? 14.321 -4.575 -15.939 1.00 96.44 337 PHE A O 1
ATOM 2694 N N . GLN A 1 338 ? 14.829 -6.166 -17.425 1.00 96.00 338 GLN A N 1
ATOM 2695 C CA . GLN A 1 338 ? 14.264 -7.264 -16.634 1.00 96.00 338 GLN A CA 1
ATOM 2696 C C . GLN A 1 338 ? 14.981 -7.431 -15.291 1.00 96.00 338 GLN A C 1
ATOM 2698 O O . GLN A 1 338 ? 14.321 -7.605 -14.268 1.00 96.00 338 GLN A O 1
ATOM 2703 N N . ARG A 1 339 ? 16.314 -7.337 -15.267 1.00 96.06 339 ARG A N 1
ATOM 2704 C CA . ARG A 1 339 ? 17.102 -7.422 -14.027 1.00 96.06 339 ARG A CA 1
ATOM 2705 C C . ARG A 1 339 ? 16.836 -6.232 -13.107 1.00 96.06 339 ARG A C 1
ATOM 2707 O O . ARG A 1 339 ? 16.658 -6.421 -11.905 1.00 96.06 339 ARG A O 1
ATOM 2714 N N . LEU A 1 340 ? 16.713 -5.026 -13.665 1.00 96.25 340 LEU A N 1
ATOM 2715 C CA . LEU A 1 340 ? 16.309 -3.844 -12.898 1.00 96.25 340 LEU A CA 1
ATOM 2716 C C . LEU A 1 340 ? 14.893 -3.985 -12.324 1.00 96.25 340 LEU A C 1
ATOM 2718 O O . LEU A 1 340 ? 14.679 -3.692 -11.151 1.00 96.25 340 LEU A O 1
ATOM 2722 N N . ALA A 1 341 ? 13.940 -4.498 -13.106 1.00 95.31 341 ALA A N 1
ATOM 2723 C CA . ALA A 1 341 ? 12.580 -4.756 -12.639 1.00 95.31 341 ALA A CA 1
ATOM 2724 C C . ALA A 1 341 ? 12.540 -5.832 -11.539 1.00 95.31 341 ALA A C 1
ATOM 2726 O O . ALA A 1 341 ? 11.797 -5.700 -10.569 1.00 95.31 341 ALA A O 1
ATOM 2727 N N . GLN A 1 342 ? 13.360 -6.882 -11.646 1.00 95.50 342 GLN A N 1
ATOM 2728 C CA . GLN A 1 342 ? 13.510 -7.889 -10.592 1.00 95.50 342 GLN A CA 1
ATOM 2729 C C . GLN A 1 342 ? 14.063 -7.275 -9.303 1.00 95.50 342 GLN A C 1
ATOM 2731 O O . GLN A 1 342 ? 13.489 -7.502 -8.240 1.00 95.50 342 GLN A O 1
ATOM 2736 N N . LYS A 1 343 ? 15.107 -6.442 -9.393 1.00 95.75 343 LYS A N 1
ATOM 2737 C CA . LYS A 1 343 ? 15.629 -5.686 -8.245 1.00 95.75 343 LYS A CA 1
ATOM 2738 C C . LYS A 1 343 ? 14.581 -4.755 -7.638 1.00 95.75 343 LYS A C 1
ATOM 2740 O O . LYS A 1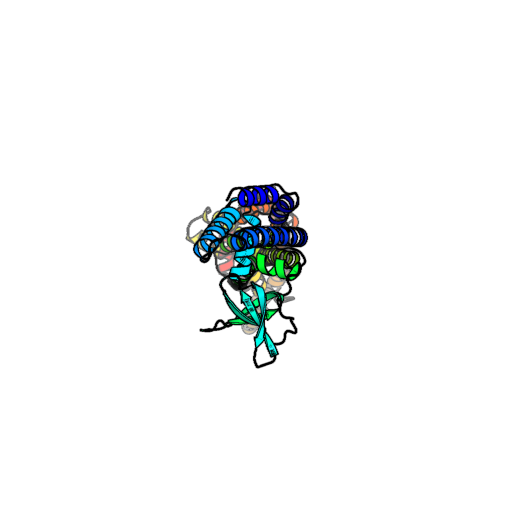 343 ? 14.453 -4.696 -6.421 1.00 95.75 343 LYS A O 1
ATOM 2745 N N . ALA A 1 344 ? 13.786 -4.077 -8.465 1.00 95.50 344 ALA A N 1
ATOM 2746 C CA . ALA A 1 344 ? 12.698 -3.224 -7.992 1.00 95.50 344 ALA A CA 1
ATOM 2747 C C . ALA A 1 344 ? 11.630 -4.040 -7.242 1.00 95.50 344 ALA A C 1
ATOM 2749 O O . ALA A 1 344 ? 11.157 -3.623 -6.191 1.00 95.50 344 ALA A O 1
ATOM 2750 N N . ASN A 1 345 ? 11.294 -5.236 -7.726 1.00 94.88 345 ASN A N 1
ATOM 2751 C CA . ASN A 1 345 ? 10.371 -6.136 -7.033 1.00 94.88 345 ASN A CA 1
ATOM 2752 C C . ASN A 1 345 ? 10.944 -6.673 -5.711 1.00 94.88 345 ASN A C 1
ATOM 2754 O O . ASN A 1 345 ? 10.218 -6.747 -4.725 1.00 94.88 345 ASN A O 1
ATOM 2758 N N . GLN A 1 346 ? 12.238 -6.995 -5.661 1.00 94.31 346 GLN A N 1
ATOM 2759 C CA . GLN A 1 346 ? 12.917 -7.384 -4.417 1.00 94.31 346 GLN A CA 1
ATOM 2760 C C . GLN A 1 346 ? 12.909 -6.241 -3.397 1.00 94.31 346 GLN A C 1
ATOM 2762 O O . GLN A 1 346 ? 12.643 -6.461 -2.216 1.00 94.31 346 GLN A O 1
ATOM 2767 N N . LEU A 1 347 ? 13.139 -5.010 -3.860 1.00 94.12 347 LEU A N 1
ATOM 2768 C CA . LEU A 1 347 ? 13.021 -3.817 -3.032 1.00 94.12 347 LEU A CA 1
ATOM 2769 C C . LEU A 1 347 ? 11.585 -3.628 -2.518 1.00 94.12 347 LEU A C 1
ATOM 2771 O O . LEU A 1 347 ? 11.393 -3.334 -1.342 1.00 94.12 347 LEU A O 1
ATOM 2775 N N . ALA A 1 348 ? 10.575 -3.844 -3.364 1.00 93.69 348 ALA A N 1
ATOM 2776 C CA . ALA A 1 348 ? 9.172 -3.797 -2.956 1.00 93.69 348 ALA A CA 1
ATOM 2777 C C . ALA A 1 348 ? 8.844 -4.827 -1.864 1.00 93.69 348 ALA A C 1
ATOM 2779 O O . ALA A 1 348 ? 8.146 -4.490 -0.910 1.00 93.69 348 ALA A O 1
ATOM 2780 N N . ASP A 1 349 ? 9.350 -6.058 -1.984 1.00 92.19 349 ASP A N 1
ATOM 2781 C CA . ASP A 1 349 ? 9.170 -7.096 -0.965 1.00 92.19 349 ASP A CA 1
ATOM 2782 C C . ASP A 1 349 ? 9.854 -6.691 0.359 1.00 92.19 349 ASP A C 1
ATOM 2784 O O . ASP A 1 349 ? 9.203 -6.724 1.402 1.00 92.19 349 ASP A O 1
ATOM 2788 N N . SER A 1 350 ? 11.093 -6.186 0.320 1.00 91.69 350 SER A N 1
ATOM 2789 C CA . SER A 1 350 ? 11.810 -5.690 1.511 1.00 91.69 350 SER A CA 1
ATOM 2790 C C . SER A 1 350 ? 11.085 -4.523 2.204 1.00 91.69 350 SER A C 1
ATOM 2792 O O . SER A 1 350 ? 10.846 -4.537 3.413 1.00 91.69 350 SER A O 1
ATOM 2794 N N . LEU A 1 351 ? 10.638 -3.528 1.431 1.00 90.56 351 LEU A N 1
ATOM 2795 C CA . LEU A 1 351 ? 9.889 -2.386 1.960 1.00 90.56 351 LEU A CA 1
ATOM 2796 C C . LEU A 1 351 ? 8.497 -2.774 2.465 1.00 90.56 351 LEU A C 1
ATOM 2798 O O . LEU A 1 351 ? 7.938 -2.076 3.311 1.00 90.56 351 LEU A O 1
ATOM 2802 N N . SER A 1 352 ? 7.916 -3.877 1.987 1.00 88.12 352 SER A N 1
ATOM 2803 C CA . SER A 1 352 ? 6.600 -4.318 2.459 1.00 88.12 352 SER A CA 1
ATOM 2804 C C . SER A 1 352 ? 6.614 -4.732 3.931 1.00 88.12 352 SER A C 1
ATOM 2806 O O . SER A 1 352 ? 5.595 -4.590 4.605 1.00 88.12 352 SER A O 1
ATOM 2808 N N . GLU A 1 353 ? 7.777 -5.131 4.442 1.00 83.62 353 GLU A N 1
ATOM 2809 C CA . GLU A 1 353 ? 7.989 -5.533 5.834 1.00 83.62 353 GLU A CA 1
ATOM 2810 C C . GLU A 1 353 ? 8.591 -4.409 6.694 1.00 83.62 353 GLU A C 1
ATOM 2812 O O . GLU A 1 353 ? 8.475 -4.437 7.921 1.00 83.62 353 GLU A O 1
ATOM 2817 N N . SER A 1 354 ? 9.196 -3.393 6.070 1.00 82.38 354 SER A N 1
ATOM 2818 C CA . SER A 1 354 ? 9.810 -2.268 6.777 1.00 82.38 354 SER A CA 1
ATOM 2819 C C . SER A 1 354 ? 8.795 -1.181 7.159 1.00 82.38 354 SER A C 1
ATOM 2821 O O . SER A 1 354 ? 7.720 -1.060 6.571 1.00 82.38 354 SER A O 1
ATOM 2823 N N . LYS A 1 355 ? 9.161 -0.340 8.135 1.00 78.62 355 LYS A N 1
ATOM 2824 C CA . LYS A 1 355 ? 8.473 0.931 8.435 1.00 78.62 355 LYS A CA 1
ATOM 2825 C C . LYS A 1 355 ? 9.132 2.126 7.738 1.00 78.62 355 LYS A C 1
ATOM 2827 O O . LYS A 1 355 ? 8.948 3.262 8.165 1.00 78.62 355 LYS A O 1
ATOM 2832 N N . ASP A 1 356 ? 9.936 1.875 6.710 1.00 75.00 356 ASP A N 1
ATOM 2833 C CA . ASP A 1 356 ? 10.599 2.936 5.965 1.00 75.00 356 ASP A CA 1
ATOM 2834 C C . ASP A 1 356 ? 9.623 3.556 4.956 1.00 75.00 356 ASP A C 1
ATOM 2836 O O . ASP A 1 356 ? 8.956 2.854 4.188 1.00 75.00 356 ASP A O 1
ATOM 2840 N N . TYR A 1 357 ? 9.519 4.882 4.994 1.00 78.50 357 TYR A N 1
ATOM 2841 C CA . TYR A 1 357 ? 8.679 5.680 4.100 1.00 78.50 357 TYR A CA 1
ATOM 2842 C C . TYR A 1 357 ? 9.508 6.633 3.227 1.00 78.50 357 TYR A C 1
ATOM 2844 O O . TYR A 1 357 ? 8.928 7.339 2.394 1.00 78.50 357 TYR A O 1
ATOM 2852 N N . GLU A 1 358 ? 10.839 6.645 3.376 1.00 84.75 358 GLU A N 1
ATOM 2853 C CA . GLU A 1 358 ? 11.791 7.401 2.551 1.00 84.75 358 GLU A CA 1
ATOM 2854 C C . GLU A 1 358 ? 12.083 6.656 1.238 1.00 84.75 358 GLU A C 1
ATOM 2856 O O . GLU A 1 358 ? 13.229 6.443 0.851 1.00 84.75 358 GLU A O 1
ATOM 2861 N N . ILE A 1 359 ? 11.024 6.268 0.518 1.00 88.19 359 ILE A N 1
ATOM 2862 C CA . ILE A 1 359 ? 11.095 5.417 -0.683 1.00 88.19 359 ILE A CA 1
ATOM 2863 C C . ILE A 1 359 ? 12.123 5.939 -1.692 1.00 88.19 359 ILE A C 1
ATOM 2865 O O . ILE A 1 359 ? 12.883 5.160 -2.260 1.00 88.19 359 ILE A O 1
ATOM 2869 N N . GLN A 1 360 ? 12.170 7.258 -1.900 1.00 88.12 360 GLN A N 1
ATOM 2870 C CA . GLN A 1 360 ? 13.115 7.872 -2.828 1.00 88.12 360 GLN A CA 1
ATOM 2871 C C . GLN A 1 360 ? 14.573 7.604 -2.440 1.00 88.12 360 GLN A C 1
ATOM 2873 O O . GLN A 1 360 ? 15.364 7.214 -3.295 1.00 88.12 360 GLN A O 1
ATOM 2878 N N . ARG A 1 361 ? 14.918 7.773 -1.162 1.00 91.06 361 ARG A N 1
ATOM 2879 C CA . ARG A 1 361 ? 16.275 7.545 -0.664 1.00 91.06 361 ARG A CA 1
ATOM 2880 C C . ARG A 1 361 ? 16.675 6.081 -0.827 1.00 91.06 361 ARG A C 1
ATOM 2882 O O . ARG A 1 361 ? 17.768 5.793 -1.301 1.00 91.06 361 ARG A O 1
ATOM 2889 N N . VAL A 1 362 ? 15.776 5.154 -0.502 1.00 91.94 362 VAL A N 1
ATOM 2890 C CA . VAL A 1 362 ? 16.061 3.719 -0.647 1.00 91.94 362 VAL A CA 1
ATOM 2891 C C . VAL A 1 362 ? 16.248 3.338 -2.122 1.00 91.94 362 VAL A C 1
ATOM 2893 O O . VAL A 1 362 ? 17.135 2.550 -2.448 1.00 91.94 362 VAL A O 1
ATOM 2896 N N . ILE A 1 363 ? 15.466 3.925 -3.038 1.00 92.56 363 ILE A N 1
ATOM 2897 C CA . ILE A 1 363 ? 15.687 3.764 -4.483 1.00 92.56 363 ILE A CA 1
ATOM 2898 C C . ILE A 1 363 ? 17.074 4.293 -4.878 1.00 92.56 363 ILE A C 1
ATOM 2900 O O . ILE A 1 363 ? 17.799 3.596 -5.583 1.00 92.56 363 ILE A O 1
ATOM 2904 N N . GLU A 1 364 ? 17.459 5.486 -4.417 1.00 92.31 364 GLU A N 1
ATOM 2905 C CA . GLU A 1 364 ? 18.766 6.096 -4.704 1.00 92.31 364 GLU A CA 1
ATOM 2906 C C . GLU A 1 364 ? 19.939 5.222 -4.231 1.00 92.31 364 GLU A C 1
ATOM 2908 O O . GLU A 1 364 ? 20.916 5.045 -4.961 1.00 92.31 364 GLU A O 1
ATOM 2913 N N . GLU A 1 365 ? 19.827 4.628 -3.043 1.00 92.38 365 GLU A N 1
ATOM 2914 C CA . GLU A 1 365 ? 20.844 3.736 -2.479 1.00 92.38 365 GLU A CA 1
ATOM 2915 C C . GLU A 1 365 ? 20.955 2.421 -3.278 1.00 92.38 365 GLU A C 1
ATOM 2917 O O . GLU A 1 365 ? 22.051 2.018 -3.686 1.00 92.38 365 GLU A O 1
ATOM 2922 N N . VAL A 1 366 ? 19.822 1.766 -3.564 1.00 94.25 366 VAL A N 1
ATOM 2923 C CA . VAL A 1 366 ? 19.783 0.459 -4.251 1.00 94.25 366 VAL A CA 1
ATOM 2924 C C . VAL A 1 366 ? 20.135 0.565 -5.737 1.00 94.25 366 VAL A C 1
ATOM 2926 O O . VAL A 1 366 ? 20.762 -0.341 -6.294 1.00 94.25 366 VAL A O 1
ATOM 2929 N N . PHE A 1 367 ? 19.758 1.667 -6.386 1.00 94.81 367 PHE A N 1
ATOM 2930 C CA . PHE A 1 367 ? 19.989 1.925 -7.809 1.00 94.81 367 PHE A CA 1
ATOM 2931 C C . PHE A 1 367 ? 21.088 2.965 -8.047 1.00 94.81 367 PHE A C 1
ATOM 2933 O O . PHE A 1 367 ? 21.049 3.726 -9.014 1.00 94.81 367 PHE A O 1
ATOM 2940 N N . SER A 1 368 ? 22.100 2.965 -7.182 1.00 92.25 368 SER A N 1
ATOM 2941 C CA . SER A 1 368 ? 23.299 3.782 -7.348 1.00 92.25 368 SER A CA 1
ATOM 2942 C C . SER A 1 368 ? 24.043 3.475 -8.657 1.00 92.25 368 SER A C 1
ATOM 2944 O O . SER A 1 368 ? 23.929 2.391 -9.239 1.00 92.25 368 SER A O 1
ATOM 2946 N N . GLY A 1 369 ? 24.889 4.409 -9.107 1.00 89.12 369 GLY A N 1
ATOM 2947 C CA . GLY A 1 369 ? 25.681 4.238 -10.331 1.00 89.12 369 GLY A CA 1
ATOM 2948 C C . GLY A 1 369 ? 26.553 2.972 -10.334 1.00 89.12 369 GLY A C 1
ATOM 2949 O O . GLY A 1 369 ? 26.701 2.327 -11.372 1.00 89.12 369 GLY A O 1
ATOM 2950 N N . GLN A 1 370 ? 27.071 2.557 -9.171 1.00 88.56 370 GLN A N 1
ATOM 2951 C CA . GLN A 1 370 ? 27.825 1.305 -9.026 1.00 88.56 370 GLN A CA 1
ATOM 2952 C C . GLN A 1 370 ? 26.933 0.074 -9.232 1.00 88.56 370 GLN A C 1
ATOM 2954 O O . GLN A 1 370 ? 27.314 -0.851 -9.952 1.00 88.56 370 GLN A O 1
ATOM 2959 N N . ALA A 1 371 ? 25.728 0.074 -8.655 1.00 90.88 371 ALA A N 1
ATOM 2960 C CA . ALA A 1 371 ? 24.769 -1.014 -8.818 1.00 90.88 371 ALA A CA 1
ATOM 2961 C C . ALA A 1 371 ? 24.304 -1.148 -10.276 1.00 90.88 371 ALA A C 1
ATOM 2963 O O . ALA A 1 371 ? 24.235 -2.262 -10.797 1.00 90.88 371 ALA A O 1
ATOM 2964 N N . LEU A 1 372 ? 24.045 -0.024 -10.954 1.00 92.31 372 LEU A N 1
ATOM 2965 C CA . LEU A 1 372 ? 23.700 -0.003 -12.379 1.00 92.31 372 LEU A CA 1
ATOM 2966 C C . LEU A 1 372 ? 24.852 -0.511 -13.251 1.00 92.31 372 LEU A C 1
ATOM 2968 O O . LEU A 1 372 ? 24.631 -1.303 -14.166 1.00 92.31 372 LEU A O 1
ATOM 2972 N N . SER A 1 373 ? 26.085 -0.116 -12.929 1.00 90.62 373 SER A N 1
ATOM 2973 C CA . SER A 1 373 ? 27.287 -0.587 -13.622 1.00 90.62 373 SER A CA 1
ATOM 2974 C C . SER A 1 373 ? 27.450 -2.102 -13.506 1.00 90.62 373 SER A C 1
ATOM 2976 O O . SER A 1 373 ? 27.692 -2.780 -14.503 1.00 90.62 373 SER A O 1
ATOM 2978 N N . ALA A 1 374 ? 27.240 -2.655 -12.308 1.00 91.00 374 ALA A N 1
ATOM 2979 C CA . ALA A 1 374 ? 27.276 -4.097 -12.092 1.00 91.00 374 ALA A CA 1
ATOM 2980 C C . ALA A 1 374 ? 26.231 -4.837 -12.945 1.00 91.00 374 ALA A C 1
ATOM 2982 O O . ALA A 1 374 ? 26.551 -5.873 -13.522 1.00 91.00 374 ALA A O 1
ATOM 2983 N N . GLU A 1 375 ? 25.014 -4.300 -13.083 1.00 93.62 375 GLU A N 1
ATOM 2984 C CA . GLU A 1 375 ? 23.990 -4.896 -13.953 1.00 93.62 375 GLU A CA 1
ATOM 2985 C C . GLU A 1 375 ? 24.334 -4.785 -15.446 1.00 93.62 375 GLU A C 1
ATOM 2987 O O . GLU A 1 375 ? 24.090 -5.729 -16.198 1.00 93.62 375 GLU A O 1
ATOM 2992 N N . LEU A 1 376 ? 24.953 -3.686 -15.888 1.00 92.56 376 LEU A N 1
ATOM 2993 C CA . LEU A 1 376 ? 25.390 -3.524 -17.281 1.00 92.56 376 LEU A CA 1
ATOM 2994 C C . LEU A 1 376 ? 26.475 -4.539 -17.668 1.00 92.56 376 LEU A C 1
ATOM 2996 O O . LEU A 1 376 ? 26.381 -5.138 -18.742 1.00 92.56 376 LEU A O 1
ATOM 3000 N N . LYS A 1 377 ? 27.446 -4.808 -16.783 1.00 91.31 377 LYS A N 1
ATOM 3001 C CA . LYS A 1 377 ? 28.494 -5.833 -16.997 1.00 91.31 377 LYS A CA 1
ATOM 3002 C C . LYS A 1 377 ? 27.939 -7.250 -17.150 1.00 91.31 377 LYS A C 1
ATOM 3004 O O . LYS A 1 377 ? 28.552 -8.098 -17.790 1.00 91.31 377 LYS A O 1
ATOM 3009 N N . GLN A 1 378 ? 26.778 -7.529 -16.560 1.00 91.75 378 GLN A N 1
ATOM 3010 C CA . GLN A 1 378 ? 26.117 -8.835 -16.683 1.00 91.75 378 GLN A CA 1
ATOM 3011 C C . GLN A 1 378 ? 25.469 -9.024 -18.059 1.00 91.75 378 GLN A C 1
ATOM 3013 O O . GLN A 1 378 ? 25.154 -10.145 -18.462 1.00 91.75 378 GLN A O 1
ATOM 3018 N N . VAL A 1 379 ? 25.246 -7.928 -18.785 1.00 94.44 379 VAL A N 1
ATOM 3019 C CA . VAL A 1 379 ? 24.525 -7.923 -20.055 1.00 94.44 379 VAL A CA 1
ATOM 3020 C C . VAL A 1 379 ? 25.477 -7.735 -21.233 1.00 94.44 379 VAL A C 1
ATOM 3022 O O . VAL A 1 379 ? 25.330 -8.455 -22.224 1.00 94.44 379 VAL A O 1
ATOM 3025 N N . PHE A 1 380 ? 26.464 -6.846 -21.114 1.00 93.38 380 PHE A N 1
ATOM 3026 C CA . PHE A 1 380 ? 27.467 -6.553 -22.140 1.00 93.38 380 PHE A CA 1
ATOM 3027 C C . PHE A 1 380 ? 28.868 -6.943 -21.659 1.00 93.38 380 PHE A C 1
ATOM 3029 O O . PHE A 1 380 ? 29.252 -6.629 -20.536 1.00 93.38 380 PHE A O 1
ATOM 3036 N N . ARG A 1 381 ? 29.644 -7.612 -22.518 1.00 88.62 381 ARG A N 1
ATOM 3037 C CA . ARG A 1 381 ? 30.988 -8.122 -22.198 1.00 88.62 381 ARG A CA 1
ATOM 3038 C C . ARG A 1 381 ? 32.052 -7.031 -22.223 1.00 88.62 381 ARG A C 1
ATOM 3040 O O . ARG A 1 381 ? 33.055 -7.144 -21.529 1.00 88.62 381 ARG A O 1
ATOM 3047 N N . SER A 1 382 ? 31.864 -6.010 -23.053 1.00 91.25 382 SER A N 1
ATOM 3048 C CA . SER A 1 382 ? 32.787 -4.883 -23.187 1.00 91.25 382 SER A CA 1
ATOM 3049 C C . SER A 1 382 ? 32.050 -3.623 -23.661 1.00 91.25 382 SER A C 1
ATOM 3051 O O . SER A 1 382 ? 30.965 -3.731 -24.248 1.00 91.25 382 SER A O 1
ATOM 3053 N N . PRO A 1 383 ? 32.629 -2.420 -23.463 1.00 90.94 383 PRO A N 1
ATOM 3054 C CA . PRO A 1 383 ? 32.113 -1.204 -24.089 1.00 90.94 383 PRO A CA 1
ATOM 3055 C C . PRO A 1 383 ? 32.046 -1.331 -25.616 1.00 90.94 383 PRO A C 1
ATOM 3057 O O . PRO A 1 383 ? 31.090 -0.865 -26.228 1.00 90.94 383 PRO A O 1
ATOM 3060 N N . ASP A 1 384 ? 33.025 -2.000 -26.230 1.00 92.25 384 ASP A N 1
ATOM 3061 C CA . ASP A 1 384 ? 33.094 -2.158 -27.685 1.00 92.25 384 ASP A CA 1
ATOM 3062 C C . ASP A 1 384 ? 31.949 -3.021 -28.226 1.00 92.25 384 ASP A C 1
ATOM 3064 O O . ASP A 1 384 ? 31.364 -2.683 -29.255 1.00 92.25 384 ASP A O 1
ATOM 3068 N N . GLU A 1 385 ? 31.567 -4.093 -27.515 1.00 93.94 385 GLU A N 1
ATOM 3069 C CA . GLU A 1 385 ? 30.377 -4.881 -27.862 1.00 93.94 385 GLU A CA 1
ATOM 3070 C C . GLU A 1 385 ? 29.122 -4.001 -27.810 1.00 93.94 385 GLU A C 1
ATOM 3072 O O . GLU A 1 385 ? 28.332 -4.000 -28.754 1.00 93.94 385 GLU A O 1
ATOM 3077 N N . PHE A 1 386 ? 28.955 -3.215 -26.741 1.00 94.75 386 PHE A N 1
ATOM 3078 C CA . PHE A 1 386 ? 27.817 -2.306 -26.603 1.00 94.75 386 PHE A CA 1
ATOM 3079 C C . PHE A 1 386 ? 27.740 -1.305 -27.763 1.00 94.75 386 PHE A C 1
ATOM 3081 O O . PHE A 1 386 ? 26.692 -1.190 -28.400 1.00 94.75 386 PHE A O 1
ATOM 3088 N N . PHE A 1 387 ? 28.837 -0.605 -28.065 1.00 93.12 387 PHE A N 1
ATOM 3089 C CA . PHE A 1 387 ? 28.853 0.407 -29.124 1.00 93.12 387 PHE A CA 1
ATOM 3090 C C . PHE A 1 387 ? 28.695 -0.201 -30.518 1.00 93.12 387 PHE A C 1
ATOM 3092 O O . PHE A 1 387 ? 28.031 0.402 -31.358 1.00 93.12 387 PHE A O 1
ATOM 3099 N N . SER A 1 388 ? 29.242 -1.394 -30.762 1.00 93.81 388 SER A N 1
ATOM 3100 C CA . SER A 1 388 ? 29.052 -2.118 -32.023 1.00 93.81 388 SER A CA 1
ATOM 3101 C C . SER A 1 388 ? 27.576 -2.464 -32.252 1.00 93.81 388 SER A C 1
ATOM 3103 O O . SER A 1 388 ? 26.997 -2.109 -33.280 1.00 93.81 388 SER A O 1
ATOM 3105 N N . LEU A 1 389 ? 26.925 -3.060 -31.248 1.00 95.19 389 LEU A N 1
ATOM 3106 C CA . LEU A 1 389 ? 25.510 -3.430 -31.317 1.00 95.19 389 LEU A CA 1
ATOM 3107 C C . LEU A 1 389 ? 24.589 -2.200 -31.425 1.00 95.19 389 LEU A C 1
ATOM 3109 O O . LEU A 1 389 ? 23.635 -2.203 -32.203 1.00 95.19 389 LEU A O 1
ATOM 3113 N N . ARG A 1 390 ? 24.888 -1.125 -30.684 1.00 93.00 390 ARG A N 1
ATOM 3114 C CA . ARG A 1 390 ? 24.122 0.128 -30.739 1.00 93.00 390 ARG A CA 1
ATOM 3115 C C . ARG A 1 390 ? 24.294 0.859 -32.073 1.00 93.00 390 ARG A C 1
ATOM 3117 O O . ARG A 1 390 ? 23.327 1.413 -32.589 1.00 93.00 390 ARG A O 1
ATOM 3124 N N . ARG A 1 391 ? 25.488 0.818 -32.674 1.00 91.69 391 ARG A N 1
ATOM 3125 C CA . ARG A 1 391 ? 25.724 1.363 -34.018 1.00 91.69 391 ARG A CA 1
ATOM 3126 C C . ARG A 1 391 ? 24.916 0.612 -35.073 1.00 91.69 391 ARG A C 1
ATOM 3128 O O . ARG A 1 391 ? 24.298 1.265 -35.904 1.00 91.69 391 ARG A O 1
ATOM 3135 N N . ALA A 1 392 ? 24.855 -0.719 -35.000 1.00 92.88 392 ALA A N 1
ATOM 3136 C CA . ALA A 1 392 ? 24.012 -1.507 -35.901 1.00 92.88 392 ALA A CA 1
ATOM 3137 C C . ALA A 1 392 ? 22.525 -1.125 -35.784 1.00 92.88 392 ALA A C 1
ATOM 3139 O O . ALA A 1 392 ? 21.825 -1.045 -36.790 1.00 92.88 392 ALA A O 1
ATOM 3140 N N . LEU A 1 393 ? 22.045 -0.824 -34.570 1.00 92.81 393 LEU A N 1
ATOM 3141 C CA . LEU A 1 393 ? 20.694 -0.296 -34.359 1.00 92.81 393 LEU A CA 1
ATOM 3142 C C . LEU A 1 393 ? 20.497 1.083 -35.010 1.00 92.81 393 LEU A C 1
ATOM 3144 O O . LEU A 1 393 ? 19.486 1.295 -35.677 1.00 92.81 393 LEU A O 1
ATOM 3148 N N . ALA A 1 394 ? 21.438 2.014 -34.839 1.00 90.06 394 ALA A N 1
ATOM 3149 C CA . ALA A 1 394 ? 21.363 3.333 -35.470 1.00 90.06 394 ALA A CA 1
ATOM 3150 C C . ALA A 1 394 ? 21.384 3.236 -37.007 1.00 90.06 394 ALA A C 1
ATOM 3152 O O . ALA A 1 394 ? 20.603 3.904 -37.684 1.00 90.06 394 ALA A O 1
ATOM 3153 N N . GLU A 1 395 ? 22.227 2.359 -37.556 1.00 90.19 395 GLU A N 1
ATOM 3154 C CA . GLU A 1 395 ? 22.317 2.112 -38.995 1.00 90.19 395 GLU A CA 1
ATOM 3155 C C . GLU A 1 395 ? 21.039 1.478 -39.553 1.00 90.19 395 GLU A C 1
ATOM 3157 O O . GLU A 1 395 ? 20.537 1.913 -40.589 1.00 90.19 395 GLU A O 1
ATOM 3162 N N . LEU A 1 396 ? 20.461 0.505 -38.844 1.00 91.56 396 LEU A N 1
ATOM 3163 C CA . LEU A 1 396 ? 19.173 -0.076 -39.209 1.00 91.56 396 LEU A CA 1
ATOM 3164 C C . LEU A 1 396 ? 18.088 1.006 -39.320 1.00 91.56 396 LEU A C 1
ATOM 3166 O O . LEU A 1 396 ? 17.366 1.053 -40.312 1.00 91.56 396 LEU A O 1
ATOM 3170 N N . ARG A 1 397 ? 17.988 1.895 -38.324 1.00 89.94 397 ARG A N 1
ATOM 3171 C CA . ARG A 1 397 ? 17.003 2.990 -38.315 1.00 89.94 397 ARG A CA 1
ATOM 3172 C C . ARG A 1 397 ? 17.204 3.946 -39.486 1.00 89.94 397 ARG A C 1
ATOM 3174 O O . ARG A 1 397 ? 16.245 4.259 -40.186 1.00 89.94 397 ARG A O 1
ATOM 3181 N N . ALA A 1 398 ? 18.450 4.332 -39.749 1.00 88.25 398 ALA A N 1
ATOM 3182 C CA . ALA A 1 398 ? 18.795 5.187 -40.878 1.00 88.25 398 ALA A CA 1
ATOM 3183 C C . ALA A 1 398 ? 18.342 4.587 -42.217 1.00 88.25 398 ALA A C 1
ATOM 3185 O O . ALA A 1 398 ? 17.768 5.284 -43.052 1.00 88.25 398 ALA A O 1
ATOM 3186 N N . ARG A 1 399 ? 18.554 3.278 -42.402 1.00 87.19 399 ARG A N 1
ATOM 3187 C CA . ARG A 1 399 ? 18.152 2.552 -43.617 1.00 87.19 399 ARG A CA 1
ATOM 3188 C C . ARG A 1 399 ? 16.641 2.447 -43.773 1.00 87.19 399 ARG A C 1
ATOM 3190 O O . ARG A 1 399 ? 16.153 2.465 -44.895 1.00 87.19 399 ARG A O 1
ATOM 3197 N N . LEU A 1 400 ? 15.903 2.396 -42.668 1.00 87.69 400 LEU A N 1
ATOM 3198 C CA . LEU A 1 400 ? 14.439 2.420 -42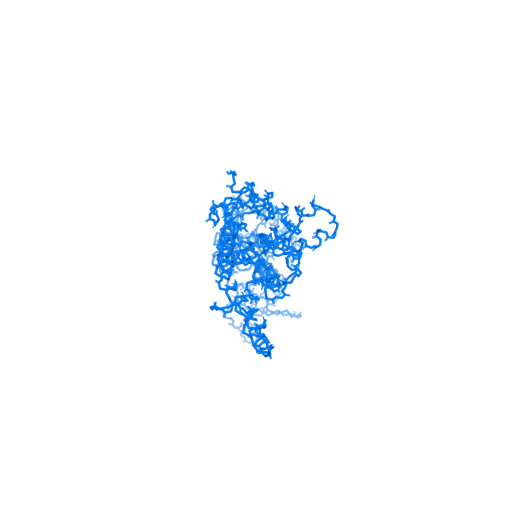.667 1.00 87.69 400 LEU A CA 1
ATOM 3199 C C . LEU A 1 400 ? 13.851 3.838 -42.837 1.00 87.69 400 LEU A C 1
ATOM 3201 O O . LEU A 1 400 ? 12.635 4.002 -42.778 1.00 87.69 400 LEU A O 1
ATOM 3205 N N . GLY A 1 401 ? 14.690 4.855 -43.072 1.00 84.00 401 GLY A N 1
ATOM 3206 C CA . GLY A 1 401 ? 14.270 6.234 -43.342 1.00 84.00 401 GLY A CA 1
ATOM 3207 C C . GLY A 1 401 ? 14.238 7.157 -42.118 1.00 84.00 401 GLY A C 1
ATOM 3208 O O . GLY A 1 401 ? 13.843 8.312 -42.246 1.00 84.00 401 GLY A O 1
ATOM 3209 N N . ASP A 1 402 ? 14.677 6.689 -40.946 1.00 83.81 402 ASP A N 1
ATOM 3210 C CA . ASP A 1 402 ? 14.737 7.465 -39.701 1.00 83.81 402 ASP A CA 1
ATOM 3211 C C . ASP A 1 402 ? 16.116 8.142 -39.552 1.00 83.81 402 ASP A C 1
ATOM 3213 O O . ASP A 1 402 ? 16.986 7.717 -38.785 1.00 83.81 402 ASP A O 1
ATOM 3217 N N . THR A 1 403 ? 16.349 9.184 -40.355 1.00 78.19 403 THR A N 1
ATOM 3218 C CA . THR A 1 403 ? 17.626 9.921 -40.398 1.00 78.19 403 THR A CA 1
ATOM 3219 C C . THR A 1 403 ? 17.832 10.852 -39.200 1.00 78.19 403 THR A C 1
ATOM 3221 O O . THR A 1 403 ? 18.974 11.065 -38.786 1.00 78.19 403 THR A O 1
ATOM 3224 N N . GLU A 1 404 ? 16.754 11.353 -38.583 1.00 79.44 404 GLU A N 1
ATOM 3225 C CA . GLU A 1 404 ? 16.822 12.161 -37.353 1.00 79.44 404 GLU A CA 1
ATOM 3226 C C . GLU A 1 404 ? 17.459 11.389 -36.194 1.00 79.44 404 GLU A C 1
ATOM 3228 O O . GLU A 1 404 ? 18.145 11.962 -35.343 1.00 79.44 404 GLU A O 1
ATOM 3233 N N . SER A 1 405 ? 17.317 10.068 -36.202 1.00 76.38 405 SER A N 1
ATOM 3234 C CA . SER A 1 405 ? 17.874 9.208 -35.167 1.00 76.38 405 SER A CA 1
ATOM 3235 C C . SER A 1 405 ? 19.384 9.093 -35.188 1.00 76.38 405 SER A C 1
ATOM 3237 O O . SER A 1 405 ? 19.977 8.903 -34.131 1.00 76.38 405 SER A O 1
ATOM 3239 N N . ILE A 1 406 ? 20.029 9.281 -36.340 1.00 81.00 406 ILE A N 1
ATOM 3240 C CA . ILE A 1 406 ? 21.494 9.359 -36.397 1.00 81.00 406 ILE A CA 1
ATOM 3241 C C . ILE A 1 406 ? 21.976 10.597 -35.635 1.00 81.00 406 ILE A C 1
ATOM 3243 O O . ILE A 1 406 ? 22.922 10.520 -34.853 1.00 81.00 406 ILE A O 1
ATOM 3247 N N . LEU A 1 407 ? 21.302 11.734 -35.832 1.00 82.44 407 LEU A N 1
ATOM 3248 C CA . LEU A 1 407 ? 21.645 12.989 -35.162 1.00 82.44 407 LEU A CA 1
ATOM 3249 C C . LEU A 1 407 ? 21.371 12.918 -33.654 1.00 82.44 407 LEU A C 1
ATOM 3251 O O . LEU A 1 407 ? 22.157 13.441 -32.866 1.00 82.44 407 LEU A O 1
ATOM 3255 N N . ALA A 1 408 ? 20.282 12.257 -33.253 1.00 84.00 408 ALA A N 1
ATOM 3256 C CA . ALA A 1 408 ? 19.949 12.038 -31.848 1.00 84.00 408 ALA A CA 1
ATOM 3257 C C . ALA A 1 408 ? 20.956 11.095 -31.155 1.00 84.00 408 ALA A C 1
ATOM 3259 O O . ALA A 1 408 ? 21.415 11.387 -30.051 1.00 84.00 408 ALA A O 1
ATOM 3260 N N . GLU A 1 409 ? 21.360 10.002 -31.813 1.00 85.81 409 GLU A N 1
ATOM 3261 C CA . GLU A 1 409 ? 22.385 9.077 -31.302 1.00 85.81 409 GLU A CA 1
ATOM 3262 C C . GLU A 1 409 ? 23.760 9.748 -31.181 1.00 85.81 409 GLU A C 1
ATOM 3264 O O . GLU A 1 409 ? 24.434 9.576 -30.167 1.00 85.81 409 GLU A O 1
ATOM 3269 N N . ALA A 1 410 ? 24.153 10.570 -32.161 1.00 86.19 410 ALA A N 1
ATOM 3270 C CA . ALA A 1 410 ? 25.399 11.335 -32.101 1.00 86.19 410 ALA A CA 1
ATOM 3271 C C . ALA A 1 410 ? 25.410 12.333 -30.927 1.00 86.19 410 ALA A C 1
ATOM 3273 O O . ALA A 1 410 ? 26.418 12.468 -30.236 1.00 86.19 410 ALA A O 1
ATOM 3274 N N . ALA A 1 411 ? 24.280 12.994 -30.655 1.00 86.62 411 ALA A N 1
ATOM 3275 C CA . ALA A 1 411 ? 24.148 13.901 -29.512 1.00 86.62 411 ALA A CA 1
ATOM 3276 C C . ALA A 1 411 ? 24.240 13.169 -28.158 1.00 86.62 411 ALA A C 1
ATOM 3278 O O . ALA A 1 411 ? 24.730 13.730 -27.181 1.00 86.62 411 ALA A O 1
ATOM 3279 N N . LEU A 1 412 ? 23.800 11.908 -28.095 1.00 88.69 412 LEU A N 1
ATOM 3280 C CA . LEU A 1 412 ? 23.843 11.083 -26.885 1.00 88.69 412 LEU A CA 1
ATOM 3281 C C . LEU A 1 412 ? 25.206 10.383 -26.676 1.00 88.69 412 LEU A C 1
ATOM 3283 O O . LEU A 1 412 ? 25.501 9.893 -25.584 1.00 88.69 412 LEU A O 1
ATOM 3287 N N . GLU A 1 413 ? 26.059 10.338 -27.703 1.00 88.62 413 GLU A N 1
ATOM 3288 C CA . GLU A 1 413 ? 27.289 9.541 -27.721 1.00 88.62 413 GLU A CA 1
ATOM 3289 C C . GLU A 1 413 ? 28.277 9.905 -26.602 1.00 88.62 413 GLU A C 1
ATOM 3291 O O . GLU A 1 413 ? 28.858 9.007 -25.989 1.00 88.62 413 GLU A O 1
ATOM 3296 N N . SER A 1 414 ? 28.447 11.198 -26.298 1.00 86.75 414 SER A N 1
ATOM 3297 C CA . SER A 1 414 ? 29.344 11.664 -25.226 1.00 86.75 414 SER A CA 1
ATOM 3298 C C . SER A 1 414 ? 28.961 11.067 -23.869 1.00 86.75 414 SER A C 1
ATOM 3300 O O . SER A 1 414 ? 29.787 10.426 -23.208 1.00 86.75 414 SER A O 1
ATOM 3302 N N . TYR A 1 415 ? 27.682 11.197 -23.506 1.00 90.00 415 TYR A N 1
ATOM 3303 C CA . TYR A 1 415 ? 27.127 10.645 -22.274 1.00 90.00 415 TYR A CA 1
ATOM 3304 C C . TYR A 1 415 ? 27.342 9.129 -22.212 1.00 90.00 415 TYR A C 1
ATOM 3306 O O . TYR A 1 415 ? 27.907 8.614 -21.247 1.00 90.00 415 TYR A O 1
ATOM 3314 N N . LEU A 1 416 ? 26.993 8.407 -23.283 1.00 90.38 416 LEU A N 1
ATOM 3315 C CA . LEU A 1 416 ? 27.156 6.952 -23.332 1.00 90.38 416 LEU A CA 1
ATOM 3316 C C . LEU A 1 416 ? 28.617 6.535 -23.197 1.00 90.38 416 LEU A C 1
ATOM 3318 O O . LEU A 1 416 ? 28.911 5.571 -22.498 1.00 90.38 416 LEU A O 1
ATOM 3322 N N . ARG A 1 417 ? 29.556 7.236 -23.840 1.00 88.62 417 ARG A N 1
ATOM 3323 C CA . ARG A 1 417 ? 30.989 6.934 -23.717 1.00 88.62 417 ARG A CA 1
ATOM 3324 C C . ARG A 1 417 ? 31.474 7.123 -22.294 1.00 88.62 417 ARG A C 1
ATOM 3326 O O . ARG A 1 417 ? 32.200 6.259 -21.806 1.00 88.62 417 ARG A O 1
ATOM 3333 N N . GLN A 1 418 ? 31.076 8.196 -21.620 1.00 86.81 418 GLN A N 1
ATOM 3334 C CA . GLN A 1 418 ? 31.433 8.399 -20.221 1.00 86.81 418 GLN A CA 1
ATOM 3335 C C . GLN A 1 418 ? 30.852 7.285 -19.342 1.00 86.81 418 GLN A C 1
ATOM 3337 O O . GLN A 1 418 ? 31.595 6.618 -18.621 1.00 86.81 418 GLN A O 1
ATOM 3342 N N . THR A 1 419 ? 29.551 7.020 -19.463 1.00 87.19 419 THR A N 1
ATOM 3343 C CA . THR A 1 419 ? 28.853 6.026 -18.644 1.00 87.19 419 THR A CA 1
ATOM 3344 C C . THR A 1 419 ? 29.369 4.615 -18.893 1.00 87.19 419 THR A C 1
ATOM 3346 O O . THR A 1 419 ? 29.674 3.913 -17.939 1.00 87.19 419 THR A O 1
ATOM 3349 N N . MET A 1 420 ? 29.539 4.193 -20.147 1.00 86.88 420 MET A N 1
ATOM 3350 C CA . MET A 1 420 ? 29.952 2.826 -20.489 1.00 86.88 420 MET A CA 1
ATOM 3351 C C . MET A 1 420 ? 31.428 2.555 -20.184 1.00 86.88 420 MET A C 1
ATOM 3353 O O . MET A 1 420 ? 31.774 1.440 -19.789 1.00 86.88 420 MET A O 1
ATOM 3357 N N . ASN A 1 421 ? 32.303 3.559 -20.329 1.00 82.00 421 ASN A N 1
ATOM 3358 C CA . ASN A 1 421 ? 33.704 3.415 -19.929 1.00 82.00 421 ASN A CA 1
ATOM 3359 C C . ASN A 1 421 ? 33.827 3.262 -18.413 1.00 82.00 421 ASN A C 1
ATOM 3361 O O . ASN A 1 421 ? 34.589 2.414 -17.967 1.00 82.00 421 ASN A O 1
ATOM 3365 N N . VAL A 1 422 ? 33.061 4.024 -17.629 1.00 81.50 422 VAL A N 1
ATOM 3366 C CA . VAL A 1 422 ? 33.036 3.862 -16.168 1.00 81.50 422 VAL A CA 1
ATOM 3367 C C . VAL A 1 422 ? 32.367 2.542 -15.780 1.00 81.50 422 VAL A C 1
ATOM 3369 O O . VAL A 1 422 ? 32.881 1.820 -14.934 1.00 81.50 422 VAL A O 1
ATOM 3372 N N . ALA A 1 423 ? 31.256 2.190 -16.426 1.00 80.12 423 ALA A N 1
ATOM 3373 C CA . ALA A 1 423 ? 30.428 1.064 -16.021 1.00 80.12 423 ALA A CA 1
ATOM 3374 C C . ALA A 1 423 ? 31.034 -0.310 -16.323 1.00 80.12 423 ALA A C 1
ATOM 3376 O O . ALA A 1 423 ? 30.788 -1.235 -15.556 1.00 80.12 423 ALA A O 1
ATOM 3377 N N . ILE A 1 424 ? 31.786 -0.468 -17.420 1.00 74.12 424 ILE A N 1
ATOM 3378 C CA . ILE A 1 424 ? 32.307 -1.781 -17.846 1.00 74.12 424 ILE A CA 1
ATOM 3379 C C . ILE A 1 424 ? 33.830 -1.918 -17.670 1.00 74.12 424 ILE A C 1
ATOM 3381 O O . ILE A 1 424 ? 34.301 -3.046 -17.556 1.00 74.12 424 ILE A O 1
ATOM 3385 N N . LYS A 1 425 ? 34.609 -0.821 -17.626 1.00 63.47 425 LYS A N 1
ATOM 3386 C CA . LYS A 1 425 ? 36.070 -0.912 -17.389 1.00 63.47 425 LYS A CA 1
ATOM 3387 C C . LYS A 1 425 ? 36.476 -0.883 -15.915 1.00 63.47 425 LYS A C 1
ATOM 3389 O O . LYS A 1 425 ? 37.549 -1.396 -15.604 1.00 63.47 425 LYS A O 1
ATOM 3394 N N . ALA A 1 426 ? 35.675 -0.264 -15.039 1.00 54.19 426 ALA A N 1
ATOM 3395 C CA . ALA A 1 426 ? 35.762 -0.534 -13.598 1.00 54.19 426 ALA A CA 1
ATOM 3396 C C . ALA A 1 426 ? 35.352 -1.985 -13.334 1.00 54.19 426 ALA A C 1
ATOM 3398 O O . ALA A 1 426 ? 35.398 -2.448 -12.176 1.00 54.19 426 ALA A O 1
#

pLDDT: mean 86.61, std 6.57, range [50.66, 96.44]

Sequence (426 aa):
MSQTSKLLKRIASSEEYRALEAGVKSIDPQAVFNSYTQISKLMEEAEAEALEKIKNLPRQDKEPDLQQFRSAFDSRSRTMIPQWYGIEAELKKRKIMNGKVSGVGSKGDPLVKTSEGRVVVIAGATLKEGEKVRFIVVSEGDKVDFGRVFELTPDTFYSILTQDKRDEVRNSFNSIKGKVDHYLRSRDANQVSELSQLLKELEGFREFASQLTGEEKERNLAWVTTQRKGLLKVSMPRLVFDFLSKQEGKEIEKQGDSQQIARAMSAPGLLRYQAHLALKTQLLGGEKPKGYSELVDKLQQDMGSMDSALKLMDFEAKIDEVYPAARRYLERMDRFFQRLAQKANQLADSLSESKDYEIQRVIEEVFSGQALSAELKQVFRSPDEFFSLRRALAELRARLGDTESILAEAALESYLRQTMNVAIKA